Protein AF-A0A8T4YVB3-F1 (afdb_monomer_lite)

Radius of gyration: 44.6 Å; chains: 1; bounding box: 102×61×142 Å

Sequence (519 aa):
FAGQRHRTGDVFIILFGLSSLYFAASLVRLSLILAPSLALLAAITVTELATPAVDIVREAIIFPKRKVRFTTKVGREFGVAILLVLLLIIAPTFGSAVRAAYAPATIVTSSLPTVRQAPQDWLEALTWMRDNLGEDAVVFSWWDYGYWITAIGDKHSLADNGTMNTTQISVIGRTFLSDTDKALVTLKRYNVSHVAVLVTWYMKDNTVHFYGYGEDSKWYWMARISNGSTLDGETVNFYSRRVGEGEQAYTVYDRILTVGDKVVSNKTIVDKVGVSNSTLLGLVMSGAYSKEQGNEFFTPAFVSSNKFVLVYQVNYLTRTNLTINLGRLNMSFPEKVEVSGRLVDEESRPLSNLTVRLQYSEDGGNTWLTIKDLLTVEDGTYSHTWDPGVGEYLVRARWSGLAGKYASATSQTQALSVLKGKPTVKLNVEPTVTSLGKNISVDVRIYPQLSEGQVTFEVSTDNRTWTPAIIGQPVQGVFTPKWRPEAAGVYYVRASWTGTAEYEAMTSRIVVVTVGELQ

Foldseek 3Di:
DLVVVPDPVSVVLVCQLVVLVVVCVVPVVSVVSNVVSVVVVVVVVLCVQLVVLVCLLVVPPPPDPDDDPDDDNDHNVVSVVSVVVSCVVCVVVVVVVVVVVPQDDCCQQVNDRDDPDRANQNVVVLQCLQVPPDLAAEEQEQQDCQCVCVVRSNYHYQHHPVCPDLLSNLLSLCLQLAFPVVVLVSCVVVVHFKYKWFFAWDDDPNAIDGPQRICQPCNVVSQVSNAQPDDPQKGKHKDWDWDDDDPPIDIWIWIWIDRVPDTPDIDTQADPNGGDCSGNNNQQNVLLPDPDHHFLQWQWPDAGPNRRMTMTGGFPAFEKAKAWDWPDQEEEPQDKIKIKIFIATPVRQGDFQFWKWKWKDQPPPPDIDTQDIFTQHNRRMTMDIGGDAAGKMKIKIWGCFDRRYHHTDIYDIGIHGYHAAEKAKAWDKPPLEEAAPDKIKIKIFIPPQDQDWKKFKWKDQVVPDIDGQDIDTHDRRIDIDIGGDPDFHKIWIKMWTCADSRHHTDIYDIRIHGYHYDD

Secondary structure (DSSP, 8-state):
-HHHH--HHHHHHHHHHHHHHHHHHH-GGGHHHHHHHHHHHHHHHHHHHHHHHHHHHTT-----SS--S------HHHHHHHHHHHHHHHHHHHHHHHHHHTPPPTTTTTT-SS-SS---HHHHHHHHHHHHS-TTPEEE--GGGHHHHHHTT--EES--TT---HHHHHHHHHHHTSBHHHHHHHHHHTTEEEEEEE--EEEETTEEEE-SSSHHHHHHHHHHHHTT-EETTEEEEEEEEEESSGGG-EEEEEEEEEETTEEEEEEEEE-SS-B-TTBHHHHHHHTTTSSS-SBTTEEEEEE-TTS-EEEEEE--PBPEEEEEEES-SEEETT--EEEEEEEEETT--B--S-EEEEEEESSTTSS-EEEEEEE--TTSEEEEEE---SEEEEEEEEE--BTTTB--EEPPPEEEEEEPB--EEEEEEE-SEEETT--EEEEEEEES---SS-EEEEEESSSSS-EEEEEE--BTTEE--EE--SSSEEEEEEEEE---SSB--EEPPPEEEEEEPP-

pLDDT: mean 90.23, std 9.81, range [41.28, 98.38]

Structure (mmCIF, N/CA/C/O backbone):
data_AF-A0A8T4YVB3-F1
#
_entry.id   AF-A0A8T4YVB3-F1
#
loop_
_atom_site.group_PDB
_atom_site.id
_atom_site.type_symbol
_atom_site.label_atom_id
_atom_site.label_alt_id
_atom_site.label_comp_id
_atom_site.label_asym_id
_atom_site.label_entity_id
_atom_site.label_seq_id
_atom_site.pdbx_PDB_ins_code
_atom_site.Cartn_x
_atom_site.Cartn_y
_atom_site.Cartn_z
_atom_site.occupancy
_atom_site.B_iso_or_equiv
_atom_site.auth_seq_id
_atom_site.auth_comp_id
_atom_site.auth_asym_id
_atom_site.auth_atom_id
_atom_site.pdbx_PDB_model_num
ATOM 1 N N . PHE A 1 1 ? 40.413 25.173 -46.976 1.00 75.25 1 PHE A N 1
ATOM 2 C CA . PHE A 1 1 ? 41.082 24.184 -47.848 1.00 75.25 1 PHE A CA 1
ATOM 3 C C . PHE A 1 1 ? 40.160 23.562 -48.894 1.00 75.25 1 PHE A C 1
ATOM 5 O O . PHE A 1 1 ? 40.369 23.851 -50.063 1.00 75.25 1 PHE A O 1
ATOM 12 N N . ALA A 1 2 ? 39.146 22.759 -48.532 1.00 74.38 2 ALA A N 1
ATOM 13 C CA . ALA A 1 2 ? 38.247 22.130 -49.520 1.00 74.38 2 ALA A CA 1
ATOM 14 C C . ALA A 1 2 ? 37.549 23.165 -50.431 1.00 74.38 2 ALA A C 1
ATOM 16 O O . ALA A 1 2 ? 37.619 23.075 -51.652 1.00 74.38 2 ALA A O 1
ATOM 17 N N . GLY A 1 3 ? 37.006 24.241 -49.847 1.00 79.12 3 GLY A N 1
ATOM 18 C CA . GLY A 1 3 ? 36.372 25.323 -50.614 1.00 79.12 3 GLY A CA 1
ATOM 19 C C . GLY A 1 3 ? 37.314 26.141 -51.505 1.00 79.12 3 GLY A C 1
ATOM 20 O O . GLY A 1 3 ? 36.827 26.873 -52.348 1.00 79.12 3 GLY A O 1
ATOM 21 N N . GLN A 1 4 ? 38.639 26.024 -51.344 1.00 78.44 4 GLN A N 1
ATOM 22 C CA . GLN A 1 4 ? 39.628 26.746 -52.161 1.00 78.44 4 GLN A CA 1
ATOM 23 C C . GLN A 1 4 ? 40.077 25.946 -53.397 1.00 78.44 4 GLN A C 1
ATOM 25 O O . GLN A 1 4 ? 40.606 26.530 -54.337 1.00 78.44 4 GLN A O 1
ATOM 30 N N . ARG A 1 5 ? 39.910 24.613 -53.399 1.00 76.81 5 ARG A N 1
ATOM 31 C CA . ARG A 1 5 ? 40.374 23.726 -54.485 1.00 76.81 5 ARG A CA 1
ATOM 32 C C . ARG A 1 5 ? 39.333 23.486 -55.577 1.00 76.81 5 ARG A C 1
ATOM 34 O O . ARG A 1 5 ? 39.718 23.118 -56.683 1.00 76.81 5 ARG A O 1
ATOM 41 N N . HIS A 1 6 ? 38.050 23.692 -55.269 1.00 71.69 6 HIS A N 1
ATOM 42 C CA . HIS A 1 6 ? 36.914 23.613 -56.198 1.00 71.69 6 HIS A CA 1
ATOM 43 C C . HIS A 1 6 ? 36.833 22.326 -57.050 1.00 71.69 6 HIS A C 1
ATOM 45 O O . HIS A 1 6 ? 36.288 22.352 -58.153 1.00 71.69 6 HIS A O 1
ATOM 51 N N . ARG A 1 7 ? 37.342 21.180 -56.572 1.00 84.56 7 ARG A N 1
ATOM 52 C CA . ARG A 1 7 ? 37.154 19.895 -57.271 1.00 84.56 7 ARG A CA 1
ATOM 53 C C . ARG A 1 7 ? 35.745 19.363 -57.012 1.00 84.56 7 ARG A C 1
ATOM 55 O O . ARG A 1 7 ? 35.179 19.603 -55.949 1.00 84.56 7 ARG A O 1
ATOM 62 N N . THR A 1 8 ? 35.201 18.561 -57.926 1.00 80.75 8 THR A N 1
ATOM 63 C CA . THR A 1 8 ? 33.859 17.962 -57.777 1.00 80.75 8 THR A CA 1
ATOM 64 C C . THR A 1 8 ? 33.705 17.167 -56.472 1.00 80.75 8 THR A C 1
ATOM 66 O O . THR A 1 8 ? 32.673 17.254 -55.813 1.00 80.75 8 THR A O 1
ATOM 69 N N . GLY A 1 9 ? 34.756 16.456 -56.043 1.00 83.75 9 GLY A N 1
ATOM 70 C CA . GLY A 1 9 ? 34.773 15.757 -54.752 1.00 83.75 9 GLY A CA 1
ATOM 71 C C . GLY A 1 9 ? 34.761 16.691 -53.534 1.00 83.75 9 GLY A C 1
ATOM 72 O O . GLY A 1 9 ? 34.136 16.371 -52.527 1.00 83.75 9 GLY A O 1
ATOM 73 N N . ASP A 1 10 ? 35.376 17.874 -53.632 1.00 84.38 10 ASP A N 1
ATOM 74 C CA . ASP A 1 10 ? 35.385 18.862 -52.545 1.00 84.38 10 ASP A CA 1
ATOM 75 C C . ASP A 1 10 ? 33.996 19.487 -52.357 1.00 84.38 10 ASP A C 1
ATOM 77 O O . ASP A 1 10 ? 33.567 19.713 -51.226 1.00 84.38 10 ASP A O 1
ATOM 81 N N . VAL A 1 11 ? 33.263 19.712 -53.455 1.00 87.00 11 VAL A N 1
ATOM 82 C CA . VAL A 1 11 ? 31.873 20.201 -53.419 1.00 87.00 11 VAL A CA 1
ATOM 83 C C . VAL A 1 11 ? 30.971 19.210 -52.683 1.00 87.00 11 VAL A C 1
ATOM 85 O O . VAL A 1 11 ? 30.196 19.619 -51.819 1.00 87.00 11 VAL A O 1
ATOM 88 N N . PHE A 1 12 ? 31.111 17.910 -52.962 1.00 90.44 12 PHE A N 1
ATOM 89 C CA . PHE A 1 12 ? 30.367 16.871 -52.249 1.00 90.44 12 PHE A CA 1
ATOM 90 C C . PHE A 1 12 ? 30.665 16.880 -50.744 1.00 90.44 12 PHE A C 1
ATOM 92 O O . PHE A 1 12 ? 29.736 16.879 -49.944 1.00 90.44 12 PHE A O 1
ATOM 99 N N . ILE A 1 13 ? 31.940 16.941 -50.345 1.00 90.62 13 ILE A N 1
ATOM 100 C CA . ILE A 1 13 ? 32.333 16.920 -48.925 1.00 90.62 13 ILE A CA 1
ATOM 101 C C . ILE A 1 13 ? 31.821 18.163 -48.183 1.00 90.62 13 ILE A C 1
ATOM 103 O O . ILE A 1 13 ? 31.386 18.053 -47.037 1.00 90.62 13 ILE A O 1
ATOM 107 N N . ILE A 1 14 ? 31.827 19.336 -48.825 1.00 89.50 14 ILE A N 1
ATOM 108 C CA . ILE A 1 14 ? 31.280 20.570 -48.242 1.00 89.50 14 ILE A CA 1
ATOM 109 C C . ILE A 1 14 ? 29.767 20.450 -48.047 1.00 89.50 14 ILE A C 1
ATOM 111 O O . ILE A 1 14 ? 29.271 20.749 -46.963 1.00 89.50 14 ILE A O 1
ATOM 115 N N . LEU A 1 15 ? 29.035 19.981 -49.061 1.00 92.00 15 LEU A N 1
ATOM 116 C CA . LEU A 1 15 ? 27.588 19.774 -48.956 1.00 92.00 15 LEU A CA 1
ATOM 117 C C . LEU A 1 15 ? 27.246 18.722 -47.901 1.00 92.00 15 LEU A C 1
ATOM 119 O O . LEU A 1 15 ? 26.343 18.940 -47.094 1.00 92.00 15 LEU A O 1
ATOM 123 N N . PHE A 1 16 ? 27.989 17.615 -47.868 1.00 93.38 16 PHE A N 1
ATOM 124 C CA . PHE A 1 16 ? 27.816 16.563 -46.876 1.00 93.38 16 PHE A CA 1
ATOM 125 C C . PHE A 1 16 ? 28.054 17.091 -45.459 1.00 93.38 16 PHE A C 1
ATOM 127 O O . PHE A 1 16 ? 27.204 16.884 -44.601 1.00 93.38 16 PHE A O 1
ATOM 134 N N . GLY A 1 17 ? 29.147 17.828 -45.231 1.00 92.94 17 GLY A N 1
ATOM 135 C CA . GLY A 1 17 ? 29.476 18.413 -43.929 1.00 92.94 17 GLY A CA 1
ATOM 136 C C . GLY A 1 17 ? 28.494 19.491 -43.464 1.00 92.94 17 GLY A C 1
ATOM 137 O O . GLY A 1 17 ? 28.122 19.514 -42.296 1.00 92.94 17 GLY A O 1
ATOM 138 N N . LEU A 1 18 ? 28.036 20.375 -44.356 1.00 93.12 18 LEU A N 1
ATOM 139 C CA . LEU A 1 18 ? 27.057 21.410 -43.998 1.00 93.12 18 LEU A CA 1
ATOM 140 C C . LEU A 1 18 ? 25.678 20.809 -43.705 1.00 93.12 18 LEU A C 1
ATOM 142 O O . LEU A 1 18 ? 25.034 21.195 -42.730 1.00 93.12 18 LEU A O 1
ATOM 146 N N . SER A 1 19 ? 25.241 19.842 -44.514 1.00 93.56 19 SER A N 1
ATOM 147 C CA . SER A 1 19 ? 23.947 19.177 -44.322 1.00 93.56 19 SER A CA 1
ATOM 148 C C . SER A 1 19 ? 23.947 18.335 -43.049 1.00 93.56 19 SER A C 1
ATOM 150 O O . SER A 1 19 ? 23.022 18.427 -42.245 1.00 93.56 19 SER A O 1
ATOM 152 N N . SER A 1 20 ? 25.003 17.547 -42.820 1.00 94.31 20 SER A N 1
ATOM 153 C CA . SER A 1 20 ? 25.138 16.739 -41.607 1.00 94.31 20 SER A CA 1
ATOM 154 C C . SER A 1 20 ? 25.217 17.610 -40.352 1.00 94.31 20 SER A C 1
ATOM 156 O O . SER A 1 20 ? 24.613 17.259 -39.341 1.00 94.31 20 SER A O 1
ATOM 158 N N . LEU A 1 21 ? 25.894 18.765 -40.416 1.00 94.19 21 LEU A N 1
ATOM 159 C CA . LEU A 1 21 ? 25.979 19.716 -39.308 1.00 94.19 21 LEU A CA 1
ATOM 160 C C . LEU A 1 21 ? 24.616 20.323 -38.989 1.00 94.19 21 LEU A C 1
ATOM 162 O O . LEU A 1 21 ? 24.240 20.371 -37.821 1.00 94.19 21 LEU A O 1
ATOM 166 N N . TYR A 1 22 ? 23.863 20.739 -40.008 1.00 94.31 22 TYR A N 1
ATOM 167 C CA . TYR A 1 22 ? 22.506 21.252 -39.833 1.00 94.31 22 TYR A CA 1
ATOM 168 C C . TYR A 1 22 ? 21.606 20.224 -39.132 1.00 94.31 22 TYR A C 1
ATOM 170 O O . TYR A 1 22 ? 20.977 20.524 -38.116 1.00 94.31 22 TYR A O 1
ATOM 178 N N . PHE A 1 23 ? 21.603 18.981 -39.619 1.00 93.81 23 PHE A N 1
ATOM 179 C CA . PHE A 1 23 ? 20.790 17.919 -39.031 1.00 93.81 23 PHE A CA 1
ATOM 180 C C . PHE A 1 23 ? 21.246 17.538 -37.617 1.00 93.81 23 PHE A C 1
ATOM 182 O O . PHE A 1 23 ? 20.409 17.395 -36.726 1.00 93.81 23 PHE A O 1
ATOM 189 N N . ALA A 1 24 ? 22.550 17.438 -37.367 1.00 92.38 24 ALA A N 1
ATOM 190 C CA . ALA A 1 24 ? 23.079 17.148 -36.037 1.00 92.38 24 ALA A CA 1
ATOM 191 C C . ALA A 1 24 ? 22.836 18.284 -35.031 1.00 92.38 24 ALA A C 1
ATOM 193 O O . ALA A 1 24 ? 22.637 18.008 -33.851 1.00 92.38 24 ALA A O 1
ATOM 194 N N . ALA A 1 25 ? 22.801 19.541 -35.486 1.00 90.94 25 ALA A N 1
ATOM 195 C CA . ALA A 1 25 ? 22.420 20.677 -34.651 1.00 90.94 25 ALA A CA 1
ATOM 196 C C . ALA A 1 25 ? 20.935 20.627 -34.251 1.00 90.94 25 ALA A C 1
ATOM 198 O O . ALA A 1 25 ? 20.580 21.078 -33.166 1.00 90.94 25 ALA A O 1
ATOM 199 N N . SER A 1 26 ? 20.074 20.053 -35.101 1.00 90.75 26 SER A N 1
ATOM 200 C CA . SER A 1 26 ? 18.643 19.892 -34.811 1.00 90.75 26 SER A CA 1
ATOM 201 C C . SER A 1 26 ? 18.313 18.674 -33.937 1.00 90.75 26 SER A C 1
ATOM 203 O O . SER A 1 26 ? 17.364 18.722 -33.156 1.00 90.75 26 SER A O 1
ATOM 205 N N . LEU A 1 27 ? 19.076 17.576 -34.049 1.00 88.94 27 LEU A N 1
ATOM 206 C CA . LEU A 1 27 ? 18.790 16.320 -33.356 1.00 88.94 27 LEU A CA 1
ATOM 207 C C . LEU A 1 27 ? 20.078 15.593 -32.950 1.00 88.94 27 LEU A C 1
ATOM 209 O O . LEU A 1 27 ? 20.850 15.142 -33.795 1.00 88.94 27 LEU A O 1
ATOM 213 N N . VAL A 1 28 ? 20.258 15.388 -31.640 1.00 84.44 28 VAL A N 1
ATOM 214 C CA . VAL A 1 28 ? 21.482 14.805 -31.053 1.00 84.44 28 VAL A CA 1
ATOM 215 C C . VAL A 1 28 ? 21.840 13.447 -31.664 1.00 84.44 28 VAL A C 1
ATOM 217 O O . VAL A 1 28 ? 23.012 13.180 -31.917 1.00 84.44 28 VAL A O 1
ATOM 220 N N . ARG A 1 29 ? 20.854 12.591 -31.970 1.00 84.50 29 ARG A N 1
ATOM 221 C CA . ARG A 1 29 ? 21.100 11.256 -32.555 1.00 84.50 29 ARG A CA 1
ATOM 222 C C . ARG A 1 29 ? 21.711 11.316 -33.964 1.00 84.50 29 ARG A C 1
ATOM 224 O O . ARG A 1 29 ? 22.401 10.381 -34.359 1.00 84.50 29 ARG A O 1
ATOM 231 N N . LEU A 1 30 ? 21.520 12.411 -34.706 1.00 89.81 30 LEU A N 1
ATOM 232 C CA . LEU A 1 30 ? 22.103 12.601 -36.042 1.00 89.81 30 LEU A CA 1
ATOM 233 C C . LEU A 1 30 ? 23.577 13.030 -35.992 1.00 89.81 30 LEU A C 1
ATOM 235 O O . LEU A 1 30 ? 24.233 13.066 -37.033 1.00 89.81 30 LEU A O 1
ATOM 239 N N . SER A 1 31 ? 24.145 13.247 -34.799 1.00 88.56 31 SER A N 1
ATOM 240 C CA . SER A 1 31 ? 25.599 13.378 -34.613 1.00 88.56 31 SER A CA 1
ATOM 241 C C . SER A 1 31 ? 26.379 12.171 -35.154 1.00 88.56 31 SER A C 1
ATOM 243 O O . SER A 1 31 ? 27.511 12.330 -35.611 1.00 88.56 31 SER A O 1
ATOM 245 N N . LEU A 1 32 ? 25.750 10.990 -35.209 1.00 87.56 32 LEU A N 1
ATOM 246 C CA . LEU A 1 32 ? 26.308 9.792 -35.839 1.00 87.56 32 LEU A CA 1
ATOM 247 C C . LEU A 1 32 ? 26.608 9.996 -37.334 1.00 87.56 32 LEU A C 1
ATOM 249 O O . LEU A 1 32 ? 27.606 9.488 -37.834 1.00 87.56 32 LEU A O 1
ATOM 253 N N . ILE A 1 33 ? 25.768 10.760 -38.040 1.00 90.62 33 ILE A N 1
ATOM 254 C CA . ILE A 1 33 ? 25.944 11.080 -39.466 1.00 90.62 33 ILE A CA 1
ATOM 255 C C . ILE A 1 33 ? 26.954 12.224 -39.641 1.00 90.62 33 ILE A C 1
ATOM 257 O O . ILE A 1 33 ? 27.710 12.254 -40.612 1.00 90.62 33 ILE A O 1
ATOM 261 N N . LEU A 1 34 ? 27.018 13.149 -38.678 1.00 92.19 34 LEU A N 1
ATOM 262 C CA . LEU A 1 34 ? 28.018 14.217 -38.650 1.00 92.19 34 LEU A CA 1
ATOM 263 C C . LEU A 1 34 ? 29.441 13.671 -38.467 1.00 92.19 34 LEU A C 1
ATOM 265 O O . LEU A 1 34 ? 30.360 14.153 -39.131 1.00 92.19 34 LEU A O 1
ATOM 269 N N . ALA A 1 35 ? 29.625 12.652 -37.625 1.00 89.94 35 ALA A N 1
ATOM 270 C CA . ALA A 1 35 ? 30.929 12.074 -37.303 1.00 89.94 35 ALA A CA 1
ATOM 271 C C . ALA A 1 35 ? 31.810 11.748 -38.534 1.00 89.94 35 ALA A C 1
ATOM 273 O O . ALA A 1 35 ? 32.915 12.292 -38.608 1.00 89.94 35 ALA A O 1
ATOM 274 N N . PRO A 1 36 ? 31.369 10.953 -39.535 1.00 92.06 36 PRO A N 1
ATOM 275 C CA . PRO A 1 36 ? 32.186 10.666 -40.719 1.00 92.06 36 PRO A CA 1
ATOM 276 C C . PRO A 1 36 ? 32.478 11.915 -41.561 1.00 92.06 36 PRO A C 1
ATOM 278 O O . PRO A 1 36 ? 33.589 12.069 -42.067 1.00 92.06 36 PRO A O 1
ATOM 281 N N . SER A 1 37 ? 31.523 12.842 -41.685 1.00 92.25 37 SER A N 1
ATOM 282 C CA . SER A 1 37 ? 31.723 14.078 -42.454 1.00 92.25 37 SER A CA 1
ATOM 283 C C . SER A 1 37 ? 32.776 15.002 -41.822 1.00 92.25 37 SER A C 1
ATOM 285 O O . SER A 1 37 ? 33.660 15.505 -42.520 1.00 92.25 37 SER A O 1
ATOM 287 N N . LEU A 1 38 ? 32.746 15.166 -40.493 1.00 90.94 38 LEU A N 1
ATOM 288 C CA . LEU A 1 38 ? 33.742 15.939 -39.755 1.00 90.94 38 LEU A CA 1
ATOM 289 C C . LEU A 1 38 ? 35.098 15.243 -39.740 1.00 90.94 38 LEU A C 1
ATOM 291 O O . LEU A 1 38 ? 36.106 15.928 -39.866 1.00 90.94 38 LEU A O 1
ATOM 295 N N . ALA A 1 39 ? 35.142 13.913 -39.636 1.00 90.31 39 ALA A N 1
ATOM 296 C CA . ALA A 1 39 ? 36.390 13.160 -39.705 1.00 90.31 39 ALA A CA 1
ATOM 297 C C . ALA A 1 39 ? 37.107 13.380 -41.048 1.00 90.31 39 ALA A C 1
ATOM 299 O O . ALA A 1 39 ? 38.311 13.631 -41.062 1.00 90.31 39 ALA A O 1
ATOM 300 N N . LEU A 1 40 ? 36.374 13.373 -42.169 1.00 91.38 40 LEU A N 1
ATOM 301 C CA . LEU A 1 40 ? 36.930 13.662 -43.497 1.00 91.38 40 LEU A CA 1
ATOM 302 C C . LEU A 1 40 ? 37.429 15.109 -43.615 1.00 91.38 40 LEU A C 1
ATOM 304 O O . LEU A 1 40 ? 38.550 15.341 -44.066 1.00 91.38 40 LEU A O 1
ATOM 308 N N . LEU A 1 41 ? 36.634 16.088 -43.174 1.00 90.56 41 LEU A N 1
ATOM 309 C CA . LEU A 1 41 ? 37.031 17.502 -43.184 1.00 90.56 41 LEU A CA 1
ATOM 310 C C . LEU A 1 41 ? 38.239 17.776 -42.275 1.00 90.56 41 LEU A C 1
ATOM 312 O O . LEU A 1 41 ? 39.144 18.527 -42.655 1.00 90.56 41 LEU A O 1
ATOM 316 N N . ALA A 1 42 ? 38.282 17.147 -41.100 1.00 89.62 42 ALA A N 1
ATOM 317 C CA . ALA A 1 42 ? 39.401 17.220 -40.170 1.00 89.62 42 ALA A CA 1
ATOM 318 C C . ALA A 1 42 ? 40.655 16.579 -40.773 1.00 89.62 42 ALA A C 1
ATOM 320 O O . ALA A 1 42 ? 41.710 17.204 -40.754 1.00 89.62 42 ALA A O 1
ATOM 321 N N . ALA A 1 43 ? 40.543 15.400 -41.391 1.00 89.19 43 ALA A N 1
ATOM 322 C CA . ALA A 1 43 ? 41.658 14.733 -42.062 1.00 89.19 43 ALA A CA 1
ATOM 323 C C . ALA A 1 43 ? 42.239 15.581 -43.204 1.00 89.19 43 ALA A C 1
ATOM 325 O O . ALA A 1 43 ? 43.457 15.745 -43.290 1.00 89.19 43 ALA A O 1
ATOM 326 N N . ILE A 1 44 ? 41.383 16.186 -44.038 1.00 89.38 44 ILE A N 1
ATOM 327 C CA . ILE A 1 44 ? 41.812 17.125 -45.087 1.00 89.38 44 ILE A CA 1
ATOM 328 C C . ILE A 1 44 ? 42.545 18.313 -44.459 1.00 89.38 44 ILE A C 1
ATOM 330 O O . ILE A 1 44 ? 43.622 18.684 -44.914 1.00 89.38 44 ILE A O 1
ATOM 334 N N . THR A 1 45 ? 41.993 18.896 -43.397 1.00 88.50 45 THR A N 1
ATOM 335 C CA . THR A 1 45 ? 42.585 20.061 -42.723 1.00 88.50 45 THR A CA 1
ATOM 336 C C . THR A 1 45 ? 43.950 19.733 -42.119 1.00 88.50 45 THR A C 1
ATOM 338 O O . THR A 1 45 ? 44.906 20.469 -42.339 1.00 88.50 45 THR A O 1
ATOM 341 N N . VAL A 1 46 ? 44.070 18.603 -41.420 1.00 88.94 46 VAL A N 1
ATOM 342 C CA . VAL A 1 46 ? 45.329 18.120 -40.834 1.00 88.94 46 VAL A CA 1
ATOM 343 C C . VAL A 1 46 ? 46.364 17.841 -41.921 1.00 88.94 46 VAL A C 1
ATOM 345 O O . VAL A 1 46 ? 47.510 18.253 -41.775 1.00 88.94 46 VAL A O 1
ATOM 348 N N . THR A 1 47 ? 45.970 17.211 -43.031 1.00 89.06 47 THR A N 1
ATOM 349 C CA . THR A 1 47 ? 46.880 16.914 -44.151 1.00 89.06 47 THR A CA 1
ATOM 350 C C . THR A 1 47 ? 47.436 18.194 -44.772 1.00 89.06 47 THR A C 1
ATOM 352 O O . THR A 1 47 ? 48.643 18.304 -44.982 1.00 89.06 47 THR A O 1
ATOM 355 N N . GLU A 1 48 ? 46.592 19.197 -45.016 1.00 87.06 48 GLU A N 1
ATOM 356 C CA . GLU A 1 48 ? 47.042 20.472 -45.591 1.00 87.06 48 GLU A CA 1
ATOM 357 C C . GLU A 1 48 ? 47.905 21.293 -44.638 1.00 87.06 48 GLU A C 1
ATOM 359 O O . GLU A 1 48 ? 48.831 21.960 -45.084 1.00 87.06 48 GLU A O 1
ATOM 364 N N . LEU A 1 49 ? 47.634 21.238 -43.331 1.00 87.00 49 LEU A N 1
ATOM 365 C CA . LEU A 1 49 ? 48.472 21.895 -42.326 1.00 87.00 49 LEU A CA 1
ATOM 366 C C . LEU A 1 49 ? 49.813 21.172 -42.131 1.00 87.00 49 LEU A C 1
ATOM 368 O O . LEU A 1 49 ? 50.827 21.821 -41.883 1.00 87.00 49 LEU A O 1
ATOM 372 N N . ALA A 1 50 ? 49.836 19.844 -42.267 1.00 87.06 50 ALA A N 1
ATOM 373 C CA . ALA A 1 50 ? 51.041 19.034 -42.117 1.00 87.06 50 ALA A CA 1
ATOM 374 C C . ALA A 1 50 ? 51.946 19.059 -43.359 1.00 87.06 50 ALA A C 1
ATOM 376 O O . ALA A 1 50 ? 53.161 18.969 -43.210 1.00 87.06 50 ALA A O 1
ATOM 377 N N . THR A 1 51 ? 51.389 19.198 -44.569 1.00 85.31 51 THR A N 1
ATOM 378 C CA . THR A 1 51 ? 52.152 19.124 -45.833 1.00 85.31 51 THR A CA 1
ATOM 379 C C . THR A 1 51 ? 53.328 20.117 -45.877 1.00 85.31 51 THR A C 1
ATOM 381 O O . THR A 1 51 ? 54.456 19.660 -46.060 1.00 85.31 51 THR A O 1
ATOM 384 N N . PRO A 1 52 ? 53.154 21.426 -45.584 1.00 83.50 52 PRO A N 1
ATOM 385 C CA . PRO A 1 52 ? 54.274 22.371 -45.555 1.00 83.50 52 PRO A CA 1
ATOM 386 C C . PRO A 1 52 ? 55.334 22.024 -44.503 1.00 83.50 52 PRO A C 1
ATOM 388 O O . PRO A 1 52 ? 56.525 22.205 -44.737 1.00 83.50 52 PRO A O 1
ATOM 391 N N . ALA A 1 53 ? 54.918 21.509 -43.342 1.00 83.88 53 ALA A N 1
ATOM 392 C CA . ALA A 1 53 ? 55.841 21.099 -42.288 1.00 83.88 53 ALA A CA 1
ATOM 393 C C . ALA A 1 53 ? 56.661 19.866 -42.705 1.00 83.88 53 ALA A C 1
ATOM 395 O O . ALA A 1 53 ? 57.865 19.817 -42.464 1.00 83.88 53 ALA A O 1
ATOM 396 N N . VAL A 1 54 ? 56.038 18.897 -43.383 1.00 84.12 54 VAL A N 1
ATOM 397 C CA . VAL A 1 54 ? 56.709 17.711 -43.937 1.00 84.12 54 VAL A CA 1
ATOM 398 C C . VAL A 1 54 ? 57.689 18.092 -45.047 1.00 84.12 54 VAL A C 1
ATOM 400 O O . VAL A 1 54 ? 58.799 17.559 -45.069 1.00 84.12 54 VAL A O 1
ATOM 403 N N . ASP A 1 55 ? 57.325 19.027 -45.924 1.00 81.44 55 ASP A N 1
ATOM 404 C CA . ASP A 1 55 ? 58.198 19.509 -47.001 1.00 81.44 55 ASP A CA 1
ATOM 405 C C . ASP A 1 55 ? 59.468 20.186 -46.451 1.00 81.44 55 ASP A C 1
ATOM 407 O O . ASP A 1 55 ? 60.565 19.934 -46.954 1.00 81.44 55 ASP A O 1
ATOM 411 N N . ILE A 1 56 ? 59.344 20.964 -45.364 1.00 80.69 56 ILE A N 1
ATOM 412 C CA . ILE A 1 56 ? 60.481 21.561 -44.635 1.00 80.69 56 ILE A CA 1
ATOM 413 C C . ILE A 1 56 ? 61.366 20.474 -44.008 1.00 80.69 56 ILE A C 1
ATOM 415 O O . ILE A 1 56 ? 62.590 20.550 -44.087 1.00 80.69 56 ILE A O 1
ATOM 419 N N . VAL A 1 57 ? 60.770 19.439 -43.403 1.00 79.50 57 VAL A N 1
ATOM 420 C CA . VAL A 1 57 ? 61.522 18.343 -42.761 1.00 79.50 57 VAL A CA 1
ATOM 421 C C . VAL A 1 57 ? 62.286 17.490 -43.771 1.00 79.50 57 VAL A C 1
ATOM 423 O O . VAL A 1 57 ? 63.374 17.006 -43.460 1.00 79.50 57 VAL A O 1
ATOM 426 N N . ARG A 1 58 ? 61.719 17.282 -44.963 1.00 78.31 58 ARG A N 1
ATOM 427 C CA . ARG A 1 58 ? 62.320 16.473 -46.033 1.00 78.31 58 ARG A CA 1
ATOM 428 C C . ARG A 1 58 ? 63.382 17.216 -46.842 1.00 78.31 58 ARG A C 1
ATOM 430 O O . ARG A 1 58 ? 63.898 16.629 -47.787 1.00 78.31 58 ARG A O 1
ATOM 437 N N . GLU A 1 59 ? 63.677 18.475 -46.504 1.00 68.25 59 GLU A N 1
ATOM 438 C CA . GLU A 1 59 ? 64.532 19.360 -47.309 1.00 68.25 59 GLU A CA 1
ATOM 439 C C . GLU A 1 59 ? 64.121 19.354 -48.791 1.00 68.25 59 GLU A C 1
ATOM 441 O O . GLU A 1 59 ? 64.954 19.406 -49.699 1.00 68.25 59 GLU A O 1
ATOM 446 N N . ALA A 1 60 ? 62.814 19.253 -49.056 1.00 57.19 60 ALA A N 1
ATOM 447 C CA . ALA A 1 60 ? 62.317 19.238 -50.418 1.00 57.19 60 ALA A CA 1
ATOM 448 C C . ALA A 1 60 ? 62.684 20.574 -51.079 1.00 57.19 60 ALA A C 1
ATOM 450 O O . ALA A 1 60 ? 62.416 21.646 -50.533 1.00 57.19 60 ALA A O 1
ATOM 451 N N . ILE A 1 61 ? 63.325 20.526 -52.249 1.00 52.38 61 ILE A N 1
ATOM 452 C CA . ILE A 1 61 ? 63.709 21.727 -52.996 1.00 52.38 61 ILE A CA 1
ATOM 453 C C . ILE A 1 61 ? 62.420 22.398 -53.488 1.00 52.38 61 ILE A C 1
ATOM 455 O O . ILE A 1 61 ? 61.871 22.050 -54.533 1.00 52.38 61 ILE A O 1
ATOM 459 N N . ILE A 1 62 ? 61.908 23.354 -52.715 1.00 56.00 62 ILE A N 1
ATOM 460 C CA . ILE A 1 62 ? 60.771 24.183 -53.108 1.00 56.00 62 ILE A CA 1
ATOM 461 C C . ILE A 1 62 ? 61.260 25.063 -54.261 1.00 56.00 62 ILE A C 1
ATOM 463 O O . ILE A 1 62 ? 62.034 25.987 -54.034 1.00 56.00 62 ILE A O 1
ATOM 467 N N . PHE A 1 63 ? 60.837 24.799 -55.500 1.00 46.94 63 PHE A N 1
ATOM 468 C CA . PHE A 1 63 ? 61.028 25.742 -56.606 1.00 46.94 63 PHE A CA 1
ATOM 469 C C . PHE A 1 63 ? 59.986 26.865 -56.471 1.00 46.94 63 PHE A C 1
ATOM 471 O O . PHE A 1 63 ? 58.802 26.631 -56.740 1.00 46.94 63 PHE A O 1
ATOM 478 N N . PRO A 1 64 ? 60.353 28.091 -56.053 1.00 54.03 64 PRO A N 1
ATOM 479 C CA . PRO A 1 64 ? 59.375 29.157 -55.912 1.00 54.03 64 PRO A CA 1
ATOM 480 C C . PRO A 1 64 ? 58.930 29.630 -57.303 1.00 54.03 64 PRO A C 1
ATOM 482 O O . PRO A 1 64 ? 59.731 30.131 -58.090 1.00 54.03 64 PRO A O 1
ATOM 485 N N . LYS A 1 65 ? 57.630 29.537 -57.609 1.00 52.12 65 LYS A N 1
ATOM 486 C CA . LYS A 1 65 ? 57.048 30.058 -58.866 1.00 52.12 65 LYS A CA 1
ATOM 487 C C . LYS A 1 65 ? 57.068 31.594 -58.981 1.00 52.12 65 LYS A C 1
ATOM 489 O O . LYS A 1 65 ? 56.710 32.127 -60.027 1.00 52.12 65 LYS A O 1
ATOM 494 N N . ARG A 1 66 ? 57.487 32.332 -57.944 1.00 52.56 66 ARG A N 1
ATOM 495 C CA . ARG A 1 66 ? 57.606 33.801 -57.965 1.00 52.56 66 ARG A CA 1
ATOM 496 C C . ARG A 1 66 ? 58.807 34.250 -57.130 1.00 52.56 66 ARG A C 1
ATOM 498 O O . ARG A 1 66 ? 58.991 33.757 -56.022 1.00 52.56 66 ARG A O 1
ATOM 505 N N . LYS A 1 67 ? 59.619 35.181 -57.652 1.00 41.28 67 LYS A N 1
ATOM 506 C CA . LYS A 1 67 ? 60.789 35.742 -56.949 1.00 41.28 67 LYS A CA 1
ATOM 507 C C . LYS A 1 67 ? 60.336 36.492 -55.690 1.00 41.28 67 LYS A C 1
ATOM 509 O O . LYS A 1 67 ? 59.832 37.606 -55.797 1.00 41.28 67 LYS A O 1
ATOM 514 N N . VAL A 1 68 ? 60.547 35.900 -54.517 1.00 51.72 68 VAL A N 1
ATOM 515 C CA . VAL A 1 68 ? 60.424 36.583 -53.222 1.00 51.72 68 VAL A CA 1
ATOM 516 C C . VAL A 1 68 ? 61.838 36.925 -52.750 1.00 51.72 68 VAL A C 1
ATOM 518 O O . VAL A 1 68 ? 62.700 36.051 -52.681 1.00 51.72 68 VAL A O 1
ATOM 521 N N . ARG A 1 69 ? 62.110 38.210 -52.495 1.00 42.56 69 ARG A N 1
ATOM 522 C CA . ARG A 1 69 ? 63.359 38.656 -51.857 1.00 42.56 69 ARG A CA 1
ATOM 523 C C . ARG A 1 69 ? 63.240 38.372 -50.358 1.00 42.56 69 ARG A C 1
ATOM 525 O O . ARG A 1 69 ? 62.252 38.781 -49.764 1.00 42.56 69 ARG A O 1
ATOM 532 N N . PHE A 1 70 ? 64.263 37.720 -49.803 1.00 45.38 70 PHE A N 1
ATOM 533 C CA . PHE A 1 70 ? 64.371 37.190 -48.434 1.00 45.38 70 PHE A CA 1
ATOM 534 C C . PHE A 1 70 ? 63.558 35.920 -48.147 1.00 45.38 70 PHE A C 1
ATOM 536 O O . PHE A 1 70 ? 62.398 35.966 -47.758 1.00 45.38 70 PHE A O 1
ATOM 543 N N . THR A 1 71 ? 64.226 34.769 -48.256 1.00 50.53 71 THR A N 1
ATOM 544 C CA . THR A 1 71 ? 63.806 33.526 -47.600 1.00 50.53 71 THR A CA 1
ATOM 545 C C . THR A 1 71 ? 64.798 33.244 -46.475 1.00 50.53 71 THR A C 1
ATOM 547 O O . THR A 1 71 ? 65.928 32.825 -46.733 1.00 50.53 71 THR A O 1
ATOM 550 N N . THR A 1 72 ? 64.419 33.501 -45.226 1.00 53.50 72 THR A N 1
ATOM 551 C CA . THR A 1 72 ? 65.104 32.892 -44.082 1.00 53.50 72 THR A CA 1
ATOM 552 C C . THR A 1 72 ? 64.984 31.377 -44.244 1.00 53.50 72 THR A C 1
ATOM 554 O O . THR A 1 72 ? 63.881 30.855 -44.398 1.00 53.50 72 THR A O 1
ATOM 557 N N . LYS A 1 73 ? 66.115 30.662 -44.303 1.00 57.19 73 LYS A N 1
ATOM 558 C CA . LYS A 1 73 ? 66.100 29.195 -44.333 1.00 57.19 73 LYS A CA 1
ATOM 559 C C . LYS A 1 73 ? 65.534 28.719 -43.000 1.00 57.19 73 LYS A C 1
ATOM 561 O O . LYS A 1 73 ? 66.188 28.854 -41.972 1.00 57.19 73 LYS A O 1
ATOM 566 N N . VAL A 1 74 ? 64.303 28.231 -43.022 1.00 63.22 74 VAL A N 1
ATOM 567 C CA . VAL A 1 74 ? 63.673 27.590 -41.871 1.00 63.22 74 VAL A CA 1
ATOM 568 C C . VAL A 1 74 ? 64.334 26.220 -41.716 1.00 63.22 74 VAL A C 1
ATOM 570 O O . VAL A 1 74 ? 64.300 25.425 -42.654 1.00 63.22 74 VAL A O 1
ATOM 573 N N . GLY A 1 75 ? 65.000 25.971 -40.587 1.00 71.06 75 GLY A N 1
ATOM 574 C CA . GLY A 1 75 ? 65.658 24.690 -40.340 1.00 71.06 75 GLY A CA 1
ATOM 575 C C . GLY A 1 75 ? 64.661 23.557 -40.082 1.00 71.06 75 GLY A C 1
ATOM 576 O O . GLY A 1 75 ? 63.488 23.781 -39.761 1.00 71.06 75 GLY A O 1
ATOM 577 N N . ARG A 1 76 ? 65.128 22.314 -40.239 1.00 76.44 76 ARG A N 1
ATOM 578 C CA . ARG A 1 76 ? 64.334 21.081 -40.086 1.00 76.44 76 ARG A CA 1
ATOM 579 C C . ARG A 1 76 ? 63.625 21.002 -38.729 1.00 76.44 76 ARG A C 1
ATOM 581 O O . ARG A 1 76 ? 62.522 20.463 -38.636 1.00 76.44 76 ARG A O 1
ATOM 588 N N . GLU A 1 77 ? 64.236 21.562 -37.692 1.00 80.94 77 GLU A N 1
ATOM 58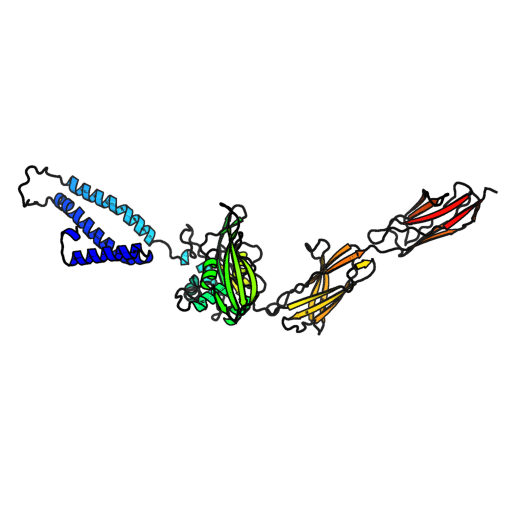9 C CA . GLU A 1 77 ? 63.718 21.641 -36.330 1.00 80.94 77 GLU A CA 1
ATOM 590 C C . GLU A 1 77 ? 62.357 22.342 -36.242 1.00 80.94 77 GLU A C 1
ATOM 592 O O . GLU A 1 77 ? 61.493 21.901 -35.485 1.00 80.94 77 GLU A O 1
ATOM 597 N N . PHE A 1 78 ? 62.106 23.360 -37.069 1.00 79.69 78 PHE A N 1
ATOM 598 C CA . PHE A 1 78 ? 60.826 24.070 -37.084 1.00 79.69 78 PHE A CA 1
ATOM 599 C C . PHE A 1 78 ? 59.704 23.224 -37.693 1.00 79.69 78 PHE A C 1
ATOM 601 O O . PHE A 1 78 ? 58.585 23.232 -37.185 1.00 79.69 78 PHE A O 1
ATOM 608 N N . GLY A 1 79 ? 59.992 22.452 -38.746 1.00 81.12 79 GLY A N 1
ATOM 609 C CA . GLY A 1 79 ? 59.016 21.532 -39.335 1.00 81.12 79 GLY A CA 1
ATOM 610 C C . GLY A 1 79 ? 58.633 20.403 -38.370 1.00 81.12 79 GLY A C 1
ATOM 611 O O . GLY A 1 79 ? 57.453 20.083 -38.225 1.00 81.12 79 GLY A O 1
ATOM 612 N N . VAL A 1 80 ? 59.608 19.866 -37.625 1.00 84.12 80 VAL A N 1
ATOM 613 C CA . VAL A 1 80 ? 59.349 18.891 -36.549 1.00 84.12 80 VAL A CA 1
ATOM 614 C C . VAL A 1 80 ? 58.540 19.523 -35.414 1.00 84.12 80 VAL A C 1
ATOM 616 O O . VAL A 1 80 ? 57.584 18.910 -34.945 1.00 84.12 80 VAL A O 1
ATOM 619 N N . ALA A 1 81 ? 58.867 20.751 -35.000 1.00 85.94 81 ALA A N 1
ATOM 620 C CA . ALA A 1 81 ? 58.133 21.461 -33.954 1.00 85.94 81 ALA A CA 1
ATOM 621 C C . ALA A 1 81 ? 56.659 21.689 -34.330 1.00 85.94 81 ALA A C 1
ATOM 623 O O . ALA A 1 81 ? 55.779 21.457 -33.505 1.00 85.94 81 ALA A O 1
ATOM 624 N N . ILE A 1 82 ? 56.368 22.065 -35.581 1.00 86.56 82 ILE A N 1
ATOM 625 C CA . ILE A 1 82 ? 54.990 22.241 -36.071 1.00 86.56 82 ILE A CA 1
ATOM 626 C C . ILE A 1 82 ? 54.220 20.914 -36.045 1.00 86.56 82 ILE A C 1
ATOM 628 O O . ILE A 1 82 ? 53.079 20.881 -35.585 1.00 86.56 82 ILE A O 1
ATOM 632 N N . LEU A 1 83 ? 54.835 19.810 -36.486 1.00 87.44 83 LEU A N 1
ATOM 633 C CA . LEU A 1 83 ? 54.208 18.483 -36.428 1.00 87.44 83 LEU A CA 1
ATOM 634 C C . LEU A 1 83 ? 53.962 18.021 -34.985 1.00 87.44 83 LEU A C 1
ATOM 636 O O . LEU A 1 83 ? 52.924 17.426 -34.701 1.00 87.44 83 LEU A O 1
ATOM 640 N N . LEU A 1 84 ? 54.880 18.328 -34.066 1.00 88.94 84 LEU A N 1
ATOM 641 C CA . LEU A 1 84 ? 54.742 18.019 -32.644 1.00 88.94 84 LEU A CA 1
ATOM 642 C C . LEU A 1 84 ? 53.600 18.826 -32.013 1.00 88.94 84 LEU A C 1
ATOM 644 O O . LEU A 1 84 ? 52.774 18.259 -31.303 1.00 88.94 84 LEU A O 1
ATOM 648 N N . VAL A 1 85 ? 53.491 20.120 -32.320 1.00 89.88 85 VAL A N 1
ATOM 649 C CA . VAL A 1 85 ? 52.368 20.961 -31.874 1.00 89.88 85 VAL A CA 1
ATOM 650 C C . VAL A 1 85 ? 51.040 20.437 -32.425 1.00 89.88 85 VAL A C 1
ATOM 652 O O . VAL A 1 85 ? 50.075 20.314 -31.673 1.00 89.88 85 VAL A O 1
ATOM 655 N N . LEU A 1 86 ? 50.990 20.063 -33.707 1.00 88.44 86 LEU A N 1
ATOM 656 C CA . LEU A 1 86 ? 49.799 19.472 -34.319 1.00 88.44 86 LEU A CA 1
ATOM 657 C C . LEU A 1 86 ? 49.399 18.164 -33.615 1.00 88.44 86 LEU A C 1
ATOM 659 O O . LEU A 1 86 ? 48.227 17.970 -33.301 1.00 88.44 86 LEU A O 1
ATOM 663 N N . LEU A 1 87 ? 50.370 17.303 -33.295 1.00 88.38 87 LEU A N 1
ATOM 664 C CA . LEU A 1 87 ? 50.143 16.078 -32.527 1.00 88.38 87 LEU A CA 1
ATOM 665 C C . LEU A 1 87 ? 49.610 16.373 -31.117 1.00 88.38 87 LEU A C 1
ATOM 667 O O . LEU A 1 87 ? 48.648 15.737 -30.690 1.00 88.38 87 LEU A O 1
ATOM 671 N N . LEU A 1 88 ? 50.190 17.348 -30.408 1.00 89.19 88 LEU A N 1
ATOM 672 C CA . LEU A 1 88 ? 49.764 17.735 -29.057 1.00 89.19 88 LEU A CA 1
ATOM 673 C C . LEU A 1 88 ? 48.346 18.314 -29.020 1.00 89.19 88 LEU A C 1
ATOM 675 O O . LEU A 1 88 ? 47.638 18.104 -28.040 1.00 89.19 88 LEU A O 1
ATOM 679 N N . ILE A 1 89 ? 47.910 19.005 -30.076 1.00 87.62 89 ILE A N 1
ATOM 680 C CA . ILE A 1 89 ? 46.540 19.526 -30.180 1.00 87.62 89 ILE A CA 1
ATOM 681 C C . ILE A 1 89 ? 45.535 18.385 -30.393 1.00 87.62 89 ILE A C 1
ATOM 683 O O . ILE A 1 89 ? 44.438 18.411 -29.836 1.00 87.62 89 ILE A O 1
ATOM 687 N N . ILE A 1 90 ? 45.899 17.368 -31.178 1.00 86.81 90 ILE A N 1
ATOM 688 C CA . ILE A 1 90 ? 44.984 16.275 -31.527 1.00 86.81 90 ILE A CA 1
ATOM 689 C C . ILE A 1 90 ? 44.946 15.200 -30.424 1.00 86.81 90 ILE A C 1
ATOM 691 O O . ILE A 1 90 ? 43.878 14.660 -30.137 1.00 86.81 90 ILE A O 1
ATOM 695 N N . ALA A 1 91 ? 46.063 14.899 -29.757 1.00 86.44 91 ALA A N 1
ATOM 696 C CA . ALA A 1 91 ? 46.164 13.799 -28.789 1.00 86.44 91 ALA A CA 1
ATOM 697 C C . ALA A 1 91 ? 45.086 13.796 -27.670 1.00 86.44 91 ALA A C 1
ATOM 699 O O . ALA A 1 91 ? 44.507 12.734 -27.420 1.00 86.44 91 ALA A O 1
ATOM 700 N N . PRO A 1 92 ? 44.715 14.933 -27.041 1.00 86.44 92 PRO A N 1
ATOM 701 C CA . PRO A 1 92 ? 43.655 14.964 -26.027 1.00 86.44 92 PRO A CA 1
ATOM 702 C C . PRO A 1 92 ? 42.273 14.564 -26.563 1.00 86.44 92 PRO A C 1
ATOM 704 O O . PRO A 1 92 ? 41.467 13.987 -25.829 1.00 86.44 92 PRO A O 1
ATOM 707 N N . THR A 1 93 ? 41.991 14.835 -27.843 1.00 84.38 93 THR A N 1
ATOM 708 C CA . THR A 1 93 ? 40.696 14.510 -28.465 1.00 84.38 93 THR A CA 1
ATOM 709 C C . THR A 1 93 ? 40.488 12.999 -28.577 1.00 84.38 93 THR A C 1
ATOM 711 O O . THR A 1 93 ? 39.397 12.509 -28.283 1.00 84.38 93 THR A O 1
ATOM 714 N N . PHE A 1 94 ? 41.553 12.244 -28.868 1.00 82.62 94 PHE A N 1
ATOM 715 C CA . PHE A 1 94 ? 41.518 10.782 -28.880 1.00 82.62 94 PHE A CA 1
ATOM 716 C C . PHE A 1 94 ? 41.259 10.200 -27.489 1.00 82.62 94 PHE A C 1
ATOM 718 O O . PHE A 1 94 ? 40.448 9.289 -27.356 1.00 82.62 94 PHE A O 1
ATOM 725 N N . GLY A 1 95 ? 41.866 10.751 -26.432 1.00 82.44 95 GLY A N 1
ATOM 726 C CA . GLY A 1 95 ? 41.626 10.287 -25.059 1.00 82.44 95 GLY A CA 1
ATOM 727 C C . GLY A 1 95 ? 40.173 10.471 -24.598 1.00 82.44 95 GLY A C 1
ATOM 728 O O . GLY A 1 95 ? 39.638 9.653 -23.848 1.00 82.44 95 GLY A O 1
ATOM 729 N N . SER A 1 96 ? 39.503 11.530 -25.050 1.00 81.75 96 SER A N 1
ATOM 730 C CA . SER A 1 96 ? 38.069 11.734 -24.799 1.00 81.75 96 SER A CA 1
ATOM 731 C C . SER A 1 96 ? 37.194 10.811 -25.650 1.00 81.75 96 SER A C 1
ATOM 733 O O . SER A 1 96 ? 36.243 10.235 -25.125 1.00 81.75 96 SER A O 1
ATOM 735 N N . ALA A 1 97 ? 37.542 10.603 -26.923 1.00 80.25 97 ALA A N 1
ATOM 736 C CA . ALA A 1 97 ? 36.827 9.684 -27.809 1.00 80.25 97 ALA A CA 1
ATOM 737 C C . ALA A 1 97 ? 36.890 8.231 -27.312 1.00 80.25 97 ALA A C 1
ATOM 739 O O . ALA A 1 97 ? 35.871 7.548 -27.269 1.00 80.25 97 ALA A O 1
ATOM 740 N N . VAL A 1 98 ? 38.066 7.781 -26.865 1.00 82.06 98 VAL A N 1
ATOM 741 C CA . VAL A 1 98 ? 38.271 6.443 -26.293 1.00 82.06 98 VAL A CA 1
ATOM 742 C C . VAL A 1 98 ? 37.415 6.251 -25.040 1.00 82.06 98 VAL A C 1
ATOM 744 O O . VAL A 1 98 ? 36.715 5.250 -24.928 1.00 82.06 98 VAL A O 1
ATOM 747 N N . ARG A 1 99 ? 37.396 7.225 -24.121 1.00 79.31 99 ARG A N 1
ATOM 748 C CA . ARG A 1 99 ? 36.551 7.155 -22.916 1.00 79.31 99 ARG A CA 1
ATOM 749 C C . ARG A 1 99 ? 35.059 7.084 -23.241 1.00 79.31 99 ARG A C 1
ATOM 751 O O . ARG A 1 99 ? 34.348 6.327 -22.594 1.00 79.31 99 ARG A O 1
ATOM 758 N N . ALA A 1 100 ? 34.600 7.842 -24.235 1.00 78.19 100 ALA A N 1
ATOM 759 C CA . ALA A 1 100 ? 33.210 7.792 -24.680 1.00 78.19 100 ALA A CA 1
ATOM 760 C C . ALA A 1 100 ? 32.857 6.442 -25.331 1.00 78.19 100 ALA A C 1
ATOM 762 O O . ALA A 1 100 ? 31.775 5.917 -25.093 1.00 78.19 100 ALA A O 1
ATOM 763 N N . ALA A 1 101 ? 33.775 5.860 -26.109 1.00 74.56 101 ALA A N 1
ATOM 764 C CA . ALA A 1 101 ? 33.576 4.564 -26.759 1.00 74.56 101 ALA A CA 1
ATOM 765 C C . ALA A 1 101 ? 33.507 3.391 -25.765 1.00 74.56 101 ALA A C 1
ATOM 767 O O . ALA A 1 101 ? 32.787 2.429 -26.011 1.00 74.56 101 ALA A O 1
ATOM 768 N N . TYR A 1 102 ? 34.221 3.482 -24.638 1.00 74.38 102 TYR A N 1
ATOM 769 C CA . TYR A 1 102 ? 34.197 2.480 -23.565 1.00 74.38 102 TYR A CA 1
ATOM 770 C C . TYR A 1 102 ? 33.107 2.724 -22.506 1.00 74.38 102 TYR A C 1
ATOM 772 O O . TYR A 1 102 ? 33.129 2.089 -21.450 1.00 74.38 102 TYR A O 1
ATOM 780 N N . ALA A 1 103 ? 32.151 3.626 -22.754 1.00 72.38 103 ALA A N 1
ATOM 781 C CA . ALA A 1 103 ? 30.999 3.774 -21.871 1.00 72.38 103 ALA A CA 1
ATOM 782 C C . ALA A 1 103 ? 30.182 2.461 -21.849 1.00 72.38 103 ALA A C 1
ATOM 784 O O . ALA A 1 103 ? 29.869 1.921 -22.915 1.00 72.38 103 ALA A O 1
ATOM 785 N N . PRO A 1 104 ? 29.846 1.919 -20.663 1.00 66.88 104 PRO A N 1
ATOM 786 C CA . PRO A 1 104 ? 29.134 0.650 -20.556 1.00 66.88 104 PRO A CA 1
ATOM 787 C C . PRO A 1 104 ? 27.721 0.746 -21.142 1.00 66.88 104 PRO A C 1
ATOM 789 O O . PRO A 1 104 ? 27.083 1.800 -21.114 1.00 66.88 104 PRO A O 1
ATOM 792 N N . ALA A 1 105 ? 27.213 -0.379 -21.652 1.00 69.00 105 ALA A N 1
ATOM 793 C CA . ALA A 1 105 ? 25.839 -0.464 -22.132 1.00 69.00 105 ALA A CA 1
ATOM 794 C C . ALA A 1 105 ? 24.844 -0.190 -20.992 1.00 69.00 105 ALA A C 1
ATOM 796 O O . ALA A 1 105 ? 25.038 -0.648 -19.866 1.00 69.00 105 ALA A O 1
ATOM 797 N N . THR A 1 106 ? 23.741 0.494 -21.302 1.00 75.44 106 THR A N 1
ATOM 798 C CA . THR A 1 106 ? 22.745 0.925 -20.306 1.00 75.44 106 THR A CA 1
ATOM 799 C C . THR A 1 106 ? 22.105 -0.226 -19.539 1.00 75.44 106 THR A C 1
ATOM 801 O O . THR A 1 106 ? 21.700 -0.037 -18.402 1.00 75.44 106 THR A O 1
ATOM 804 N N . ILE A 1 107 ? 22.035 -1.429 -20.112 1.00 72.75 107 ILE A N 1
ATOM 805 C CA . ILE A 1 107 ? 21.533 -2.606 -19.394 1.00 72.75 107 ILE A CA 1
ATOM 806 C C . ILE A 1 107 ? 22.474 -3.056 -18.267 1.00 72.75 107 ILE A C 1
ATOM 808 O O . ILE A 1 107 ? 22.019 -3.448 -17.199 1.00 72.75 107 ILE A O 1
ATOM 812 N N . VAL A 1 108 ? 23.789 -2.933 -18.474 1.00 69.44 108 VAL A N 1
ATOM 813 C CA . VAL A 1 108 ? 24.818 -3.296 -17.484 1.00 69.44 108 VAL A CA 1
ATOM 814 C C . VAL A 1 108 ? 24.857 -2.282 -16.343 1.00 69.44 108 VAL A C 1
ATOM 816 O O . VAL A 1 108 ? 25.299 -2.605 -15.247 1.00 69.44 108 VAL A O 1
ATOM 819 N N . THR A 1 109 ? 24.374 -1.062 -16.587 1.00 73.94 109 THR A N 1
ATOM 820 C CA . THR A 1 109 ? 24.251 -0.011 -15.575 1.00 73.94 109 THR A CA 1
ATOM 821 C C . THR A 1 109 ? 22.825 0.166 -15.056 1.00 73.94 109 THR A C 1
ATOM 823 O O . THR A 1 109 ? 22.541 1.175 -14.413 1.00 73.94 109 THR A O 1
ATOM 826 N N . SER A 1 110 ? 21.909 -0.765 -15.345 1.00 75.81 110 SER A N 1
ATOM 827 C CA . SER A 1 110 ? 20.495 -0.688 -14.944 1.00 75.81 110 SER A CA 1
ATOM 828 C C . SER A 1 110 ? 19.830 0.654 -15.287 1.00 75.81 110 SER A C 1
ATOM 830 O O . SER A 1 110 ? 19.164 1.276 -14.465 1.00 75.81 110 SER A O 1
ATOM 832 N N . SER A 1 111 ? 20.045 1.117 -16.520 1.00 74.25 111 SER A N 1
ATOM 833 C CA . SER A 1 111 ? 19.585 2.398 -17.078 1.00 74.25 111 SER A CA 1
ATOM 834 C C . SER A 1 111 ? 20.205 3.657 -16.464 1.00 74.25 111 SER A C 1
ATOM 836 O O . SER A 1 111 ? 19.787 4.761 -16.817 1.00 74.25 111 SER A O 1
ATOM 838 N N . LEU A 1 112 ? 21.218 3.537 -15.602 1.00 74.62 112 LEU A N 1
ATOM 839 C CA . LEU A 1 112 ? 21.855 4.685 -14.962 1.00 74.62 112 LEU A CA 1
ATOM 840 C C . LEU A 1 112 ? 23.090 5.154 -15.762 1.00 74.62 112 LEU A C 1
ATOM 842 O O . LEU A 1 112 ? 24.021 4.372 -15.965 1.00 74.62 112 LEU A O 1
ATOM 846 N N . PRO A 1 113 ? 23.148 6.420 -16.219 1.00 63.06 113 PRO A N 1
ATOM 847 C CA . PRO A 1 113 ? 24.223 6.895 -17.095 1.00 63.06 113 PRO A CA 1
ATOM 848 C C . PRO A 1 113 ? 25.515 7.305 -16.363 1.00 63.06 113 PRO A C 1
ATOM 850 O O . PRO A 1 113 ? 26.533 7.523 -17.016 1.00 63.06 113 PRO A O 1
ATOM 853 N N . THR A 1 114 ? 25.495 7.463 -15.034 1.00 57.34 114 THR A N 1
ATOM 854 C CA . THR A 1 114 ? 26.537 8.205 -14.286 1.00 57.34 114 THR A CA 1
ATOM 855 C C . THR A 1 114 ? 27.138 7.473 -13.083 1.00 57.34 114 THR A C 1
ATOM 857 O O . THR A 1 114 ? 27.946 8.056 -12.355 1.00 57.34 114 THR A O 1
ATOM 860 N N . VAL A 1 115 ? 26.782 6.212 -12.837 1.00 54.72 115 VAL A N 1
ATOM 861 C CA . VAL A 1 115 ? 27.193 5.528 -11.601 1.00 54.72 115 VAL A CA 1
ATOM 862 C C . VAL A 1 115 ? 28.585 4.915 -11.774 1.00 54.72 115 VAL A C 1
ATOM 864 O O . VAL A 1 115 ? 28.857 4.206 -12.738 1.00 54.72 115 VAL A O 1
ATOM 867 N N . ARG A 1 116 ? 29.495 5.217 -10.834 1.00 52.75 116 ARG A N 1
ATOM 868 C CA . ARG A 1 116 ? 30.874 4.678 -10.807 1.00 52.75 116 ARG A CA 1
ATOM 869 C C . ARG A 1 116 ? 30.921 3.164 -10.586 1.00 52.75 116 ARG A C 1
ATOM 871 O O . ARG A 1 116 ? 31.892 2.521 -10.962 1.00 52.75 116 ARG A O 1
ATOM 878 N N . GLN A 1 117 ? 29.893 2.628 -9.943 1.00 56.97 117 GLN A N 1
ATOM 879 C CA . GLN A 1 117 ? 29.601 1.204 -9.864 1.00 56.97 117 GLN A CA 1
ATOM 880 C C . GLN A 1 117 ? 28.508 0.948 -10.896 1.00 56.97 117 GLN A C 1
ATOM 882 O O . GLN A 1 117 ? 27.581 1.739 -10.970 1.00 56.97 117 GLN A O 1
ATOM 887 N N . ALA A 1 118 ? 28.626 -0.079 -11.731 1.00 63.09 118 ALA A N 1
ATOM 888 C CA . ALA A 1 118 ? 27.580 -0.434 -12.683 1.00 63.09 118 ALA A CA 1
ATOM 889 C C . ALA A 1 118 ? 26.586 -1.370 -11.971 1.00 63.09 118 ALA A C 1
ATOM 891 O O . ALA A 1 118 ? 26.895 -2.556 -11.843 1.00 63.09 118 ALA A O 1
ATOM 892 N N . PRO A 1 119 ? 25.459 -0.863 -11.426 1.00 76.44 119 PRO A N 1
ATOM 893 C CA . PRO A 1 119 ? 24.475 -1.714 -10.773 1.00 76.44 119 PRO A CA 1
ATOM 894 C C . PRO A 1 119 ? 23.895 -2.688 -11.796 1.00 76.44 119 PRO A C 1
ATOM 896 O O . PRO A 1 119 ? 23.402 -2.271 -12.846 1.00 76.44 119 PRO A O 1
ATOM 899 N N . GLN A 1 120 ? 23.950 -3.980 -11.486 1.00 85.31 120 GLN A N 1
ATOM 900 C CA . GLN A 1 120 ? 23.465 -5.056 -12.352 1.00 85.31 120 GLN A CA 1
ATOM 901 C C . GLN A 1 120 ? 22.026 -5.474 -12.017 1.00 85.31 120 GLN A C 1
ATOM 903 O O . GLN A 1 120 ? 21.583 -6.524 -12.461 1.00 85.31 120 GLN A O 1
ATOM 908 N N . ASP A 1 121 ? 21.277 -4.655 -11.275 1.00 91.38 121 ASP A N 1
ATOM 909 C CA . ASP A 1 121 ? 19.921 -4.938 -10.793 1.00 91.38 121 ASP A CA 1
ATOM 910 C C . ASP A 1 121 ? 18.955 -5.439 -11.879 1.00 91.38 121 ASP A C 1
ATOM 912 O O . ASP A 1 121 ? 18.206 -6.384 -11.641 1.00 91.38 121 ASP A O 1
ATOM 916 N N . TRP A 1 122 ? 18.993 -4.866 -13.090 1.00 92.56 122 TRP A N 1
ATOM 917 C CA . TRP A 1 122 ? 18.197 -5.386 -14.209 1.00 92.56 122 TRP A CA 1
ATOM 918 C C . TRP A 1 122 ? 18.669 -6.764 -14.676 1.00 92.56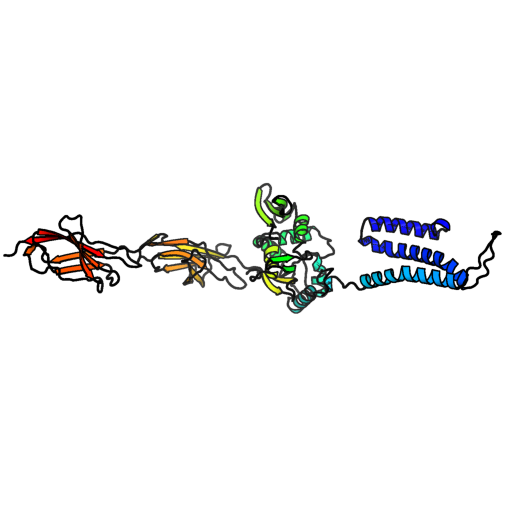 122 TRP A C 1
ATOM 920 O O . TRP A 1 122 ? 17.837 -7.622 -14.944 1.00 92.56 122 TRP A O 1
ATOM 930 N N . LEU A 1 123 ? 19.979 -7.012 -14.756 1.00 92.75 123 LEU A N 1
ATOM 931 C CA . LEU A 1 123 ? 20.506 -8.331 -15.125 1.00 92.75 123 LEU A CA 1
ATOM 932 C C . LEU A 1 123 ? 20.161 -9.389 -14.069 1.00 92.75 123 LEU A C 1
ATOM 934 O O . LEU A 1 123 ? 19.797 -10.506 -14.438 1.00 92.75 123 LEU A O 1
ATOM 938 N N . GLU A 1 124 ? 20.223 -9.039 -12.781 1.00 94.75 124 GLU A N 1
ATOM 939 C CA . GLU A 1 124 ? 19.788 -9.901 -11.677 1.00 94.75 124 GLU A CA 1
ATOM 940 C C . GLU A 1 124 ? 18.301 -10.248 -11.810 1.00 94.75 124 GLU A C 1
ATOM 942 O O . GLU A 1 124 ? 17.941 -11.425 -11.816 1.00 94.75 124 GLU A O 1
ATOM 947 N N . ALA A 1 125 ? 17.446 -9.236 -11.991 1.00 96.12 125 ALA A N 1
ATOM 948 C CA . ALA A 1 125 ? 16.006 -9.424 -12.123 1.00 96.12 125 ALA A CA 1
ATOM 949 C C . ALA A 1 125 ? 15.638 -10.262 -13.354 1.00 96.12 125 ALA A C 1
ATOM 951 O O . ALA A 1 125 ? 14.821 -11.170 -13.250 1.00 96.12 125 ALA A O 1
ATOM 952 N N . LEU A 1 126 ? 16.252 -10.000 -14.511 1.00 96.44 126 LEU A N 1
ATOM 953 C CA . LEU A 1 126 ? 15.987 -10.742 -15.749 1.00 96.44 126 LEU A CA 1
ATOM 954 C C . LEU A 1 126 ? 16.447 -12.198 -15.647 1.00 96.44 126 LEU A C 1
ATOM 956 O O . LEU A 1 126 ? 15.727 -13.095 -16.076 1.00 96.44 126 LEU A O 1
ATOM 960 N N . THR A 1 127 ? 17.612 -12.441 -15.042 1.00 96.25 127 THR A N 1
ATOM 961 C CA . THR A 1 127 ? 18.111 -13.802 -14.786 1.00 96.25 127 THR A CA 1
ATOM 962 C C . THR A 1 127 ? 17.166 -14.547 -13.848 1.00 96.25 127 THR A C 1
ATOM 964 O O . THR A 1 127 ? 16.760 -15.668 -14.143 1.00 96.25 127 THR A O 1
ATOM 967 N N . TRP A 1 128 ? 16.734 -13.899 -12.762 1.00 97.69 128 TRP A N 1
ATOM 968 C CA . TRP A 1 128 ? 15.754 -14.474 -11.847 1.00 97.69 128 TRP A CA 1
ATOM 969 C C . TRP A 1 128 ? 14.422 -14.773 -12.548 1.00 97.69 128 TRP A C 1
ATOM 971 O O . TRP A 1 128 ? 13.898 -15.873 -12.388 1.00 97.69 128 TRP A O 1
ATOM 981 N N . MET A 1 129 ? 13.903 -13.844 -13.362 1.00 97.75 129 MET A N 1
ATOM 982 C CA . MET A 1 129 ? 12.662 -14.039 -14.121 1.00 97.75 129 MET A CA 1
ATOM 983 C C . MET A 1 129 ? 12.757 -15.253 -15.044 1.00 97.75 129 MET A C 1
ATOM 985 O O . MET A 1 129 ? 11.827 -16.056 -15.092 1.00 97.75 129 MET A O 1
ATOM 989 N N . ARG A 1 130 ? 13.879 -15.396 -15.757 1.00 96.94 130 ARG A N 1
ATOM 990 C CA . ARG A 1 130 ? 14.122 -16.519 -16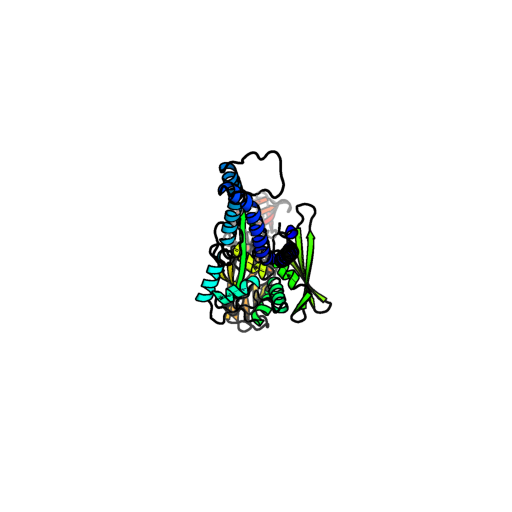.663 1.00 96.94 130 ARG A CA 1
ATOM 991 C C . ARG A 1 130 ? 14.098 -17.854 -15.932 1.00 96.94 130 ARG A C 1
ATOM 993 O O . ARG A 1 130 ? 13.445 -18.777 -16.403 1.00 96.94 130 ARG A O 1
ATOM 1000 N N . ASP A 1 131 ? 14.783 -17.921 -14.795 1.00 97.56 131 ASP A N 1
ATOM 1001 C CA . ASP A 1 131 ? 15.053 -19.177 -14.097 1.00 97.56 131 ASP A CA 1
ATOM 1002 C C . ASP A 1 131 ? 13.922 -19.586 -13.123 1.00 97.56 131 ASP A C 1
ATOM 1004 O O . ASP A 1 131 ? 13.855 -20.749 -12.732 1.00 97.56 131 ASP A O 1
ATOM 1008 N N . ASN A 1 132 ? 13.035 -18.659 -12.721 1.00 97.62 132 ASN A N 1
ATOM 1009 C CA . ASN A 1 132 ? 12.014 -18.903 -11.683 1.00 97.62 132 ASN A CA 1
ATOM 1010 C C . ASN A 1 132 ? 10.560 -18.747 -12.152 1.00 97.62 132 ASN A C 1
ATOM 1012 O O . ASN A 1 132 ? 9.665 -19.298 -11.511 1.00 97.62 132 ASN A O 1
ATOM 1016 N N . LEU A 1 133 ? 10.288 -17.989 -13.221 1.00 97.31 133 LEU A N 1
ATOM 1017 C CA . LEU A 1 133 ? 8.920 -17.820 -13.722 1.00 97.31 133 LEU A CA 1
ATOM 1018 C C . LEU A 1 133 ? 8.605 -18.855 -14.808 1.00 97.31 133 LEU A C 1
ATOM 1020 O O . LEU A 1 133 ? 9.480 -19.228 -15.587 1.00 97.31 133 LEU A O 1
ATOM 1024 N N . GLY A 1 134 ? 7.338 -19.275 -14.893 1.00 95.44 134 GLY A N 1
ATOM 1025 C CA . GLY A 1 134 ? 6.860 -20.164 -15.960 1.00 95.44 134 GLY A CA 1
ATOM 1026 C C . GLY A 1 134 ? 7.052 -19.567 -17.359 1.00 95.44 134 GLY A C 1
ATOM 1027 O O . GLY A 1 134 ? 7.100 -18.348 -17.517 1.00 95.44 134 GLY A O 1
ATOM 1028 N N . GLU A 1 135 ? 7.164 -20.415 -18.382 1.00 93.19 135 GLU A N 1
ATOM 1029 C CA . GLU A 1 135 ? 7.400 -19.989 -19.775 1.00 93.19 135 GLU A CA 1
ATOM 1030 C C . GLU A 1 135 ? 6.298 -19.057 -20.314 1.00 93.19 135 GLU A C 1
ATOM 1032 O O . GLU A 1 135 ? 6.561 -18.125 -21.073 1.00 93.19 135 GLU A O 1
ATOM 1037 N N . ASP A 1 136 ? 5.059 -19.255 -19.872 1.00 95.00 136 ASP A N 1
ATOM 1038 C CA . ASP A 1 136 ? 3.885 -18.467 -20.246 1.00 95.00 136 ASP A CA 1
ATOM 1039 C C . ASP A 1 136 ? 3.694 -17.202 -19.392 1.00 95.00 136 ASP A C 1
ATOM 1041 O O . ASP A 1 136 ? 2.740 -16.450 -19.600 1.00 95.00 136 ASP A O 1
ATOM 1045 N N . ALA A 1 137 ? 4.594 -16.920 -18.443 1.00 97.38 137 ALA A N 1
ATOM 1046 C CA . ALA A 1 137 ? 4.454 -15.762 -17.574 1.00 97.38 137 ALA A CA 1
ATOM 1047 C C . ALA A 1 137 ? 4.569 -14.440 -18.357 1.00 97.38 137 ALA A C 1
ATOM 1049 O O . ALA A 1 137 ? 5.522 -14.191 -19.101 1.00 97.38 137 ALA A O 1
ATOM 1050 N N . VAL A 1 138 ? 3.581 -13.571 -18.130 1.00 98.19 138 VAL A N 1
ATOM 1051 C CA . VAL A 1 138 ? 3.487 -12.232 -18.714 1.00 98.19 138 VAL A CA 1
ATOM 1052 C C . VAL A 1 138 ? 3.908 -11.193 -17.677 1.00 98.19 138 VAL A C 1
ATOM 1054 O O . VAL A 1 138 ? 3.273 -11.051 -16.628 1.00 98.19 138 VAL A O 1
ATOM 1057 N N . VAL A 1 139 ? 4.968 -10.448 -17.985 1.00 98.19 139 VAL A N 1
ATOM 1058 C CA . VAL A 1 139 ? 5.536 -9.403 -17.130 1.00 98.19 139 VAL A CA 1
ATOM 1059 C C . VAL A 1 139 ? 5.080 -8.026 -17.618 1.00 98.19 139 VAL A C 1
ATOM 1061 O O . VAL A 1 139 ? 5.388 -7.585 -18.727 1.00 98.19 139 VAL A O 1
ATOM 1064 N N . PHE A 1 140 ? 4.344 -7.325 -16.763 1.00 98.19 140 PHE A N 1
ATOM 1065 C CA . PHE A 1 140 ? 3.921 -5.946 -16.960 1.00 98.19 140 PHE A CA 1
ATOM 1066 C C . PHE A 1 140 ? 5.019 -4.985 -16.500 1.00 98.19 140 PHE A C 1
ATOM 1068 O O . PHE A 1 140 ? 5.421 -5.006 -15.339 1.00 98.19 140 PHE A O 1
ATOM 1075 N N . SER A 1 141 ? 5.484 -4.121 -17.396 1.00 97.12 141 SER A N 1
ATOM 1076 C CA . SER A 1 141 ? 6.496 -3.101 -17.113 1.00 97.12 141 SER A CA 1
ATOM 1077 C C . SER A 1 141 ? 6.255 -1.863 -17.970 1.00 97.12 141 SER A C 1
ATOM 1079 O O . SER A 1 141 ? 5.433 -1.874 -18.892 1.00 97.12 141 SER A O 1
ATOM 1081 N N . TRP A 1 142 ? 7.014 -0.795 -17.723 1.00 96.19 142 TRP A N 1
ATOM 1082 C CA . TRP A 1 142 ? 7.113 0.278 -18.707 1.00 96.19 142 TRP A CA 1
ATOM 1083 C C . TRP A 1 142 ? 7.763 -0.223 -20.011 1.00 96.19 142 TRP A C 1
ATOM 1085 O O . TRP A 1 142 ? 8.554 -1.171 -20.001 1.00 96.19 142 TRP A O 1
ATOM 1095 N N . TRP A 1 143 ? 7.402 0.395 -21.140 1.00 93.25 143 TRP A N 1
ATOM 1096 C CA . TRP A 1 143 ? 7.750 -0.088 -22.487 1.00 93.25 143 TRP A CA 1
ATOM 1097 C C . TRP A 1 143 ? 9.257 -0.059 -22.780 1.00 93.25 143 TRP A C 1
ATOM 1099 O O . TRP A 1 143 ? 9.742 -0.882 -23.558 1.00 93.25 143 TRP A O 1
ATOM 1109 N N . ASP A 1 144 ? 10.013 0.822 -22.113 1.00 89.06 144 ASP A N 1
ATOM 1110 C CA . ASP A 1 144 ? 11.477 0.914 -22.212 1.00 89.06 144 ASP A CA 1
ATOM 1111 C C . ASP A 1 144 ? 12.171 -0.447 -22.003 1.00 89.06 144 ASP A C 1
ATOM 1113 O O . ASP A 1 144 ? 13.196 -0.725 -22.630 1.00 89.06 144 ASP A O 1
ATOM 1117 N N . TYR A 1 145 ? 11.608 -1.292 -21.131 1.00 92.50 145 TYR A N 1
ATOM 1118 C CA . TYR A 1 145 ? 12.228 -2.528 -20.642 1.00 92.50 145 TYR A CA 1
ATOM 1119 C C . TYR A 1 145 ? 11.724 -3.797 -21.343 1.00 92.50 145 TYR A C 1
ATOM 1121 O O . TYR A 1 145 ? 12.303 -4.868 -21.154 1.00 92.50 145 TYR A O 1
ATOM 1129 N N . GLY A 1 146 ? 10.681 -3.705 -22.175 1.00 92.44 146 GLY A N 1
ATOM 1130 C CA . GLY A 1 146 ? 10.019 -4.884 -22.748 1.00 92.44 146 GLY A CA 1
ATOM 1131 C C . GLY A 1 146 ? 10.937 -5.771 -23.591 1.00 92.44 146 GLY A C 1
ATOM 1132 O O . GLY A 1 146 ? 10.868 -6.999 -23.512 1.00 92.44 146 GLY A O 1
ATOM 1133 N N . TYR A 1 147 ? 11.874 -5.164 -24.329 1.00 91.06 147 TYR A N 1
ATOM 1134 C CA . TYR A 1 147 ? 12.871 -5.919 -25.096 1.00 91.06 147 TYR A CA 1
ATOM 1135 C C . TYR A 1 147 ? 13.840 -6.691 -24.188 1.00 91.06 147 TYR A C 1
ATOM 1137 O O . TYR A 1 147 ? 14.246 -7.794 -24.533 1.00 91.06 147 TYR A O 1
ATOM 1145 N N . TRP A 1 148 ? 14.201 -6.155 -23.017 1.00 93.56 148 TRP A N 1
ATOM 1146 C CA . TRP A 1 148 ? 15.084 -6.849 -22.072 1.00 93.56 148 TRP A CA 1
ATOM 1147 C C . TRP A 1 148 ? 14.391 -8.056 -21.443 1.00 93.56 148 TRP A C 1
ATOM 1149 O O . TRP A 1 148 ? 14.975 -9.138 -21.388 1.00 93.56 148 TRP A O 1
ATOM 1159 N N . ILE A 1 149 ? 13.130 -7.879 -21.041 1.00 95.38 149 ILE A N 1
ATOM 1160 C CA . ILE A 1 149 ? 12.272 -8.948 -20.516 1.00 95.38 149 ILE A CA 1
ATOM 1161 C C . ILE A 1 149 ? 12.134 -10.075 -21.541 1.00 95.38 149 ILE A C 1
ATOM 1163 O O . ILE A 1 149 ? 12.314 -11.239 -21.197 1.00 95.38 149 ILE A O 1
ATOM 1167 N N . THR A 1 150 ? 11.896 -9.727 -22.805 1.00 94.19 150 THR A N 1
ATOM 1168 C CA . THR A 1 150 ? 11.721 -10.719 -23.872 1.00 94.19 150 THR A CA 1
ATOM 1169 C C . THR A 1 150 ? 13.039 -11.405 -24.236 1.00 94.19 150 THR A C 1
ATOM 1171 O O . THR A 1 150 ? 13.106 -12.625 -24.268 1.00 94.19 150 THR A O 1
ATOM 1174 N N . ALA A 1 151 ? 14.110 -10.646 -24.486 1.00 92.94 151 ALA A N 1
ATOM 1175 C CA . ALA A 1 151 ? 15.349 -11.196 -25.042 1.00 92.94 151 ALA A CA 1
ATOM 1176 C C . ALA A 1 151 ? 16.263 -11.881 -24.011 1.00 92.94 151 ALA A C 1
ATOM 1178 O O . ALA A 1 151 ? 17.024 -12.772 -24.378 1.00 92.94 151 ALA A O 1
ATOM 1179 N N . ILE A 1 152 ? 16.249 -11.439 -22.749 1.00 93.44 152 ILE A N 1
ATOM 1180 C CA . ILE A 1 152 ? 17.138 -11.961 -21.692 1.00 93.44 152 ILE A CA 1
ATOM 1181 C C . ILE A 1 152 ? 16.341 -12.707 -20.630 1.00 93.44 152 ILE A C 1
ATOM 1183 O O . ILE A 1 152 ? 16.774 -13.767 -20.180 1.00 93.44 152 ILE A O 1
ATOM 1187 N N . GLY A 1 153 ? 15.193 -12.150 -20.233 1.00 94.56 153 GLY A N 1
ATOM 1188 C CA . GLY A 1 153 ? 14.287 -12.799 -19.288 1.00 94.56 153 GLY A CA 1
ATOM 1189 C C . GLY A 1 153 ? 13.548 -14.000 -19.882 1.00 94.56 153 GLY A C 1
ATOM 1190 O O . GLY A 1 153 ? 13.070 -14.836 -19.122 1.00 94.56 153 GLY A O 1
ATOM 1191 N N . ASP A 1 154 ? 13.474 -14.107 -21.214 1.00 96.62 154 ASP A N 1
ATOM 1192 C CA . ASP A 1 154 ? 12.700 -15.132 -21.927 1.00 96.62 154 ASP A CA 1
ATOM 1193 C C . ASP A 1 154 ? 11.249 -15.199 -21.418 1.00 96.62 154 ASP A C 1
ATOM 1195 O O . ASP A 1 154 ? 10.744 -16.245 -21.003 1.00 96.62 154 ASP A O 1
ATOM 1199 N N . LYS A 1 155 ? 10.615 -14.021 -21.315 1.00 97.31 155 LYS A N 1
ATOM 1200 C CA . LYS A 1 155 ? 9.232 -13.844 -20.846 1.00 97.31 155 LYS A CA 1
ATOM 1201 C C . LYS A 1 155 ? 8.454 -12.895 -21.740 1.00 97.31 155 LYS A C 1
ATOM 1203 O O . LYS A 1 155 ? 9.015 -12.028 -22.407 1.00 97.31 155 LYS A O 1
ATOM 1208 N N . HIS A 1 156 ? 7.133 -13.024 -21.703 1.00 96.75 156 HIS A N 1
ATOM 1209 C CA . HIS A 1 156 ? 6.238 -12.173 -22.475 1.00 96.75 156 HIS A CA 1
ATOM 1210 C C . HIS A 1 156 ? 6.134 -10.783 -21.831 1.00 96.75 156 HIS A C 1
ATOM 1212 O O . HIS A 1 156 ? 5.931 -10.668 -20.623 1.00 96.75 156 HIS A O 1
ATOM 1218 N N . SER A 1 157 ? 6.225 -9.720 -22.633 1.00 95.62 157 SER A N 1
ATOM 1219 C CA . SER A 1 157 ? 5.973 -8.337 -22.203 1.00 95.62 157 SER A CA 1
ATOM 1220 C C . SER A 1 157 ? 4.822 -7.724 -23.001 1.00 95.62 157 SER A C 1
ATOM 1222 O O . SER A 1 157 ? 4.611 -8.070 -24.162 1.00 95.62 157 SER A O 1
ATOM 1224 N N . LEU A 1 158 ? 4.062 -6.808 -22.390 1.00 94.44 158 LEU A N 1
ATOM 1225 C CA . LEU A 1 158 ? 2.898 -6.189 -23.041 1.00 94.44 158 LEU A CA 1
ATOM 1226 C C . LEU A 1 158 ? 3.253 -5.130 -24.092 1.00 94.44 158 LEU A C 1
ATOM 1228 O O . LEU A 1 158 ? 2.426 -4.830 -24.952 1.00 94.44 158 LEU A O 1
ATOM 1232 N N . ALA A 1 159 ? 4.426 -4.508 -23.989 1.00 93.19 159 ALA A N 1
ATOM 1233 C CA . ALA A 1 159 ? 4.913 -3.517 -24.942 1.00 93.19 159 ALA A CA 1
ATOM 1234 C C . ALA A 1 159 ? 6.438 -3.458 -24.906 1.00 93.19 159 ALA A C 1
ATOM 1236 O O . ALA A 1 159 ? 7.048 -3.755 -23.882 1.00 93.19 159 ALA A O 1
ATOM 1237 N N . ASP A 1 160 ? 7.041 -3.017 -26.005 1.00 90.19 160 ASP A N 1
ATOM 1238 C CA . ASP A 1 160 ? 8.486 -2.914 -26.151 1.00 90.19 160 ASP A CA 1
ATOM 1239 C C . ASP A 1 160 ? 8.933 -1.536 -26.669 1.00 90.19 160 ASP A C 1
ATOM 1241 O O . ASP A 1 160 ? 8.140 -0.634 -26.959 1.00 90.19 160 ASP A O 1
ATOM 1245 N N . ASN A 1 161 ? 10.251 -1.398 -26.814 1.00 87.12 161 ASN A N 1
ATOM 1246 C CA . ASN A 1 161 ? 10.920 -0.196 -27.307 1.00 87.12 161 ASN A CA 1
ATOM 1247 C C . ASN A 1 161 ? 10.691 0.053 -28.815 1.00 87.12 161 ASN A C 1
ATOM 1249 O O . ASN A 1 161 ? 11.124 1.069 -29.353 1.00 87.12 161 ASN A O 1
ATOM 1253 N N . GLY A 1 162 ? 9.994 -0.849 -29.515 1.00 85.94 162 GLY A N 1
ATOM 1254 C CA . GLY A 1 162 ? 9.561 -0.636 -30.892 1.00 85.94 162 GLY A CA 1
ATOM 1255 C C . GLY A 1 162 ? 8.450 0.408 -30.991 1.00 85.94 162 GLY A C 1
ATOM 1256 O O . GLY A 1 162 ? 8.377 1.132 -31.979 1.00 85.94 162 GLY A O 1
ATOM 1257 N N . THR A 1 163 ? 7.613 0.556 -29.959 1.00 89.38 163 THR A N 1
ATOM 1258 C CA . THR A 1 163 ? 6.535 1.566 -29.867 1.00 89.38 163 THR A CA 1
ATOM 1259 C C . THR A 1 163 ? 5.541 1.583 -31.040 1.00 89.38 163 THR A C 1
ATOM 1261 O O . THR A 1 163 ? 4.910 2.598 -31.328 1.00 89.38 163 THR A O 1
ATOM 1264 N N . MET A 1 164 ? 5.354 0.439 -31.706 1.00 87.81 164 MET A N 1
ATOM 1265 C CA . MET A 1 164 ? 4.497 0.319 -32.895 1.00 87.81 164 MET A CA 1
ATOM 1266 C C . MET A 1 164 ? 3.003 0.531 -32.599 1.00 87.81 164 MET A C 1
ATOM 1268 O O . MET A 1 164 ? 2.269 0.998 -33.466 1.00 87.81 164 MET A O 1
ATOM 1272 N N . ASN A 1 165 ? 2.548 0.215 -31.381 1.00 92.00 165 ASN A N 1
ATOM 1273 C CA . ASN A 1 165 ? 1.165 0.410 -30.940 1.00 92.00 165 ASN A CA 1
ATOM 1274 C C . ASN A 1 165 ? 1.108 1.357 -29.730 1.00 92.00 165 ASN A C 1
ATOM 1276 O O . ASN A 1 165 ? 1.269 0.947 -28.579 1.00 92.00 165 ASN A O 1
ATOM 1280 N N . THR A 1 166 ? 0.851 2.638 -29.988 1.00 90.94 166 THR A N 1
ATOM 1281 C CA . THR A 1 166 ? 0.779 3.678 -28.949 1.00 90.94 166 THR A CA 1
ATOM 1282 C C . THR A 1 166 ? -0.440 3.532 -28.039 1.00 90.94 166 THR A C 1
ATOM 1284 O O . THR A 1 166 ? -0.370 3.906 -26.868 1.00 90.94 166 THR A O 1
ATOM 1287 N N . THR A 1 167 ? -1.534 2.932 -28.519 1.00 93.62 167 THR A N 1
ATOM 1288 C CA . THR A 1 167 ? -2.715 2.637 -27.696 1.00 93.62 167 THR A CA 1
ATOM 1289 C C . THR A 1 167 ? -2.369 1.658 -26.578 1.00 93.62 167 THR A C 1
ATOM 1291 O O . THR A 1 167 ? -2.756 1.885 -25.433 1.00 93.62 167 THR A O 1
ATOM 1294 N N . GLN A 1 168 ? -1.572 0.624 -26.865 1.00 94.50 168 GLN A N 1
ATOM 1295 C CA . GLN A 1 168 ? -1.114 -0.324 -25.845 1.00 94.50 168 GLN A CA 1
ATOM 1296 C C . GLN A 1 168 ? -0.262 0.369 -24.769 1.00 94.50 168 GLN A C 1
ATOM 1298 O O . GLN A 1 168 ? -0.456 0.143 -23.575 1.00 94.50 168 GLN A O 1
ATOM 1303 N N . ILE A 1 169 ? 0.626 1.284 -25.170 1.00 95.75 169 ILE A N 1
ATOM 1304 C CA . ILE A 1 169 ? 1.449 2.068 -24.233 1.00 95.75 169 ILE A CA 1
ATOM 1305 C C . ILE A 1 169 ? 0.574 2.990 -23.374 1.00 95.75 169 ILE A C 1
ATOM 1307 O O . ILE A 1 169 ? 0.796 3.114 -22.170 1.00 95.75 169 ILE A O 1
ATOM 1311 N N . SER A 1 170 ? -0.456 3.600 -23.966 1.00 96.25 170 SER A N 1
ATOM 1312 C CA . SER A 1 170 ? -1.452 4.387 -23.234 1.00 96.25 170 SER A CA 1
ATOM 1313 C C . SER A 1 170 ? -2.185 3.546 -22.186 1.00 96.25 170 SER A C 1
ATOM 1315 O O . SER A 1 170 ? -2.387 4.013 -21.066 1.00 96.25 170 SER A O 1
ATOM 1317 N N . VAL A 1 171 ? -2.549 2.299 -22.505 1.00 96.62 171 VAL A N 1
ATOM 1318 C CA . VAL A 1 171 ? -3.169 1.374 -21.540 1.00 96.62 171 VAL A CA 1
ATOM 1319 C C . VAL A 1 171 ? -2.212 1.062 -20.389 1.00 96.62 171 VAL A C 1
ATOM 1321 O O . VAL A 1 171 ? -2.625 1.133 -19.231 1.00 96.62 171 VAL A O 1
ATOM 1324 N N . ILE A 1 172 ? -0.934 0.793 -20.669 1.00 97.31 172 ILE A N 1
ATOM 1325 C CA . ILE A 1 172 ? 0.092 0.562 -19.636 1.00 97.31 172 ILE A CA 1
ATOM 1326 C C . ILE A 1 172 ? 0.237 1.795 -18.734 1.00 97.31 172 ILE A C 1
ATOM 1328 O O . ILE A 1 172 ? 0.151 1.680 -17.511 1.00 97.31 172 ILE A O 1
ATOM 1332 N N . GLY A 1 173 ? 0.389 2.985 -19.323 1.00 96.69 173 GLY A N 1
ATOM 1333 C CA . GLY A 1 173 ? 0.555 4.233 -18.574 1.00 96.69 173 GLY A CA 1
ATOM 1334 C C . GLY A 1 173 ? -0.652 4.560 -17.695 1.00 96.69 173 GLY A C 1
ATOM 1335 O O . GLY A 1 173 ? -0.493 4.898 -16.521 1.00 96.69 173 GLY A O 1
ATOM 1336 N N . ARG A 1 174 ? -1.869 4.372 -18.221 1.00 96.19 174 ARG A N 1
ATOM 1337 C CA . ARG A 1 174 ? -3.104 4.511 -17.439 1.00 96.19 174 ARG A CA 1
ATOM 1338 C C . ARG A 1 174 ? -3.164 3.500 -16.299 1.00 96.19 174 ARG A C 1
ATOM 1340 O O . ARG A 1 174 ? -3.575 3.869 -15.205 1.00 96.19 174 ARG A O 1
ATOM 1347 N N . THR A 1 175 ? -2.782 2.248 -16.547 1.00 97.38 175 THR A N 1
ATOM 1348 C CA . THR A 1 175 ? -2.847 1.162 -15.555 1.00 97.38 175 THR A CA 1
ATOM 1349 C C . THR A 1 175 ? -1.937 1.456 -14.365 1.00 97.38 175 THR A C 1
ATOM 1351 O O . THR A 1 175 ? -2.401 1.394 -13.228 1.00 97.38 175 THR A O 1
ATOM 1354 N N . PHE A 1 176 ? -0.694 1.887 -14.607 1.00 97.69 176 PHE A N 1
ATOM 1355 C CA . PHE A 1 176 ? 0.226 2.321 -13.548 1.00 97.69 176 PHE A CA 1
ATOM 1356 C C . PHE A 1 176 ? -0.352 3.448 -12.677 1.00 97.69 176 PHE A C 1
ATOM 1358 O O . PHE A 1 176 ? -0.201 3.423 -11.458 1.00 97.69 176 PHE A O 1
ATOM 1365 N N . LEU A 1 177 ? -1.055 4.412 -13.276 1.00 96.75 177 LEU A N 1
ATOM 1366 C CA . LEU A 1 177 ? -1.627 5.571 -12.573 1.00 96.75 177 LEU A CA 1
ATOM 1367 C C . LEU A 1 177 ? -3.083 5.369 -12.113 1.00 96.75 177 LEU A C 1
ATOM 1369 O O . LEU A 1 177 ? -3.723 6.294 -11.595 1.00 96.75 177 LEU A O 1
ATOM 1373 N N . SER A 1 178 ? -3.637 4.176 -12.317 1.00 95.75 178 SER A N 1
ATOM 1374 C CA . SER A 1 178 ? -4.986 3.822 -11.885 1.00 95.75 178 SER A CA 1
ATOM 1375 C C . SER A 1 178 ? -4.992 3.331 -10.440 1.00 95.75 178 SER A C 1
ATOM 1377 O O . SER A 1 178 ? -3.959 2.923 -9.908 1.00 95.75 178 SER A O 1
ATOM 1379 N N . ASP A 1 179 ? -6.162 3.389 -9.800 1.00 94.12 179 ASP A N 1
ATOM 1380 C CA . ASP A 1 179 ? -6.338 2.767 -8.489 1.00 94.12 179 ASP A CA 1
ATOM 1381 C C . ASP A 1 179 ? -6.079 1.265 -8.616 1.00 94.12 179 ASP A C 1
ATOM 1383 O O . ASP A 1 179 ? -6.443 0.668 -9.632 1.00 94.12 179 ASP A O 1
ATOM 1387 N N . THR A 1 180 ? -5.497 0.653 -7.586 1.00 91.12 180 THR A N 1
ATOM 1388 C CA . THR A 1 180 ? -5.122 -0.770 -7.569 1.00 91.12 180 THR A CA 1
ATOM 1389 C C . THR A 1 180 ? -6.248 -1.686 -8.070 1.00 91.12 180 THR A C 1
ATOM 1391 O O . THR A 1 180 ? -6.008 -2.601 -8.851 1.00 91.12 180 THR A O 1
ATOM 1394 N N . ASP A 1 181 ? -7.491 -1.383 -7.699 1.00 89.50 181 ASP A N 1
ATOM 1395 C CA . ASP A 1 181 ? -8.709 -2.097 -8.092 1.00 89.50 181 ASP A CA 1
ATOM 1396 C C . ASP A 1 181 ? -8.914 -2.111 -9.612 1.00 89.50 181 ASP A C 1
ATOM 1398 O O . ASP A 1 181 ? -9.155 -3.155 -10.215 1.00 89.50 181 ASP A O 1
ATOM 1402 N N . LYS A 1 182 ? -8.781 -0.943 -10.248 1.00 92.56 182 LYS A N 1
ATOM 1403 C CA . LYS A 1 182 ? -8.927 -0.785 -11.702 1.00 92.56 182 LYS A CA 1
ATOM 1404 C C . LYS A 1 182 ? -7.722 -1.340 -12.445 1.00 92.56 182 LYS A C 1
ATOM 1406 O O . LYS A 1 182 ? -7.870 -1.900 -13.535 1.00 92.56 182 LYS A O 1
ATOM 1411 N N . ALA A 1 183 ? -6.542 -1.215 -11.842 1.00 95.56 183 ALA A N 1
ATOM 1412 C CA . ALA A 1 183 ? -5.328 -1.792 -12.379 1.00 95.56 183 ALA A CA 1
ATOM 1413 C C . ALA A 1 183 ? -5.468 -3.316 -12.484 1.00 95.56 183 ALA A C 1
ATOM 1415 O O . ALA A 1 183 ? -5.257 -3.864 -13.560 1.00 95.56 183 ALA A O 1
ATOM 1416 N N . LEU A 1 184 ? -5.933 -3.986 -11.422 1.00 95.06 184 LEU A N 1
ATOM 1417 C CA . LEU A 1 184 ? -6.147 -5.438 -11.393 1.00 95.06 184 LEU A CA 1
ATOM 1418 C C . LEU A 1 184 ? -7.083 -5.932 -12.498 1.00 95.06 184 LEU A C 1
ATOM 1420 O O . LEU A 1 184 ? -6.784 -6.946 -13.122 1.00 95.06 184 LEU A O 1
ATOM 1424 N N . VAL A 1 185 ? -8.175 -5.216 -12.788 1.00 94.19 185 VAL A N 1
ATOM 1425 C CA . VAL A 1 185 ? -9.082 -5.563 -13.901 1.00 94.19 185 VAL A CA 1
ATOM 1426 C C . VAL A 1 185 ? -8.335 -5.559 -15.237 1.00 94.19 185 VAL A C 1
ATOM 1428 O O . VAL A 1 185 ? -8.484 -6.478 -16.044 1.00 94.19 185 VAL A O 1
ATOM 1431 N N . THR A 1 186 ? -7.490 -4.550 -15.456 1.00 96.06 186 THR A N 1
ATOM 1432 C CA . THR A 1 186 ? -6.710 -4.425 -16.693 1.00 96.06 186 THR A CA 1
ATOM 1433 C C . THR A 1 186 ? -5.604 -5.478 -16.765 1.00 96.06 186 THR A C 1
ATOM 1435 O O . THR A 1 186 ? -5.445 -6.125 -17.795 1.00 96.06 186 THR A O 1
ATOM 1438 N N . LEU A 1 187 ? -4.879 -5.713 -15.669 1.00 97.75 187 LEU A N 1
ATOM 1439 C CA . LEU A 1 187 ? -3.847 -6.750 -15.583 1.00 97.75 187 LEU A CA 1
ATOM 1440 C C . LEU A 1 187 ? -4.434 -8.145 -15.852 1.00 97.75 187 LEU A C 1
ATOM 1442 O O . LEU A 1 187 ? -3.868 -8.901 -16.642 1.00 97.75 187 LEU A O 1
ATOM 1446 N N . LYS A 1 188 ? -5.618 -8.439 -15.293 1.00 96.06 188 LYS A N 1
ATOM 1447 C CA . LYS A 1 188 ? -6.344 -9.698 -15.513 1.00 96.06 188 LYS A CA 1
ATOM 1448 C C . LYS A 1 188 ? -6.727 -9.888 -16.979 1.00 96.06 188 LYS A C 1
ATOM 1450 O O . LYS A 1 188 ? -6.586 -10.985 -17.499 1.00 96.06 188 LYS A O 1
ATOM 1455 N N . ARG A 1 189 ? -7.166 -8.823 -17.664 1.00 95.69 189 ARG A N 1
ATOM 1456 C CA . ARG A 1 189 ? -7.513 -8.852 -19.099 1.00 95.69 189 ARG A CA 1
ATOM 1457 C C . ARG A 1 189 ? -6.342 -9.286 -19.985 1.00 95.69 189 ARG A C 1
ATOM 1459 O O . ARG A 1 189 ? -6.572 -9.929 -21.003 1.00 95.69 189 ARG A O 1
ATOM 1466 N N . TYR A 1 190 ? -5.116 -8.933 -19.605 1.00 96.31 190 TYR A N 1
ATOM 1467 C CA . TYR A 1 190 ? -3.897 -9.291 -20.337 1.00 96.31 190 TYR A CA 1
ATOM 1468 C C . TYR A 1 190 ? -3.160 -10.500 -19.745 1.00 96.31 190 TYR A C 1
ATOM 1470 O O . TYR A 1 190 ? -2.022 -10.750 -20.130 1.00 96.31 190 TYR A O 1
ATOM 1478 N N . ASN A 1 191 ? -3.782 -11.243 -18.820 1.00 96.81 191 ASN A N 1
ATOM 1479 C CA . ASN A 1 191 ? -3.181 -12.395 -18.141 1.00 96.81 191 ASN A CA 1
ATOM 1480 C C . ASN A 1 191 ? -1.798 -12.095 -17.535 1.00 96.81 191 ASN A C 1
ATOM 1482 O O . ASN A 1 191 ? -0.896 -12.930 -17.571 1.00 96.81 191 ASN A O 1
ATOM 1486 N N . VAL A 1 192 ? -1.617 -10.895 -16.975 1.00 98.12 192 VAL A N 1
ATOM 1487 C CA . VAL A 1 192 ? -0.353 -10.517 -16.335 1.00 98.12 192 VAL A CA 1
ATOM 1488 C C . VAL A 1 192 ? -0.121 -11.400 -15.113 1.00 98.12 192 VAL A C 1
ATOM 1490 O O . VAL A 1 192 ? -0.989 -11.491 -14.246 1.00 98.12 192 VAL A O 1
ATOM 1493 N N . SER A 1 193 ? 1.054 -12.015 -15.008 1.00 97.62 193 SER A N 1
ATOM 1494 C CA . SER A 1 193 ? 1.445 -12.774 -13.818 1.00 97.62 193 SER A CA 1
ATOM 1495 C C . SER A 1 193 ? 2.319 -11.952 -12.876 1.00 97.62 193 SER A C 1
ATOM 1497 O O . SER A 1 193 ? 2.222 -12.118 -11.661 1.00 97.62 193 SER A O 1
ATOM 1499 N N . HIS A 1 194 ? 3.147 -11.049 -13.415 1.00 98.25 194 HIS A N 1
ATOM 1500 C CA . HIS A 1 194 ? 4.090 -10.251 -12.631 1.00 98.25 194 HIS A CA 1
ATOM 1501 C C . HIS A 1 194 ? 4.129 -8.788 -13.078 1.00 98.25 194 HIS A C 1
ATOM 1503 O O . HIS A 1 194 ? 3.968 -8.486 -14.256 1.00 98.25 194 HIS A O 1
ATOM 1509 N N . VAL A 1 195 ? 4.397 -7.876 -12.144 1.00 98.06 195 VAL A N 1
ATOM 1510 C CA . VAL A 1 195 ? 4.683 -6.457 -12.400 1.00 98.06 195 VAL A CA 1
ATOM 1511 C C . VAL A 1 195 ? 6.143 -6.183 -12.060 1.00 98.06 195 VAL A C 1
ATOM 1513 O O . VAL A 1 195 ? 6.563 -6.456 -10.939 1.00 98.06 195 VAL A O 1
ATOM 1516 N N . ALA A 1 196 ? 6.900 -5.623 -13.000 1.00 97.44 196 ALA A N 1
ATOM 1517 C CA . ALA A 1 196 ? 8.285 -5.211 -12.807 1.00 97.44 196 ALA A CA 1
ATOM 1518 C C . ALA A 1 196 ? 8.411 -3.684 -12.887 1.00 97.44 196 ALA A C 1
ATOM 1520 O O . ALA A 1 196 ? 7.867 -3.067 -13.806 1.00 97.44 196 ALA A O 1
ATOM 1521 N N . VAL A 1 197 ? 9.144 -3.090 -11.943 1.00 95.81 197 VAL A N 1
ATOM 1522 C CA . VAL A 1 197 ? 9.412 -1.643 -11.892 1.00 95.81 197 VAL A CA 1
ATOM 1523 C C . VAL A 1 197 ? 10.874 -1.347 -11.574 1.00 95.81 197 VAL A C 1
ATOM 1525 O O . VAL A 1 197 ? 11.497 -2.071 -10.793 1.00 95.81 197 VAL A O 1
ATOM 1528 N N . LEU A 1 198 ? 11.405 -0.262 -12.145 1.00 94.31 198 LEU A N 1
ATOM 1529 C CA . LEU A 1 198 ? 12.693 0.327 -11.792 1.00 94.31 198 LEU A CA 1
ATOM 1530 C C . LEU A 1 198 ? 12.478 1.595 -10.944 1.00 94.31 198 LEU A C 1
ATOM 1532 O O . LEU A 1 198 ? 11.911 2.592 -11.379 1.00 94.31 198 LEU A O 1
ATOM 1536 N N . VAL A 1 199 ? 13.002 1.602 -9.726 1.00 92.31 199 VAL A N 1
ATOM 1537 C CA . VAL A 1 199 ? 12.973 2.760 -8.830 1.00 92.31 199 VAL A CA 1
ATOM 1538 C C . VAL A 1 199 ? 14.385 3.088 -8.404 1.00 92.31 199 VAL A C 1
ATOM 1540 O O . VAL A 1 199 ? 15.031 2.332 -7.688 1.00 92.31 199 VAL A O 1
ATOM 1543 N N . THR A 1 200 ? 14.877 4.245 -8.825 1.00 89.50 200 THR A N 1
ATOM 1544 C CA . THR A 1 200 ? 16.257 4.646 -8.543 1.00 89.50 200 THR A CA 1
ATOM 1545 C C . THR A 1 200 ? 16.285 5.604 -7.362 1.00 89.50 200 THR A C 1
ATOM 1547 O O . THR A 1 200 ? 15.972 6.781 -7.514 1.00 89.50 200 THR A O 1
ATOM 1550 N N . TRP A 1 201 ? 16.646 5.116 -6.173 1.00 89.25 201 TRP A N 1
ATOM 1551 C CA . TRP A 1 201 ? 16.520 5.881 -4.927 1.00 89.25 201 TRP A CA 1
ATOM 1552 C C . TRP A 1 201 ? 17.779 5.846 -4.054 1.00 89.25 201 TRP A C 1
ATOM 1554 O O . TRP A 1 201 ? 18.652 4.996 -4.208 1.00 89.25 201 TRP A O 1
ATOM 1564 N N . TYR A 1 202 ? 17.881 6.798 -3.131 1.00 88.06 202 TYR A N 1
ATOM 1565 C CA . TYR A 1 202 ? 18.913 6.843 -2.102 1.00 88.06 202 TYR A CA 1
ATOM 1566 C C . TYR A 1 202 ? 18.384 7.523 -0.838 1.00 88.06 202 TYR A C 1
ATOM 1568 O O . TYR A 1 202 ? 17.478 8.355 -0.889 1.00 88.06 202 TYR A O 1
ATOM 1576 N N . MET A 1 203 ? 18.971 7.183 0.310 1.00 87.38 203 MET A N 1
ATOM 1577 C CA . MET A 1 203 ? 18.671 7.846 1.579 1.00 87.38 203 MET A CA 1
ATOM 1578 C C . MET A 1 203 ? 19.646 8.985 1.827 1.00 87.38 203 MET A C 1
ATOM 1580 O O . MET A 1 203 ? 20.862 8.802 1.750 1.00 87.38 203 MET A O 1
ATOM 1584 N N . LYS A 1 204 ? 19.112 10.144 2.200 1.00 87.81 204 LYS A N 1
ATOM 1585 C CA . LYS A 1 204 ? 19.885 11.258 2.748 1.00 87.81 204 LYS A CA 1
ATOM 1586 C C . LYS A 1 204 ? 19.083 11.884 3.883 1.00 87.81 204 LYS A C 1
ATOM 1588 O O . LYS A 1 204 ? 17.893 12.121 3.726 1.00 87.81 204 LYS A O 1
ATOM 1593 N N . ASP A 1 205 ? 19.710 12.084 5.040 1.00 88.56 205 ASP A N 1
ATOM 1594 C CA . ASP A 1 205 ? 19.073 12.696 6.219 1.00 88.56 205 ASP A CA 1
ATOM 1595 C C . ASP A 1 205 ? 17.736 12.026 6.611 1.00 88.56 205 ASP A C 1
ATOM 1597 O O . ASP A 1 205 ? 16.737 12.680 6.899 1.00 88.56 205 ASP A O 1
ATOM 1601 N N . ASN A 1 206 ? 17.708 10.687 6.569 1.00 84.12 206 ASN A N 1
ATOM 1602 C CA . ASN A 1 206 ? 16.528 9.848 6.821 1.00 84.12 206 ASN A CA 1
ATOM 1603 C C . ASN A 1 206 ? 15.316 10.126 5.900 1.00 84.12 206 ASN A C 1
ATOM 1605 O O . ASN A 1 206 ? 14.194 9.727 6.207 1.00 84.12 206 ASN A O 1
ATOM 1609 N N . THR A 1 207 ? 15.551 10.786 4.766 1.00 84.69 207 THR A N 1
ATOM 1610 C CA . THR A 1 207 ? 14.558 11.095 3.737 1.00 84.69 207 THR A CA 1
ATOM 1611 C C . THR A 1 207 ? 14.898 10.342 2.453 1.00 84.69 207 THR A C 1
ATOM 1613 O O . THR A 1 207 ? 16.068 10.207 2.080 1.00 84.69 207 THR A O 1
ATOM 1616 N N . VAL A 1 208 ? 13.864 9.830 1.784 1.00 86.69 208 VAL A N 1
ATOM 1617 C CA . VAL A 1 208 ? 13.994 9.154 0.490 1.00 86.69 208 VAL A CA 1
ATOM 1618 C C . VAL A 1 208 ? 14.162 10.205 -0.601 1.00 86.69 208 VAL A C 1
ATOM 1620 O O . VAL A 1 208 ? 13.358 11.129 -0.719 1.00 86.69 208 VAL A O 1
ATOM 1623 N N . HIS A 1 209 ? 15.196 10.042 -1.416 1.00 87.38 209 HIS A N 1
ATOM 1624 C CA . HIS A 1 209 ? 15.430 10.830 -2.616 1.00 87.38 209 HIS A CA 1
ATOM 1625 C C . HIS A 1 209 ? 15.532 9.914 -3.831 1.00 87.38 209 HIS A C 1
ATOM 1627 O O . HIS A 1 209 ? 15.891 8.745 -3.706 1.00 87.38 209 HIS A O 1
ATOM 1633 N N . PHE A 1 210 ? 15.257 10.464 -5.012 1.00 88.19 210 PHE A N 1
ATOM 1634 C CA . PHE A 1 210 ? 15.280 9.726 -6.269 1.00 88.19 210 PHE A CA 1
ATOM 1635 C C . PHE A 1 210 ? 16.368 10.259 -7.201 1.00 88.19 210 PHE A C 1
ATOM 1637 O O . PHE A 1 210 ? 16.589 11.469 -7.283 1.00 88.19 210 PHE A O 1
ATOM 1644 N N . TYR A 1 211 ? 17.046 9.360 -7.915 1.00 85.81 211 TYR A N 1
ATOM 1645 C CA . TYR A 1 211 ? 18.010 9.729 -8.951 1.00 85.81 211 TYR A CA 1
ATOM 1646 C C . TYR A 1 211 ? 17.325 10.192 -10.242 1.00 85.81 211 TYR A C 1
ATOM 1648 O O . TYR A 1 211 ? 17.939 10.939 -11.004 1.00 85.81 211 TYR A O 1
ATOM 1656 N N . GLY A 1 212 ? 16.072 9.789 -10.486 1.00 85.31 212 GLY A N 1
ATOM 1657 C CA . GLY A 1 212 ? 15.277 10.279 -11.606 1.00 85.31 212 GLY A CA 1
ATOM 1658 C C . GLY A 1 212 ? 15.424 9.484 -12.903 1.00 85.31 212 GLY A C 1
ATOM 1659 O O . GLY A 1 212 ? 15.166 10.047 -13.969 1.00 85.31 212 GLY A O 1
ATOM 1660 N N . TYR A 1 213 ? 15.842 8.215 -12.861 1.00 83.94 213 TYR A N 1
ATOM 1661 C CA . TYR A 1 213 ? 16.099 7.411 -14.071 1.00 83.94 213 TYR A CA 1
ATOM 1662 C C . TYR A 1 213 ? 15.122 6.244 -14.288 1.00 83.94 213 TYR A C 1
ATOM 1664 O O . TYR A 1 213 ? 15.102 5.664 -15.380 1.00 83.94 213 TYR A O 1
ATOM 1672 N N . GLY A 1 214 ? 14.305 5.910 -13.287 1.00 88.50 214 GLY A N 1
ATOM 1673 C CA . GLY A 1 214 ? 13.282 4.870 -13.364 1.00 88.50 214 GLY A CA 1
ATOM 1674 C C . GLY A 1 214 ? 11.868 5.419 -13.522 1.00 88.50 214 GLY A C 1
ATOM 1675 O O . GLY A 1 214 ? 11.640 6.548 -13.966 1.00 88.50 214 GLY A O 1
ATOM 1676 N N . GLU A 1 215 ? 10.890 4.613 -13.137 1.00 92.25 215 GLU A N 1
ATOM 1677 C CA . GLU A 1 215 ? 9.480 4.982 -13.079 1.00 92.25 215 GLU A CA 1
ATOM 1678 C C . GLU A 1 215 ? 9.232 6.156 -12.115 1.00 92.25 215 GLU A C 1
ATOM 1680 O O . GLU A 1 215 ? 8.278 6.914 -12.311 1.00 92.25 215 GLU A O 1
ATOM 1685 N N . ASP A 1 216 ? 10.151 6.387 -11.168 1.00 89.12 216 ASP A N 1
ATOM 1686 C CA . ASP A 1 216 ? 10.164 7.525 -10.244 1.00 89.12 216 ASP A CA 1
ATOM 1687 C C . ASP A 1 216 ? 10.154 8.906 -10.922 1.00 89.12 216 ASP A C 1
ATOM 1689 O O . ASP A 1 216 ? 9.593 9.856 -10.372 1.00 89.12 216 ASP A O 1
ATOM 1693 N N . SER A 1 217 ? 10.670 9.015 -12.149 1.00 89.50 217 SER A N 1
ATOM 1694 C CA . SER A 1 217 ? 10.576 10.233 -12.968 1.00 89.50 217 SER A CA 1
ATOM 1695 C C . SER A 1 217 ? 9.703 10.066 -14.212 1.00 89.50 217 SER A C 1
ATOM 1697 O O . SER A 1 217 ? 9.169 11.048 -14.739 1.00 89.50 217 SER A O 1
ATOM 1699 N N . LYS A 1 218 ? 9.531 8.831 -14.697 1.00 92.12 218 LYS A N 1
ATOM 1700 C CA . LYS A 1 218 ? 8.811 8.548 -15.947 1.00 92.12 218 LYS A CA 1
ATOM 1701 C C . LYS A 1 218 ? 7.294 8.516 -15.797 1.00 92.12 218 LYS A C 1
ATOM 1703 O O . LYS A 1 218 ? 6.605 8.602 -16.815 1.00 92.12 218 LYS A O 1
ATOM 1708 N N . TRP A 1 219 ? 6.754 8.475 -14.578 1.00 93.62 219 TRP A N 1
ATOM 1709 C CA . TRP A 1 219 ? 5.305 8.542 -14.332 1.00 93.62 219 TRP A CA 1
ATOM 1710 C C . TRP A 1 219 ? 4.634 9.738 -15.031 1.00 93.62 219 TRP A C 1
ATOM 1712 O O . TRP A 1 219 ? 3.502 9.631 -15.499 1.00 93.62 219 TRP A O 1
ATOM 1722 N N . TYR A 1 220 ? 5.335 10.869 -15.181 1.00 93.06 220 TYR A N 1
ATOM 1723 C CA . TYR A 1 220 ? 4.806 12.042 -15.882 1.00 93.06 220 TYR A CA 1
ATOM 1724 C C . TYR A 1 220 ? 4.534 11.747 -17.364 1.00 93.06 220 TYR A C 1
ATOM 1726 O O . TYR A 1 220 ? 3.520 12.172 -17.920 1.00 93.06 220 TYR A O 1
ATOM 1734 N N . TRP A 1 221 ? 5.406 10.970 -18.010 1.00 95.12 221 TRP A N 1
ATOM 1735 C CA . TRP A 1 221 ? 5.195 10.517 -19.383 1.00 95.12 221 TRP A CA 1
ATOM 1736 C C . TRP A 1 221 ? 4.051 9.515 -19.476 1.00 95.12 221 TRP A C 1
ATOM 1738 O O . TRP A 1 221 ? 3.266 9.597 -20.418 1.00 95.12 221 TRP A O 1
ATOM 1748 N N . MET A 1 222 ? 3.898 8.638 -18.478 1.00 96.56 222 MET A N 1
ATOM 1749 C CA . MET A 1 222 ? 2.737 7.747 -18.381 1.00 96.56 222 MET A CA 1
ATOM 1750 C C . MET A 1 222 ? 1.434 8.553 -18.369 1.00 96.56 222 MET A C 1
ATOM 1752 O O . MET A 1 222 ? 0.520 8.251 -19.139 1.00 96.56 222 MET A O 1
ATOM 1756 N N . ALA A 1 223 ? 1.379 9.625 -17.570 1.00 95.69 223 ALA A N 1
ATOM 1757 C CA . ALA A 1 223 ? 0.232 10.526 -17.504 1.00 95.69 223 ALA A CA 1
ATOM 1758 C C . ALA A 1 223 ? -0.012 11.221 -18.847 1.00 95.69 223 ALA A C 1
ATOM 1760 O O . ALA A 1 223 ? -1.132 11.215 -19.343 1.00 95.69 223 ALA A O 1
ATOM 1761 N N . ARG A 1 224 ? 1.029 11.775 -19.482 1.00 95.44 224 ARG A N 1
ATOM 1762 C CA . ARG A 1 224 ? 0.892 12.465 -20.777 1.00 95.44 224 ARG A CA 1
ATOM 1763 C C . ARG A 1 224 ? 0.426 11.556 -21.905 1.00 95.44 224 ARG A C 1
ATOM 1765 O O . ARG A 1 224 ? -0.427 11.976 -22.677 1.00 95.44 224 ARG A O 1
ATOM 1772 N N . ILE A 1 225 ? 0.998 10.358 -22.020 1.00 95.88 225 ILE A N 1
ATOM 1773 C CA . ILE A 1 225 ? 0.669 9.411 -23.094 1.00 95.88 225 ILE A CA 1
ATOM 1774 C C . ILE A 1 225 ? -0.763 8.903 -22.935 1.00 95.88 225 ILE A C 1
ATOM 1776 O O . ILE A 1 225 ? -1.463 8.731 -23.926 1.00 95.88 225 ILE A O 1
ATOM 1780 N N . SER A 1 226 ? -1.202 8.688 -21.694 1.00 96.12 226 SER A N 1
ATOM 1781 C CA . SER A 1 226 ? -2.547 8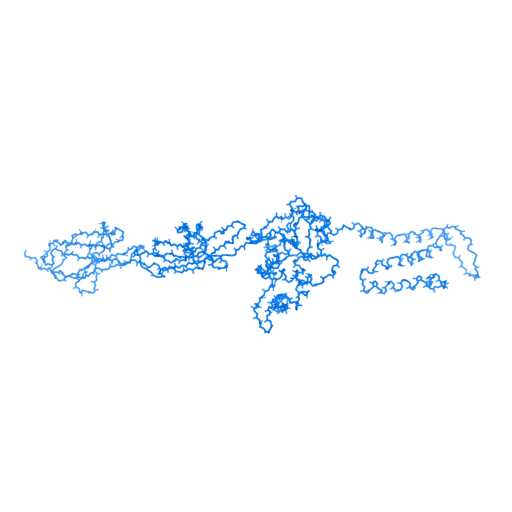.188 -21.412 1.00 96.12 226 SER A CA 1
ATOM 1782 C C . SER A 1 226 ? -3.618 9.273 -21.267 1.00 96.12 226 SER A C 1
ATOM 1784 O O . SER A 1 226 ? -4.800 8.944 -21.140 1.00 96.12 226 SER A O 1
ATOM 1786 N N . ASN A 1 227 ? -3.244 10.553 -21.307 1.00 96.62 227 ASN A N 1
ATOM 1787 C CA . ASN A 1 227 ? -4.168 11.668 -21.129 1.00 96.62 227 ASN A CA 1
ATOM 1788 C C . ASN A 1 227 ? -5.207 11.728 -22.259 1.00 96.62 227 ASN A C 1
ATOM 1790 O O . ASN A 1 227 ? -4.850 11.776 -23.433 1.00 96.62 227 ASN A O 1
ATOM 1794 N N . GLY A 1 228 ? -6.490 11.747 -21.906 1.00 94.94 228 GLY A N 1
ATOM 1795 C CA . GLY A 1 228 ? -7.606 11.722 -22.849 1.00 94.94 228 GLY A CA 1
ATOM 1796 C C . GLY A 1 228 ? -7.933 10.332 -23.405 1.00 94.94 228 GLY A C 1
ATOM 1797 O O . GLY A 1 228 ? -8.797 10.221 -24.270 1.00 94.94 228 GLY A O 1
ATOM 1798 N N . SER A 1 229 ? -7.276 9.265 -22.934 1.00 95.00 229 SER A N 1
ATOM 1799 C CA . SER A 1 229 ? -7.572 7.901 -23.389 1.00 95.00 229 SER A CA 1
ATOM 1800 C C . SER A 1 229 ? -8.855 7.346 -22.763 1.00 95.00 229 SER A C 1
ATOM 1802 O O . SER A 1 229 ? -9.128 7.554 -21.576 1.00 95.00 229 SER A O 1
ATOM 1804 N N . THR A 1 230 ? -9.622 6.585 -23.546 1.00 93.94 230 THR A N 1
ATOM 1805 C CA . THR A 1 230 ? -10.852 5.911 -23.103 1.00 93.94 230 THR A CA 1
ATOM 1806 C C . THR A 1 230 ? -10.647 4.400 -23.066 1.00 93.94 230 THR A C 1
ATOM 1808 O O . THR A 1 230 ? -10.186 3.807 -24.039 1.00 93.94 230 THR A O 1
ATOM 1811 N N . LEU A 1 231 ? -11.015 3.773 -21.948 1.00 92.38 231 LEU A N 1
ATOM 1812 C CA . LEU A 1 231 ? -11.014 2.322 -21.765 1.00 92.38 231 LEU A CA 1
ATOM 1813 C C . LEU A 1 231 ? -12.312 1.929 -21.053 1.00 92.38 231 LEU A C 1
ATOM 1815 O O . LEU A 1 231 ? -12.654 2.538 -20.044 1.00 92.38 231 LEU A O 1
ATOM 1819 N N . ASP A 1 232 ? -13.045 0.956 -21.599 1.00 89.00 232 ASP A N 1
ATOM 1820 C CA . ASP A 1 232 ? -14.323 0.467 -21.049 1.00 89.00 232 ASP A CA 1
ATOM 1821 C C . ASP A 1 232 ? -15.367 1.577 -20.791 1.00 89.00 232 ASP A C 1
ATOM 1823 O O . ASP A 1 232 ? -16.094 1.561 -19.802 1.00 89.00 232 ASP A O 1
ATOM 1827 N N . GLY A 1 233 ? -15.427 2.579 -21.677 1.00 90.19 233 GLY A N 1
ATOM 1828 C CA . GLY A 1 233 ? -16.345 3.721 -21.553 1.00 90.19 233 GLY A CA 1
ATOM 1829 C C . GLY A 1 233 ? -15.917 4.788 -20.537 1.00 90.19 233 GLY A C 1
ATOM 1830 O O . GLY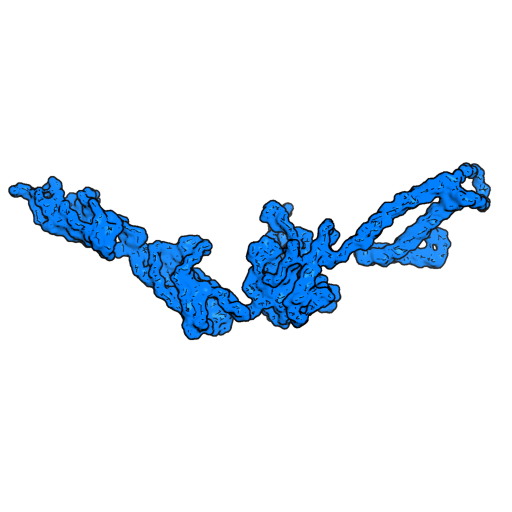 A 1 233 ? -16.612 5.791 -20.383 1.00 90.19 233 GLY A O 1
ATOM 1831 N N . GLU A 1 234 ? -14.770 4.610 -19.878 1.00 93.94 234 GLU A N 1
ATOM 1832 C CA . GLU A 1 234 ? -14.204 5.573 -18.938 1.00 93.94 234 GLU A CA 1
ATOM 1833 C C . GLU A 1 234 ? -13.010 6.313 -19.551 1.00 93.94 234 GLU A C 1
ATOM 1835 O O . GLU A 1 234 ? -11.980 5.715 -19.881 1.00 93.94 234 GLU A O 1
ATOM 1840 N N . THR A 1 235 ? -13.090 7.635 -19.631 1.00 96.19 235 THR A N 1
ATOM 1841 C CA . THR A 1 235 ? -11.999 8.499 -20.096 1.00 96.19 235 THR A CA 1
ATOM 1842 C C . THR A 1 235 ? -11.174 8.993 -18.913 1.00 96.19 235 THR A C 1
ATOM 1844 O O . THR A 1 235 ? -11.727 9.400 -17.892 1.00 96.19 235 THR A O 1
ATOM 1847 N N . VAL A 1 236 ? -9.844 8.954 -19.035 1.00 96.19 236 VAL A N 1
ATOM 1848 C CA . VAL A 1 236 ? -8.924 9.496 -18.025 1.00 96.19 236 VAL A CA 1
ATOM 1849 C C . VAL A 1 236 ? -8.328 10.808 -18.501 1.00 96.19 236 VAL A C 1
ATOM 1851 O O . VAL A 1 236 ? -7.845 10.901 -19.624 1.00 96.19 236 VAL A O 1
ATOM 1854 N N . ASN A 1 237 ? -8.324 11.808 -17.627 1.00 96.62 237 ASN A N 1
ATOM 1855 C CA . ASN A 1 237 ? -7.628 13.065 -17.843 1.00 96.62 237 ASN A CA 1
ATOM 1856 C C . ASN A 1 237 ? -6.728 13.383 -16.647 1.00 96.62 237 ASN A C 1
ATOM 1858 O O . ASN A 1 237 ? -7.113 13.174 -15.495 1.00 96.62 237 ASN A O 1
ATOM 1862 N N . PHE A 1 238 ? -5.537 13.901 -16.924 1.00 96.19 238 PHE A N 1
ATOM 1863 C CA . PHE A 1 238 ? -4.558 14.303 -15.923 1.00 96.19 238 PHE A CA 1
ATOM 1864 C C . PHE A 1 238 ? -4.331 15.807 -15.998 1.00 96.19 238 PHE A C 1
ATOM 1866 O O . PHE A 1 238 ? -4.007 16.347 -17.058 1.00 96.19 238 PHE A O 1
ATOM 1873 N N . TYR A 1 239 ? -4.459 16.474 -14.856 1.00 95.25 239 TYR A N 1
ATOM 1874 C CA . TYR A 1 239 ? -4.278 17.914 -14.734 1.00 95.25 239 TYR A CA 1
ATOM 1875 C C . TYR A 1 239 ? -3.167 18.212 -13.740 1.00 95.25 239 TYR A C 1
ATOM 1877 O O . TYR A 1 239 ? -3.152 17.679 -12.634 1.00 95.25 239 TYR A O 1
ATOM 1885 N N . SER A 1 240 ? -2.239 19.077 -14.136 1.00 93.56 240 SER A N 1
ATOM 1886 C CA . SER A 1 240 ? -1.188 19.576 -13.255 1.00 93.56 240 SER A CA 1
ATOM 1887 C C . SER A 1 240 ? -1.569 20.940 -12.695 1.00 93.56 240 SER A C 1
ATOM 1889 O O . SER A 1 240 ? -1.985 21.817 -13.455 1.00 93.56 240 SER A O 1
ATOM 1891 N N . ARG A 1 241 ? -1.331 21.168 -11.405 1.00 93.00 241 ARG A N 1
ATOM 1892 C CA . ARG A 1 241 ? -1.452 22.490 -10.779 1.00 93.00 241 ARG A CA 1
ATOM 1893 C C . ARG A 1 241 ? -0.253 22.781 -9.891 1.00 93.00 241 ARG A C 1
ATOM 1895 O O . ARG A 1 241 ? 0.251 21.899 -9.199 1.00 93.00 241 ARG A O 1
ATOM 1902 N N . ARG A 1 242 ? 0.204 24.032 -9.901 1.00 91.44 242 ARG A N 1
ATOM 1903 C CA . ARG A 1 242 ? 1.270 24.500 -9.010 1.00 91.44 242 ARG A CA 1
ATOM 1904 C C . ARG A 1 242 ? 0.667 24.866 -7.656 1.00 91.44 242 ARG A C 1
ATOM 1906 O O . ARG A 1 242 ? -0.360 25.537 -7.608 1.00 91.44 242 ARG A O 1
ATOM 1913 N N . VAL A 1 243 ? 1.297 24.422 -6.576 1.00 90.75 243 VAL A N 1
ATOM 1914 C CA . VAL A 1 243 ? 0.880 24.700 -5.198 1.00 90.75 243 VAL A CA 1
ATOM 1915 C C . VAL A 1 243 ? 2.012 25.413 -4.468 1.00 90.75 243 VAL A C 1
ATOM 1917 O O . VAL A 1 243 ? 3.152 24.949 -4.483 1.00 90.75 243 VAL A O 1
ATOM 1920 N N . GLY A 1 244 ? 1.681 26.532 -3.821 1.00 88.44 244 GLY A N 1
ATOM 1921 C CA . GLY A 1 244 ? 2.635 27.396 -3.125 1.00 88.44 244 GLY A CA 1
ATOM 1922 C C . GLY A 1 244 ? 3.337 28.410 -4.034 1.00 88.44 244 GLY A C 1
ATOM 1923 O O . GLY A 1 244 ? 3.176 28.408 -5.256 1.00 88.44 244 GLY A O 1
ATOM 1924 N N . GLU A 1 245 ? 4.139 29.272 -3.413 1.00 84.69 245 GLU A N 1
ATOM 1925 C CA . GLU A 1 245 ? 4.882 30.355 -4.065 1.00 84.69 245 GLU A CA 1
ATOM 1926 C C . GLU A 1 245 ? 6.392 30.230 -3.801 1.00 84.69 245 GLU A C 1
ATOM 1928 O O . GLU A 1 245 ? 6.828 29.594 -2.840 1.00 84.69 245 GLU A O 1
ATOM 1933 N N . GLY A 1 246 ? 7.204 30.826 -4.679 1.00 84.88 246 GLY A N 1
ATOM 1934 C CA . GLY A 1 246 ? 8.664 30.832 -4.548 1.00 84.88 246 GLY A CA 1
ATOM 1935 C C . GLY A 1 246 ? 9.327 29.461 -4.739 1.00 84.88 246 GLY A C 1
ATOM 1936 O O . GLY A 1 246 ? 8.832 28.604 -5.478 1.00 84.88 246 GLY A O 1
ATOM 1937 N N . GLU A 1 247 ? 10.474 29.271 -4.083 1.00 80.62 247 GLU A N 1
ATOM 1938 C CA . GLU A 1 247 ? 11.329 28.075 -4.191 1.00 80.62 247 GLU A CA 1
ATOM 1939 C C . GLU A 1 247 ? 10.720 26.811 -3.563 1.00 80.62 247 GLU A C 1
ATOM 1941 O O . GLU A 1 247 ? 11.150 25.703 -3.865 1.00 80.62 247 GLU A O 1
ATOM 1946 N N . GLN A 1 248 ? 9.703 26.959 -2.709 1.00 81.69 248 GLN A N 1
ATOM 1947 C CA . GLN A 1 248 ? 9.005 25.839 -2.062 1.00 81.69 248 GLN A CA 1
ATOM 1948 C C . GLN A 1 248 ? 7.787 25.349 -2.856 1.00 81.69 248 GLN A C 1
ATOM 1950 O O . GLN A 1 248 ? 7.109 24.410 -2.428 1.00 81.69 248 GLN A O 1
ATOM 1955 N N . ALA A 1 249 ? 7.484 25.985 -3.990 1.00 85.25 249 ALA A N 1
ATOM 1956 C CA . ALA A 1 249 ? 6.361 25.592 -4.821 1.00 85.25 249 ALA A CA 1
ATOM 1957 C C . ALA A 1 249 ? 6.600 24.213 -5.450 1.00 85.25 249 ALA A C 1
ATOM 1959 O O . ALA A 1 249 ? 7.669 23.935 -5.992 1.00 85.25 249 ALA A O 1
ATOM 1960 N N . TYR A 1 250 ? 5.573 23.370 -5.432 1.00 86.44 250 TYR A N 1
ATOM 1961 C CA . TYR A 1 250 ? 5.602 22.034 -6.026 1.00 86.44 250 TYR A CA 1
ATOM 1962 C C . TYR A 1 250 ? 4.428 21.849 -6.988 1.00 86.44 250 TYR A C 1
ATOM 1964 O O . TYR A 1 250 ? 3.468 22.623 -6.984 1.00 86.44 250 TYR A O 1
ATOM 1972 N N . THR A 1 251 ? 4.523 20.846 -7.859 1.00 89.62 251 THR A N 1
ATOM 1973 C CA . THR A 1 251 ? 3.458 20.532 -8.819 1.00 89.62 251 THR A CA 1
ATOM 1974 C C . THR A 1 251 ? 2.691 19.315 -8.338 1.00 89.62 251 THR A C 1
ATOM 1976 O O . THR A 1 251 ? 3.288 18.287 -8.038 1.00 89.62 251 THR A O 1
ATOM 1979 N N . VAL A 1 252 ? 1.373 19.445 -8.287 1.00 93.44 252 VAL A N 1
ATOM 1980 C CA . VAL A 1 252 ? 0.433 18.372 -7.969 1.00 93.44 252 VAL A CA 1
ATOM 1981 C C . VAL A 1 252 ? -0.205 17.882 -9.259 1.00 93.44 252 VAL A C 1
ATOM 1983 O O . VAL A 1 252 ? -0.478 18.696 -10.146 1.00 93.44 252 VAL A O 1
ATOM 1986 N N . TYR A 1 253 ? -0.450 16.576 -9.358 1.00 95.25 253 TYR A N 1
ATOM 1987 C CA . TYR A 1 253 ? -1.192 15.978 -10.467 1.00 95.25 253 TYR A CA 1
ATOM 1988 C C . TYR A 1 253 ? -2.472 15.329 -9.967 1.00 95.25 253 TYR A C 1
ATOM 1990 O O . TYR A 1 253 ? -2.444 14.438 -9.117 1.00 95.25 253 TYR A O 1
ATOM 1998 N N . ASP A 1 254 ? -3.583 15.756 -10.551 1.00 95.38 254 ASP A N 1
ATOM 1999 C CA . ASP A 1 254 ? -4.914 15.236 -10.288 1.00 95.38 254 ASP A CA 1
ATOM 2000 C C . ASP A 1 254 ? -5.363 14.368 -11.470 1.00 95.38 254 ASP A C 1
ATOM 2002 O O . ASP A 1 254 ? -5.240 14.754 -12.637 1.00 95.38 254 ASP A O 1
ATOM 2006 N N . ARG A 1 255 ? -5.878 13.177 -11.165 1.00 96.00 255 ARG A N 1
ATOM 2007 C CA . ARG A 1 255 ? -6.500 12.256 -12.113 1.00 96.00 255 ARG A CA 1
ATOM 2008 C C . ARG A 1 255 ? -8.012 12.402 -12.026 1.00 96.00 255 ARG A C 1
ATOM 2010 O O . ARG A 1 255 ? -8.612 12.133 -10.983 1.00 96.00 255 ARG A O 1
ATOM 2017 N N . ILE A 1 256 ? -8.623 12.740 -13.152 1.00 96.12 256 ILE A N 1
ATOM 2018 C CA . ILE A 1 256 ? -10.070 12.827 -13.321 1.00 96.12 256 ILE A CA 1
ATOM 2019 C C . ILE A 1 256 ? -10.522 11.692 -14.234 1.00 96.12 256 ILE A C 1
ATOM 2021 O O . ILE A 1 256 ? -9.976 11.497 -15.318 1.00 96.12 256 ILE A O 1
ATOM 2025 N N . LEU A 1 257 ? -11.519 10.937 -13.782 1.00 95.50 257 LEU A N 1
ATOM 2026 C CA . LEU A 1 257 ? -12.161 9.879 -14.554 1.00 95.50 257 LEU A CA 1
ATOM 2027 C C . LEU A 1 257 ? -13.583 10.308 -14.893 1.00 95.50 257 LEU A C 1
ATOM 2029 O O . LEU A 1 257 ? -14.333 10.723 -14.002 1.00 95.50 257 LEU A O 1
ATOM 2033 N N . THR A 1 258 ? -13.951 10.194 -16.165 1.00 95.94 258 THR A N 1
ATOM 2034 C CA . THR A 1 258 ? -15.285 10.533 -16.663 1.00 95.94 258 THR A CA 1
ATOM 2035 C C . THR A 1 258 ? -15.924 9.355 -17.385 1.00 95.94 258 THR A C 1
ATOM 2037 O O . THR A 1 258 ? -15.253 8.617 -18.103 1.00 95.94 258 THR A O 1
ATOM 2040 N N . VAL A 1 259 ? -17.232 9.186 -17.207 1.00 95.25 259 VAL A N 1
ATOM 2041 C CA . VAL A 1 259 ? -18.062 8.240 -17.965 1.00 95.25 259 VAL A CA 1
ATOM 2042 C C . VAL A 1 259 ? -19.150 9.057 -18.651 1.00 95.25 259 VAL A C 1
ATOM 2044 O O . VAL A 1 259 ? -20.008 9.645 -17.986 1.00 95.25 259 VAL A O 1
ATOM 2047 N N . GLY A 1 260 ? -19.069 9.160 -19.980 1.00 90.50 260 GLY A N 1
ATOM 2048 C CA . GLY A 1 260 ? -19.788 10.201 -20.720 1.00 90.50 260 GLY A CA 1
ATOM 2049 C C . GLY A 1 260 ? -19.416 11.591 -20.189 1.00 90.50 260 GLY A C 1
ATOM 2050 O O . GLY A 1 260 ? -18.237 11.882 -19.988 1.00 90.50 260 GLY A O 1
ATOM 2051 N N . ASP A 1 261 ? -20.423 12.408 -19.879 1.00 89.81 261 ASP A N 1
ATOM 2052 C CA . ASP A 1 261 ? -20.238 13.776 -19.369 1.00 89.81 261 ASP A CA 1
ATOM 2053 C C . ASP A 1 261 ? -20.123 13.865 -17.834 1.00 89.81 261 ASP A C 1
ATOM 2055 O O . ASP A 1 261 ? -20.036 14.956 -17.269 1.00 89.81 261 ASP A O 1
ATOM 2059 N N . LYS A 1 262 ? -20.146 12.730 -17.119 1.00 94.75 262 LYS A N 1
ATOM 2060 C CA . LYS A 1 262 ? -20.126 12.703 -15.649 1.00 94.75 262 LYS A CA 1
ATOM 2061 C C . LYS A 1 262 ? -18.745 12.361 -15.110 1.00 94.75 262 LYS A C 1
ATOM 2063 O O . LYS A 1 262 ? -18.154 11.351 -15.485 1.00 94.75 262 LYS A O 1
ATOM 2068 N N . VAL A 1 263 ? -18.270 13.160 -14.156 1.00 95.12 263 VAL A N 1
ATOM 2069 C CA . VAL A 1 263 ? -17.074 12.858 -13.359 1.00 95.12 263 VAL A CA 1
ATOM 2070 C C . VAL A 1 263 ? -17.411 11.762 -12.348 1.00 95.12 263 VAL A C 1
ATOM 2072 O O . VAL A 1 263 ? -18.263 11.958 -11.485 1.00 95.12 263 VAL A O 1
ATOM 2075 N N . VAL A 1 264 ? -16.733 10.618 -12.444 1.00 94.38 264 VAL A N 1
ATOM 2076 C CA . VAL A 1 264 ? -16.910 9.469 -11.532 1.00 94.38 264 VAL A CA 1
ATOM 2077 C C . VAL A 1 264 ? -15.797 9.366 -10.492 1.00 94.38 264 VAL A C 1
ATOM 2079 O O . VAL A 1 264 ? -15.954 8.706 -9.469 1.00 94.38 264 VAL A O 1
ATOM 2082 N N . SER A 1 265 ? -14.654 10.011 -10.732 1.00 93.50 265 SER A N 1
ATOM 2083 C CA . SER A 1 265 ? -13.544 10.056 -9.782 1.00 93.50 265 SER A CA 1
ATOM 2084 C C . SER A 1 265 ? -12.698 11.300 -10.012 1.00 93.50 265 SER A C 1
ATOM 2086 O O . SER A 1 265 ? -12.410 11.650 -11.155 1.00 93.50 265 SER A O 1
ATOM 2088 N N . ASN A 1 266 ? -12.270 11.933 -8.925 1.00 94.69 266 ASN A N 1
ATOM 2089 C CA . ASN A 1 266 ? -11.280 13.000 -8.927 1.00 94.69 266 ASN A CA 1
ATOM 2090 C C . ASN A 1 266 ? -10.330 12.751 -7.751 1.00 94.69 266 ASN A C 1
ATOM 2092 O O . ASN A 1 266 ? -10.762 12.789 -6.598 1.00 94.69 266 ASN A O 1
ATOM 2096 N N . LYS A 1 267 ? -9.071 12.414 -8.041 1.00 94.75 267 LYS A N 1
ATOM 2097 C CA . LYS A 1 267 ? -8.065 12.071 -7.027 1.00 94.75 267 LYS A CA 1
ATOM 2098 C C . LYS A 1 267 ? -6.723 12.703 -7.355 1.00 94.75 267 LYS A C 1
ATOM 2100 O O . LYS A 1 267 ? -6.248 12.591 -8.481 1.00 94.75 267 LYS A O 1
ATOM 2105 N N . THR A 1 268 ? -6.070 13.264 -6.346 1.00 94.69 268 THR A N 1
ATOM 2106 C CA . THR A 1 268 ? -4.655 13.626 -6.428 1.00 94.69 268 THR A CA 1
ATOM 2107 C C . THR A 1 268 ? -3.801 12.361 -6.438 1.00 94.69 268 THR A C 1
ATOM 2109 O O . THR A 1 268 ? -3.884 11.550 -5.518 1.00 94.69 268 THR A O 1
ATOM 2112 N N . ILE A 1 269 ? -2.995 12.183 -7.485 1.00 94.56 269 ILE A N 1
ATOM 2113 C CA . ILE A 1 269 ? -2.142 11.001 -7.682 1.00 94.56 269 ILE A CA 1
ATOM 2114 C C . ILE A 1 269 ? -0.655 11.291 -7.486 1.00 94.56 269 ILE A C 1
ATOM 2116 O O . ILE A 1 269 ? 0.107 10.355 -7.265 1.00 94.56 269 ILE A O 1
ATOM 2120 N N . VAL A 1 270 ? -0.239 12.557 -7.557 1.00 92.94 270 VAL A N 1
ATOM 2121 C CA . VAL A 1 270 ? 1.135 12.981 -7.257 1.00 92.94 270 VAL A CA 1
ATOM 2122 C C . VAL A 1 270 ? 1.096 14.274 -6.463 1.00 92.94 270 VAL A C 1
ATOM 2124 O O . VAL A 1 270 ? 0.427 15.222 -6.876 1.00 92.94 270 VAL A O 1
ATOM 2127 N N . ASP A 1 271 ? 1.832 14.320 -5.359 1.00 90.06 271 ASP A N 1
ATOM 2128 C CA . ASP A 1 271 ? 1.978 15.493 -4.500 1.00 90.06 271 ASP A CA 1
ATOM 2129 C C . ASP A 1 271 ? 3.462 15.815 -4.218 1.00 90.06 271 ASP A C 1
ATOM 2131 O O . ASP A 1 271 ? 4.351 15.404 -4.964 1.00 90.06 271 ASP A O 1
ATOM 2135 N N . LYS A 1 272 ? 3.744 16.592 -3.161 1.00 85.50 272 LYS A N 1
ATOM 2136 C CA . LYS A 1 272 ? 5.114 16.964 -2.765 1.00 85.50 272 LYS A CA 1
ATOM 2137 C C . LYS A 1 272 ? 5.993 15.749 -2.424 1.00 85.50 272 LYS A C 1
ATOM 2139 O O . LYS A 1 272 ? 7.210 15.844 -2.548 1.00 85.50 272 LYS A O 1
ATOM 2144 N N . VAL A 1 273 ? 5.396 14.654 -1.957 1.00 82.31 273 VAL A N 1
ATOM 2145 C CA . VAL A 1 273 ? 6.093 13.435 -1.524 1.00 82.31 273 VAL A CA 1
ATOM 2146 C C . VAL A 1 273 ? 6.417 12.542 -2.722 1.00 82.31 273 VAL A C 1
ATOM 2148 O O . VAL A 1 273 ? 7.456 11.886 -2.733 1.00 82.31 273 VAL A O 1
ATOM 2151 N N . GLY A 1 274 ? 5.564 12.547 -3.746 1.00 86.00 274 GLY A N 1
ATOM 2152 C CA . GLY A 1 274 ? 5.750 11.779 -4.971 1.00 86.00 274 GLY A CA 1
ATOM 2153 C C . GLY A 1 274 ? 4.453 11.128 -5.429 1.00 86.00 274 GLY A C 1
ATOM 2154 O O . GLY A 1 274 ? 3.366 11.662 -5.212 1.00 86.00 274 GLY A O 1
ATOM 2155 N N . VAL A 1 275 ? 4.570 9.980 -6.097 1.00 91.44 275 VAL A N 1
ATOM 2156 C CA . VAL A 1 275 ? 3.412 9.220 -6.582 1.00 91.44 275 VAL A CA 1
ATOM 2157 C C . VAL A 1 275 ? 2.685 8.577 -5.399 1.00 91.44 275 VAL A C 1
ATOM 2159 O O . VAL A 1 275 ? 3.285 7.873 -4.593 1.00 91.44 275 VAL A O 1
ATOM 2162 N N . SER A 1 276 ? 1.379 8.810 -5.299 1.00 91.88 276 SER A N 1
ATOM 2163 C CA . SER A 1 276 ? 0.532 8.304 -4.220 1.00 91.88 276 SER A CA 1
ATOM 2164 C C . SER A 1 276 ? 0.404 6.780 -4.261 1.00 91.88 276 SER A C 1
ATOM 2166 O O . SER A 1 276 ? 0.097 6.208 -5.312 1.00 91.88 276 SER A O 1
ATOM 2168 N N . ASN A 1 277 ? 0.489 6.136 -3.091 1.00 90.38 277 ASN A N 1
ATOM 2169 C CA . ASN A 1 277 ? 0.234 4.698 -2.903 1.00 90.38 277 ASN A CA 1
ATOM 2170 C C . ASN A 1 277 ? -1.210 4.276 -3.236 1.00 90.38 277 ASN A C 1
ATOM 2172 O O . ASN A 1 277 ? -1.514 3.089 -3.256 1.00 90.38 277 ASN A O 1
ATOM 2176 N N . SER A 1 278 ? -2.108 5.233 -3.496 1.00 88.88 278 SER A N 1
ATOM 2177 C CA . SER A 1 278 ? -3.435 4.943 -4.049 1.00 88.88 278 SER A CA 1
ATOM 2178 C C . SER A 1 278 ? -3.383 4.436 -5.494 1.00 88.88 278 SER A C 1
ATOM 2180 O O . SER A 1 278 ? -4.322 3.778 -5.939 1.00 88.88 278 SER A O 1
ATOM 2182 N N . THR A 1 279 ? -2.299 4.727 -6.219 1.00 95.31 279 THR A N 1
ATOM 2183 C CA . THR A 1 279 ? -2.050 4.219 -7.571 1.00 95.31 279 THR A CA 1
ATOM 2184 C C . THR A 1 279 ? -1.278 2.903 -7.533 1.00 95.31 279 THR A C 1
ATOM 2186 O O . THR A 1 279 ? -0.499 2.673 -6.604 1.00 95.31 279 THR A O 1
ATOM 2189 N N . LEU A 1 280 ? -1.434 2.059 -8.563 1.00 96.38 280 LEU A N 1
ATOM 2190 C CA . LEU A 1 280 ? -0.613 0.850 -8.712 1.00 96.38 280 LEU A CA 1
ATOM 2191 C C . LEU A 1 280 ? 0.879 1.189 -8.635 1.00 96.38 280 LEU A C 1
ATOM 2193 O O . LEU A 1 280 ? 1.609 0.533 -7.900 1.00 96.38 280 LEU A O 1
ATOM 2197 N N . LEU A 1 281 ? 1.314 2.217 -9.368 1.00 96.25 281 LEU A N 1
ATOM 2198 C CA . LEU A 1 281 ? 2.714 2.609 -9.428 1.00 96.25 281 LEU A CA 1
ATOM 2199 C C . LEU A 1 281 ? 3.245 3.020 -8.053 1.00 96.25 281 LEU A C 1
ATOM 2201 O O . LEU A 1 281 ? 4.269 2.497 -7.630 1.00 96.25 281 LEU A O 1
ATOM 2205 N N . GLY A 1 282 ? 2.539 3.894 -7.330 1.00 94.25 282 GLY A N 1
ATOM 2206 C CA . GLY A 1 282 ? 2.959 4.300 -5.987 1.00 94.25 282 GLY A CA 1
ATOM 2207 C C . GLY A 1 282 ? 3.061 3.116 -5.021 1.00 94.25 282 GLY A C 1
ATOM 2208 O O . GLY A 1 282 ? 4.049 3.004 -4.300 1.00 94.25 282 GLY A O 1
ATOM 2209 N N . LEU A 1 283 ? 2.098 2.185 -5.067 1.00 94.31 283 LEU A N 1
ATOM 2210 C CA . LEU A 1 283 ? 2.097 0.972 -4.240 1.00 94.31 283 LEU A CA 1
ATOM 2211 C C . LEU A 1 283 ? 3.317 0.071 -4.501 1.00 94.31 283 LEU A C 1
ATOM 2213 O O . LEU A 1 283 ? 3.954 -0.391 -3.555 1.00 94.31 283 LEU A O 1
ATOM 2217 N N . VAL A 1 284 ? 3.638 -0.214 -5.768 1.00 94.94 284 VAL A N 1
ATOM 2218 C CA . VAL A 1 284 ? 4.771 -1.100 -6.100 1.00 94.94 284 VAL A CA 1
ATOM 2219 C C . VAL A 1 284 ? 6.116 -0.392 -5.948 1.00 94.94 284 VAL A C 1
ATOM 2221 O O . VAL A 1 284 ? 7.104 -1.019 -5.580 1.00 94.94 284 VAL A O 1
ATOM 2224 N N . MET A 1 285 ? 6.168 0.925 -6.163 1.00 93.38 285 MET A N 1
ATOM 2225 C CA . MET A 1 285 ? 7.382 1.704 -5.932 1.00 93.38 285 MET A CA 1
ATOM 2226 C C . MET A 1 285 ? 7.724 1.802 -4.448 1.00 93.38 285 MET A C 1
ATOM 2228 O O . MET A 1 285 ? 8.904 1.763 -4.098 1.00 93.38 285 MET A O 1
ATOM 2232 N N . SER A 1 286 ? 6.718 1.928 -3.573 1.00 91.00 286 SER A N 1
ATOM 2233 C CA . SER A 1 286 ? 6.973 2.141 -2.151 1.00 91.00 286 SER A CA 1
ATOM 2234 C C . SER A 1 286 ? 7.776 1.004 -1.535 1.00 91.00 286 SER A C 1
ATOM 2236 O O . SER A 1 286 ? 8.655 1.273 -0.723 1.00 91.00 286 SER A O 1
ATOM 2238 N N . GLY A 1 287 ? 7.588 -0.241 -1.988 1.00 88.75 287 GLY A N 1
ATOM 2239 C CA . GLY A 1 287 ? 8.341 -1.390 -1.479 1.00 88.75 287 GLY A CA 1
ATOM 2240 C C . GLY A 1 287 ? 9.859 -1.335 -1.699 1.00 88.75 287 GLY A C 1
ATOM 2241 O O . GLY A 1 287 ? 10.585 -2.092 -1.051 1.00 88.75 287 GLY A O 1
ATOM 2242 N N . ALA A 1 288 ? 10.363 -0.421 -2.536 1.00 88.56 288 ALA A N 1
ATOM 2243 C CA . ALA A 1 288 ? 11.794 -0.149 -2.646 1.00 88.56 288 ALA A CA 1
ATOM 2244 C C . ALA A 1 288 ? 12.366 0.462 -1.352 1.00 88.56 288 ALA A C 1
ATOM 2246 O O . ALA A 1 288 ? 13.471 0.107 -0.937 1.00 88.56 288 ALA A O 1
ATOM 2247 N N . TYR A 1 289 ? 11.597 1.337 -0.691 1.00 87.19 289 TYR A N 1
ATOM 2248 C CA . TYR A 1 289 ? 12.047 2.168 0.432 1.00 87.19 289 TYR A CA 1
ATOM 2249 C C . TYR A 1 289 ? 11.194 2.055 1.713 1.00 87.19 289 TYR A C 1
ATOM 2251 O O . TYR A 1 289 ? 11.613 2.548 2.761 1.00 87.19 289 TYR A O 1
ATOM 2259 N N . SER A 1 290 ? 10.028 1.400 1.684 1.00 84.50 290 SER A N 1
ATOM 2260 C CA . SER A 1 290 ? 9.198 1.115 2.864 1.00 84.50 290 SER A CA 1
ATOM 2261 C C . SER A 1 290 ? 9.472 -0.267 3.465 1.00 84.50 290 SER A C 1
ATOM 2263 O O . SER A 1 290 ? 9.994 -1.169 2.812 1.00 84.50 290 SER A O 1
ATOM 2265 N N . LYS A 1 291 ? 9.108 -0.443 4.745 1.00 76.56 291 LYS A N 1
ATOM 2266 C CA . LYS A 1 291 ? 9.177 -1.749 5.428 1.00 76.56 291 LYS A CA 1
ATOM 2267 C C . LYS A 1 291 ? 8.144 -2.743 4.892 1.00 76.56 291 LYS A C 1
ATOM 2269 O O . LYS A 1 291 ? 8.427 -3.932 4.825 1.00 76.56 291 LYS A O 1
ATOM 2274 N N . GLU A 1 292 ? 6.962 -2.253 4.531 1.00 75.00 292 GLU A N 1
ATOM 2275 C CA . GLU A 1 292 ? 5.910 -3.052 3.904 1.00 75.00 292 GLU A C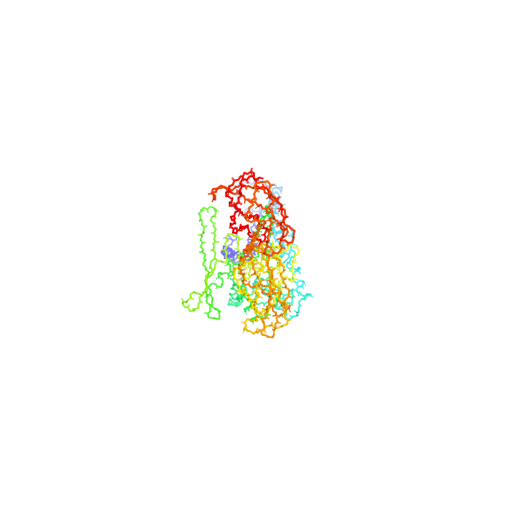A 1
ATOM 2276 C C . GLU A 1 292 ? 6.115 -3.048 2.389 1.00 75.00 292 GLU A C 1
ATOM 2278 O O . GLU A 1 292 ? 6.252 -1.983 1.784 1.00 75.00 292 GLU A O 1
ATOM 2283 N N . GLN A 1 293 ? 6.179 -4.232 1.782 1.00 78.12 293 GLN A N 1
ATOM 2284 C CA . GLN A 1 293 ? 6.380 -4.402 0.346 1.00 78.12 293 GLN A CA 1
ATOM 2285 C C . GLN A 1 293 ? 5.082 -4.907 -0.286 1.00 78.12 293 GLN A C 1
ATOM 2287 O O . GLN A 1 293 ? 4.719 -6.065 -0.103 1.00 78.12 293 GLN A O 1
ATOM 2292 N N . GLY A 1 294 ? 4.400 -4.043 -1.044 1.00 86.00 294 GLY A N 1
ATOM 2293 C CA . GLY A 1 294 ? 3.186 -4.407 -1.778 1.00 86.00 294 GLY A CA 1
ATOM 2294 C C . GLY A 1 294 ? 1.976 -4.685 -0.881 1.00 86.00 294 GLY A C 1
ATOM 2295 O O . GLY A 1 294 ? 1.800 -4.057 0.161 1.00 86.00 294 GLY A O 1
ATOM 2296 N N . ASN A 1 295 ? 1.105 -5.594 -1.316 1.00 89.50 295 ASN A N 1
ATOM 2297 C CA . ASN A 1 295 ? -0.077 -6.036 -0.573 1.00 89.50 295 ASN A CA 1
ATOM 2298 C C . ASN A 1 295 ? -0.476 -7.464 -0.991 1.00 89.50 295 ASN A C 1
ATOM 2300 O O . ASN A 1 295 ? 0.224 -8.120 -1.755 1.00 89.50 295 ASN A O 1
ATOM 2304 N N . GLU A 1 296 ? -1.617 -7.956 -0.517 1.00 90.50 296 GLU A N 1
ATOM 2305 C CA . GLU A 1 296 ? -2.096 -9.303 -0.856 1.00 90.50 296 GLU A CA 1
ATOM 2306 C C . GLU A 1 296 ? -2.358 -9.538 -2.357 1.00 90.50 296 GLU A C 1
ATOM 2308 O O . GLU A 1 296 ? -2.246 -10.671 -2.826 1.00 90.50 296 GLU A O 1
ATOM 2313 N N . PHE A 1 297 ? -2.636 -8.481 -3.127 1.00 93.38 297 PHE A N 1
ATOM 2314 C CA . PHE A 1 297 ? -2.814 -8.539 -4.582 1.00 93.38 297 PHE A CA 1
ATOM 2315 C C . PHE A 1 297 ? -1.495 -8.403 -5.356 1.00 93.38 297 PHE A C 1
ATOM 2317 O O . PHE A 1 297 ? -1.412 -8.843 -6.499 1.00 93.38 297 PHE A O 1
ATOM 2324 N N . PHE A 1 298 ? -0.481 -7.787 -4.749 1.00 94.75 298 PHE A N 1
ATOM 2325 C CA . PHE A 1 298 ? 0.840 -7.544 -5.325 1.00 94.75 298 PHE A CA 1
ATOM 2326 C C . PHE A 1 298 ? 1.893 -7.971 -4.311 1.00 94.75 298 PHE A C 1
ATOM 2328 O O . PHE A 1 298 ? 2.397 -7.152 -3.540 1.00 94.75 298 PHE A O 1
ATOM 2335 N N . THR A 1 299 ? 2.204 -9.264 -4.286 1.00 93.69 299 THR A N 1
ATOM 2336 C CA . THR A 1 299 ? 3.170 -9.829 -3.340 1.00 93.69 299 THR A CA 1
ATOM 2337 C C . THR A 1 299 ? 4.582 -9.736 -3.913 1.00 93.69 299 THR A C 1
ATOM 2339 O O . THR A 1 299 ? 4.776 -10.088 -5.077 1.00 93.69 299 THR A O 1
ATOM 2342 N N . PRO A 1 300 ? 5.585 -9.274 -3.150 1.00 94.38 300 PRO A N 1
ATOM 2343 C CA . PRO A 1 300 ? 6.955 -9.176 -3.643 1.00 94.38 300 PRO A CA 1
ATOM 2344 C C . PRO A 1 300 ? 7.486 -10.575 -3.973 1.00 94.38 300 PRO A C 1
ATOM 2346 O O . PRO A 1 300 ? 7.477 -11.464 -3.125 1.00 94.38 300 PRO A O 1
ATOM 2349 N N . ALA A 1 301 ? 7.934 -10.764 -5.211 1.00 95.81 301 ALA A N 1
ATOM 2350 C CA . ALA A 1 301 ? 8.503 -12.018 -5.697 1.00 95.81 301 ALA A CA 1
ATOM 2351 C C . ALA A 1 301 ? 10.034 -11.937 -5.803 1.00 95.81 301 ALA A C 1
ATOM 2353 O O . ALA A 1 301 ? 10.731 -12.903 -5.505 1.00 95.81 301 ALA A O 1
ATOM 2354 N N . PHE A 1 302 ? 10.561 -10.764 -6.171 1.00 96.25 302 PHE A N 1
ATOM 2355 C CA . PHE A 1 302 ? 11.995 -10.501 -6.251 1.00 96.25 302 PHE A CA 1
ATOM 2356 C C . PHE A 1 302 ? 12.317 -9.035 -5.944 1.00 96.25 302 PHE A C 1
ATOM 2358 O O . PHE A 1 302 ? 11.573 -8.127 -6.321 1.00 96.25 302 PHE A O 1
ATOM 2365 N N . VAL A 1 303 ? 13.462 -8.811 -5.299 1.00 94.62 303 VAL A N 1
ATOM 2366 C CA . VAL A 1 303 ? 14.051 -7.488 -5.070 1.00 94.62 303 VAL A CA 1
ATOM 2367 C C . VAL A 1 303 ? 15.549 -7.587 -5.345 1.00 94.62 303 VAL A C 1
ATOM 2369 O O . VAL A 1 303 ? 16.220 -8.443 -4.771 1.00 94.62 303 VAL A O 1
ATOM 2372 N N . SER A 1 304 ? 16.061 -6.720 -6.215 1.00 94.00 304 SER A N 1
ATOM 2373 C CA . SER A 1 304 ? 17.475 -6.701 -6.602 1.00 94.00 304 SER A CA 1
ATOM 2374 C C . SER A 1 304 ? 18.409 -6.231 -5.478 1.00 94.00 304 SER A C 1
ATOM 2376 O O . SER A 1 304 ? 17.966 -5.634 -4.491 1.00 94.00 304 SER A O 1
ATOM 2378 N N . SER A 1 305 ? 19.718 -6.445 -5.640 1.00 91.56 305 SER A N 1
ATOM 2379 C CA . SER A 1 305 ? 20.740 -6.137 -4.626 1.00 91.56 305 SER A CA 1
ATOM 2380 C C . SER A 1 305 ? 20.716 -4.685 -4.133 1.00 91.56 305 SER A C 1
ATOM 2382 O O . SER A 1 305 ? 20.818 -4.444 -2.929 1.00 91.56 305 SER A O 1
ATOM 2384 N N . ASN A 1 306 ? 20.537 -3.706 -5.030 1.00 88.69 306 ASN A N 1
ATOM 2385 C CA . ASN A 1 306 ? 20.434 -2.287 -4.664 1.00 88.69 306 ASN A CA 1
ATOM 2386 C C . ASN A 1 306 ? 18.983 -1.835 -4.436 1.00 88.69 306 ASN A C 1
ATOM 2388 O O . ASN A 1 306 ? 18.734 -0.648 -4.230 1.00 88.69 306 ASN A O 1
ATOM 2392 N N . LYS A 1 307 ? 18.015 -2.763 -4.457 1.00 91.06 307 LYS A N 1
ATOM 2393 C CA . LYS A 1 307 ? 16.571 -2.489 -4.376 1.00 91.06 307 LYS A CA 1
ATOM 2394 C C . LYS A 1 307 ? 16.095 -1.488 -5.429 1.00 91.06 307 LYS A C 1
ATOM 2396 O O . LYS A 1 307 ? 15.238 -0.650 -5.144 1.00 91.06 307 LYS A O 1
ATOM 2401 N N . PHE A 1 308 ? 16.681 -1.556 -6.624 1.00 91.69 308 PHE A N 1
ATOM 2402 C CA . PHE A 1 308 ? 16.282 -0.722 -7.752 1.00 91.69 308 PHE A CA 1
ATOM 2403 C C . PHE A 1 308 ? 15.260 -1.407 -8.640 1.00 91.69 308 PHE A C 1
ATOM 2405 O O . PHE A 1 308 ? 14.339 -0.744 -9.099 1.00 91.69 308 PHE A O 1
ATOM 2412 N N . VAL A 1 309 ? 15.383 -2.713 -8.867 1.00 94.81 309 VAL A N 1
ATOM 2413 C CA . VAL A 1 309 ? 14.402 -3.471 -9.642 1.00 94.81 309 VAL A CA 1
ATOM 2414 C C . VAL A 1 309 ? 13.594 -4.341 -8.695 1.00 94.81 309 VAL A C 1
ATOM 2416 O O . VAL A 1 309 ? 14.144 -5.139 -7.931 1.00 94.81 309 VAL A O 1
ATOM 2419 N N . LEU A 1 310 ? 12.277 -4.169 -8.744 1.00 95.94 310 LEU A N 1
ATOM 2420 C CA . LEU A 1 310 ? 11.327 -4.936 -7.953 1.00 95.94 310 LEU A CA 1
ATOM 2421 C C . LEU A 1 310 ? 10.391 -5.689 -8.883 1.00 95.94 310 LEU A C 1
ATOM 2423 O O . LEU A 1 310 ? 9.914 -5.133 -9.875 1.00 95.94 310 LEU A O 1
ATOM 2427 N N . VAL A 1 311 ? 10.111 -6.942 -8.535 1.00 97.38 311 VAL A N 1
ATOM 2428 C CA . VAL A 1 311 ? 9.144 -7.784 -9.235 1.00 97.38 311 VAL A CA 1
ATOM 2429 C C . VAL A 1 311 ? 8.091 -8.241 -8.242 1.00 97.38 311 VAL A C 1
ATOM 2431 O O . VAL A 1 311 ? 8.405 -8.855 -7.222 1.00 97.38 311 VAL A O 1
ATOM 2434 N N . TYR A 1 312 ? 6.837 -7.952 -8.556 1.00 97.50 312 TYR A N 1
ATOM 2435 C CA . TYR A 1 312 ? 5.672 -8.335 -7.773 1.00 97.50 312 TYR A CA 1
ATOM 2436 C C . TYR A 1 312 ? 4.889 -9.407 -8.513 1.00 97.50 312 TYR A C 1
ATOM 2438 O O . TYR A 1 312 ? 4.586 -9.241 -9.691 1.00 97.50 312 TYR A O 1
ATOM 2446 N N . GLN A 1 313 ? 4.526 -10.480 -7.822 1.00 96.38 313 GLN A N 1
ATOM 2447 C CA . GLN A 1 313 ? 3.532 -11.432 -8.295 1.00 96.38 313 GLN A CA 1
ATOM 2448 C C . GLN A 1 313 ? 2.134 -10.826 -8.145 1.00 96.38 313 GLN A C 1
ATOM 2450 O O . GLN A 1 313 ? 1.802 -10.257 -7.102 1.00 96.38 313 GLN A O 1
ATOM 2455 N N . VAL A 1 314 ? 1.318 -10.951 -9.191 1.00 96.62 314 VAL A N 1
ATOM 2456 C CA . VAL A 1 314 ? -0.066 -10.472 -9.212 1.00 96.62 314 VAL A CA 1
ATOM 2457 C C . VAL A 1 314 ? -0.999 -11.598 -8.779 1.00 96.62 314 VAL A C 1
ATOM 2459 O O . VAL A 1 314 ? -1.100 -12.626 -9.446 1.00 96.62 314 VAL A O 1
ATOM 2462 N N . ASN A 1 315 ? -1.721 -11.386 -7.681 1.00 94.75 315 ASN A N 1
ATOM 2463 C CA . ASN A 1 315 ? -2.708 -12.325 -7.161 1.00 94.75 315 ASN A CA 1
ATOM 2464 C C . ASN A 1 315 ? -4.122 -11.817 -7.453 1.00 94.75 315 ASN A C 1
ATOM 2466 O O . ASN A 1 315 ? -4.563 -10.794 -6.927 1.00 94.75 315 ASN A O 1
ATOM 2470 N N . TYR A 1 316 ? -4.871 -12.572 -8.253 1.00 94.00 316 TYR A N 1
ATOM 2471 C CA . TYR A 1 316 ? -6.263 -12.266 -8.589 1.00 94.00 316 TYR A CA 1
ATOM 2472 C C . TYR A 1 316 ? -7.230 -12.802 -7.527 1.00 94.00 316 TYR A C 1
ATOM 2474 O O . TYR A 1 316 ? -8.040 -13.689 -7.795 1.00 94.00 316 TYR A O 1
ATOM 2482 N N . LEU A 1 317 ? -7.118 -12.274 -6.307 1.00 92.81 317 LEU A N 1
ATOM 2483 C CA . LEU A 1 317 ? -7.961 -12.665 -5.177 1.00 92.81 317 LEU A CA 1
ATOM 2484 C C . LEU A 1 317 ? -9.378 -12.091 -5.318 1.00 92.81 317 LEU A C 1
ATOM 2486 O O . LEU A 1 317 ? -9.559 -10.931 -5.691 1.00 92.81 317 LEU A O 1
ATOM 2490 N N . THR A 1 318 ? -10.380 -12.892 -4.963 1.00 92.12 318 THR A N 1
ATOM 2491 C CA . THR A 1 318 ? -11.778 -12.448 -4.873 1.00 92.12 318 THR A CA 1
ATOM 2492 C C . THR A 1 318 ? -11.940 -11.594 -3.624 1.00 92.12 318 THR A C 1
ATOM 2494 O O . THR A 1 318 ? -11.526 -12.003 -2.535 1.00 92.12 318 THR A O 1
ATOM 2497 N N . ARG A 1 319 ? -12.534 -10.406 -3.745 1.00 91.38 319 ARG A N 1
ATOM 2498 C CA . ARG A 1 319 ? -12.735 -9.542 -2.577 1.00 91.38 319 ARG A CA 1
ATOM 2499 C C . ARG A 1 319 ? -13.794 -10.103 -1.652 1.00 91.38 319 ARG A C 1
ATOM 2501 O O . ARG A 1 319 ? -14.686 -10.837 -2.073 1.00 91.38 319 ARG A O 1
ATOM 2508 N N . THR A 1 320 ? -13.690 -9.729 -0.386 1.00 94.69 320 THR A N 1
ATOM 2509 C CA . THR A 1 320 ? -14.667 -10.106 0.627 1.00 94.69 320 THR A CA 1
ATOM 2510 C C . THR A 1 320 ? -15.140 -8.893 1.404 1.00 94.69 320 THR A C 1
ATOM 2512 O O . THR A 1 320 ? -14.438 -7.889 1.529 1.00 94.69 320 THR A O 1
ATOM 2515 N N . ASN A 1 321 ? -16.376 -8.974 1.880 1.00 95.75 321 ASN A N 1
ATOM 2516 C CA . ASN A 1 321 ? -17.006 -7.963 2.706 1.00 95.75 321 ASN A CA 1
ATOM 2517 C C . ASN A 1 321 ? -17.308 -8.581 4.071 1.00 95.75 321 ASN A C 1
ATOM 2519 O O . ASN A 1 321 ? -18.014 -9.587 4.169 1.00 95.75 321 ASN A O 1
ATOM 2523 N N . LEU A 1 322 ? -16.741 -7.975 5.110 1.00 97.62 322 LEU A N 1
ATOM 2524 C CA . LEU A 1 322 ? -16.886 -8.397 6.493 1.00 97.62 322 LEU A CA 1
ATOM 2525 C C . LEU A 1 322 ? -17.627 -7.307 7.262 1.00 97.62 322 LEU A C 1
ATOM 2527 O O . LEU A 1 322 ? -17.157 -6.174 7.357 1.00 97.62 322 LEU A O 1
ATOM 2531 N N . THR A 1 323 ? -18.778 -7.642 7.828 1.00 97.81 323 THR A N 1
ATOM 2532 C CA . THR A 1 323 ? -19.597 -6.706 8.605 1.00 97.81 323 THR A CA 1
ATOM 2533 C C . THR A 1 323 ? -19.562 -7.057 10.079 1.00 97.81 323 THR A C 1
ATOM 2535 O O . THR A 1 323 ? -19.463 -8.221 10.427 1.00 97.81 323 THR A O 1
ATOM 2538 N N . ILE A 1 324 ? -19.689 -6.065 10.953 1.00 98.06 324 ILE A N 1
ATOM 2539 C CA . ILE A 1 324 ? -19.896 -6.270 12.389 1.00 98.06 324 ILE A CA 1
ATOM 2540 C C . ILE A 1 324 ? -21.141 -5.501 12.822 1.00 98.06 324 ILE A C 1
ATOM 2542 O O . ILE A 1 324 ? -21.486 -4.495 12.201 1.00 98.06 324 ILE A O 1
ATOM 2546 N N . ASN A 1 325 ? -21.796 -5.972 13.874 1.00 98.00 325 ASN A N 1
ATOM 2547 C CA . ASN A 1 325 ? -22.923 -5.354 14.543 1.00 98.00 325 ASN A CA 1
ATOM 2548 C C . ASN A 1 325 ? -22.841 -5.606 16.052 1.00 98.00 325 ASN A C 1
ATOM 2550 O O . ASN A 1 325 ? -22.747 -6.756 16.487 1.00 98.00 325 ASN A O 1
ATOM 2554 N N . LEU A 1 326 ? -22.902 -4.536 16.843 1.00 97.62 326 LEU A N 1
ATOM 2555 C CA . LEU A 1 326 ? -23.085 -4.627 18.286 1.00 97.62 326 LEU A CA 1
ATOM 2556 C C . LEU A 1 326 ? -24.576 -4.539 18.611 1.00 97.62 326 LEU A C 1
ATOM 2558 O O . LEU A 1 326 ? -25.257 -3.608 18.188 1.00 97.62 326 LEU A O 1
ATOM 2562 N N . GLY A 1 327 ? -25.091 -5.480 19.402 1.00 96.38 327 GLY A N 1
ATOM 2563 C CA . GLY A 1 327 ? -26.492 -5.474 19.833 1.00 96.38 327 GLY A CA 1
ATOM 2564 C C . GLY A 1 327 ? -26.869 -4.244 20.671 1.00 96.38 327 GLY A C 1
ATOM 2565 O O . GLY A 1 327 ? -28.046 -3.902 20.768 1.00 96.38 327 GLY A O 1
ATOM 2566 N N . ARG A 1 328 ? -25.877 -3.572 21.274 1.00 95.31 328 ARG A N 1
ATOM 2567 C CA . ARG A 1 328 ? -25.998 -2.304 22.010 1.00 95.31 328 ARG A CA 1
ATOM 2568 C C . ARG A 1 328 ? -24.712 -1.492 21.849 1.00 95.31 328 ARG A C 1
ATOM 2570 O O . ARG A 1 328 ? -23.640 -2.076 21.745 1.00 95.31 328 ARG A O 1
ATOM 2577 N N . LEU A 1 329 ? -24.825 -0.163 21.882 1.00 96.19 329 LEU A N 1
ATOM 2578 C CA . LEU A 1 329 ? -23.674 0.759 21.855 1.00 96.19 329 LEU A CA 1
ATOM 2579 C C . LEU A 1 329 ? -23.358 1.362 23.231 1.00 96.19 329 LEU A C 1
ATOM 2581 O O . LEU A 1 329 ? -22.242 1.811 23.461 1.00 96.19 329 LEU A O 1
ATOM 2585 N N . ASN A 1 330 ? -24.332 1.354 24.145 1.00 96.38 330 ASN A N 1
ATOM 2586 C CA . ASN A 1 330 ? -24.180 1.806 25.524 1.00 96.38 330 ASN A CA 1
ATOM 2587 C C . ASN A 1 330 ? -24.815 0.773 26.454 1.00 96.38 330 ASN A C 1
ATOM 2589 O O . ASN A 1 330 ? -25.913 0.280 26.173 1.00 96.38 330 ASN A O 1
ATOM 2593 N N . MET A 1 331 ? -24.143 0.465 27.555 1.00 95.19 331 MET A N 1
ATOM 2594 C CA . MET A 1 331 ? -24.587 -0.510 28.551 1.00 95.19 331 MET A CA 1
ATOM 2595 C C . MET A 1 331 ? -23.993 -0.184 29.923 1.00 95.19 331 MET A C 1
ATOM 2597 O O . MET A 1 331 ? -23.116 0.670 30.043 1.00 95.19 331 MET A O 1
ATOM 2601 N N . SER A 1 332 ? -24.467 -0.858 30.966 1.00 94.56 332 SER A N 1
ATOM 2602 C CA . SER A 1 332 ? -23.895 -0.753 32.312 1.00 94.56 332 SER A CA 1
ATOM 2603 C C . SER A 1 332 ? -23.412 -2.116 32.783 1.00 94.56 332 SER A C 1
ATOM 2605 O O . SER A 1 332 ? -24.073 -3.123 32.548 1.00 94.56 332 SER A O 1
ATOM 2607 N N . PHE A 1 333 ? -22.283 -2.166 33.479 1.00 94.12 333 PHE A N 1
ATOM 2608 C CA . PHE A 1 333 ? -21.804 -3.408 34.081 1.00 94.12 333 PHE A CA 1
ATOM 2609 C C . PHE A 1 333 ? -22.842 -3.983 35.075 1.00 94.12 333 PHE A C 1
ATOM 2611 O O . PHE A 1 333 ? -23.476 -3.206 35.799 1.00 94.12 333 PHE A O 1
ATOM 2618 N N . PRO A 1 334 ? -23.043 -5.314 35.162 1.00 92.94 334 PRO A N 1
ATOM 2619 C CA . PRO A 1 334 ? -22.394 -6.407 34.427 1.00 92.94 334 PRO A CA 1
ATOM 2620 C C . PRO A 1 334 ? -23.247 -6.930 33.254 1.00 92.94 334 PRO A C 1
ATOM 2622 O O . PRO A 1 334 ? -23.363 -8.141 33.052 1.00 92.94 334 PRO A O 1
ATOM 2625 N N . GLU A 1 335 ? -23.944 -6.051 32.525 1.00 93.44 335 GLU A N 1
ATOM 2626 C CA . GLU A 1 335 ? -24.645 -6.475 31.311 1.00 93.44 335 GLU A CA 1
ATOM 2627 C C . GLU A 1 335 ? -23.661 -7.106 30.307 1.00 93.44 335 GLU A C 1
ATOM 2629 O O . GLU A 1 335 ? -22.464 -6.837 30.332 1.00 93.44 335 GLU A O 1
ATOM 2634 N N . LYS A 1 336 ? -24.179 -7.930 29.391 1.00 95.56 336 LYS A N 1
ATOM 2635 C CA . LYS A 1 336 ? -23.413 -8.531 28.288 1.00 95.56 336 LYS A CA 1
ATOM 2636 C C . LYS A 1 336 ? -23.921 -8.001 26.956 1.00 95.56 336 LYS A C 1
ATOM 2638 O O . LYS A 1 336 ? -25.096 -7.645 26.843 1.00 95.56 336 LYS A O 1
ATOM 2643 N N . VAL A 1 337 ? -23.066 -7.991 25.939 1.00 96.69 337 VAL A N 1
ATOM 2644 C CA . VAL A 1 337 ? -23.411 -7.505 24.596 1.00 96.69 337 VAL A CA 1
ATOM 2645 C C . VAL A 1 337 ? -23.223 -8.598 23.555 1.00 96.69 337 VAL A C 1
ATOM 2647 O O . VAL A 1 337 ? -22.230 -9.319 23.550 1.00 96.69 337 VAL A O 1
ATOM 2650 N N . GLU A 1 338 ? -24.191 -8.736 22.655 1.00 97.81 338 GLU A N 1
ATOM 2651 C CA . GLU A 1 338 ? -24.047 -9.605 21.492 1.00 97.81 338 GLU A CA 1
ATOM 2652 C C . GLU A 1 338 ? -23.242 -8.892 20.402 1.00 97.81 338 GLU A C 1
ATOM 2654 O O . GLU A 1 338 ? -23.579 -7.782 19.989 1.00 97.81 338 GLU A O 1
ATOM 2659 N N . VAL A 1 339 ? -22.183 -9.541 19.931 1.00 98.00 339 VAL A N 1
ATOM 2660 C CA . VAL A 1 339 ? -21.365 -9.108 18.801 1.00 98.00 339 VAL A CA 1
ATOM 2661 C C . VAL A 1 339 ? -21.616 -10.078 17.661 1.00 98.00 339 VAL A C 1
ATOM 2663 O O . VAL A 1 339 ? -21.280 -11.255 17.760 1.00 98.00 339 VAL A O 1
ATOM 2666 N N . SER A 1 340 ? -22.197 -9.587 16.575 1.00 97.94 340 SER A N 1
ATOM 2667 C CA . SER A 1 340 ? -22.554 -10.396 15.410 1.00 97.94 340 SER A CA 1
ATOM 2668 C C . SER A 1 340 ? -22.020 -9.783 14.124 1.00 97.94 340 SER A C 1
ATOM 2670 O O . SER A 1 340 ? -21.511 -8.663 14.114 1.00 97.94 340 SER A O 1
ATOM 2672 N N . GLY A 1 341 ? -22.081 -10.523 13.028 1.00 97.75 341 GLY A N 1
ATOM 2673 C CA . GLY A 1 341 ? -21.621 -10.039 11.739 1.00 97.75 341 GLY A CA 1
ATOM 2674 C C . GLY A 1 341 ? -21.766 -11.077 10.644 1.00 97.75 341 GLY A C 1
ATOM 2675 O O . GLY A 1 341 ? -22.317 -12.158 10.862 1.00 97.75 341 GLY A O 1
ATOM 2676 N N . ARG A 1 342 ? -21.288 -10.732 9.449 1.00 97.88 342 ARG A N 1
ATOM 2677 C CA . ARG A 1 342 ? -21.378 -11.598 8.275 1.00 97.88 342 ARG A CA 1
ATOM 2678 C C . ARG A 1 342 ? -20.154 -11.452 7.382 1.00 97.88 342 ARG A C 1
ATOM 2680 O O . ARG A 1 342 ? -19.679 -10.341 7.159 1.00 97.88 342 ARG A O 1
ATOM 2687 N N . LEU A 1 343 ? -19.682 -12.575 6.851 1.00 97.88 343 LEU A N 1
ATOM 2688 C CA . LEU A 1 343 ? -18.626 -12.653 5.850 1.00 97.88 343 LEU A CA 1
ATOM 2689 C C . LEU A 1 343 ? -19.212 -13.141 4.521 1.00 97.88 343 LEU A C 1
ATOM 2691 O O . LEU A 1 343 ? -19.781 -14.232 4.434 1.00 97.88 343 LEU A O 1
ATOM 2695 N N . VAL A 1 344 ? -19.051 -12.328 3.482 1.00 97.50 344 VAL A N 1
ATOM 2696 C CA . VAL A 1 344 ? -19.484 -12.640 2.115 1.00 97.50 344 VAL A CA 1
ATOM 2697 C C . VAL A 1 344 ? -18.385 -12.311 1.110 1.00 97.50 344 VAL A C 1
ATOM 2699 O O . VAL A 1 344 ? -17.474 -11.537 1.411 1.00 97.50 344 VAL A O 1
ATOM 2702 N N . ASP A 1 345 ? -18.463 -12.878 -0.088 1.00 95.12 345 ASP A N 1
ATOM 2703 C CA . ASP A 1 345 ? -17.625 -12.452 -1.210 1.00 95.12 345 ASP A CA 1
ATOM 2704 C C . ASP A 1 345 ? -18.176 -11.202 -1.925 1.00 95.12 345 ASP A C 1
ATOM 2706 O O . ASP A 1 345 ? -19.192 -10.625 -1.529 1.00 95.12 345 ASP A O 1
ATOM 2710 N N . GLU A 1 346 ? -17.485 -10.755 -2.976 1.00 90.50 346 GLU A N 1
ATOM 2711 C CA . GLU A 1 346 ? -17.864 -9.578 -3.769 1.00 90.50 346 GLU A CA 1
ATOM 2712 C C . GLU A 1 346 ? -19.236 -9.689 -4.455 1.00 90.50 346 GLU A C 1
ATOM 2714 O O . GLU A 1 346 ? -19.874 -8.671 -4.715 1.00 90.50 346 GLU A O 1
ATOM 2719 N N . GLU A 1 347 ? -19.727 -10.909 -4.688 1.00 93.56 347 GLU A N 1
ATOM 2720 C CA . GLU A 1 347 ? -21.057 -11.193 -5.240 1.00 93.56 347 GLU A CA 1
ATOM 2721 C C . GLU A 1 347 ? -22.117 -11.371 -4.135 1.00 93.56 347 GLU A C 1
ATOM 2723 O O . GLU A 1 347 ? -23.247 -11.778 -4.401 1.00 93.56 347 GLU A O 1
ATOM 2728 N N . SER A 1 348 ? -21.779 -11.051 -2.880 1.00 93.94 348 SER A N 1
ATOM 2729 C CA . SER A 1 348 ? -22.625 -11.253 -1.695 1.00 93.94 348 SER A CA 1
ATOM 2730 C C . SER A 1 348 ? -22.962 -12.719 -1.394 1.00 93.94 348 SER A C 1
ATOM 2732 O O . SER A 1 348 ? -23.916 -12.992 -0.653 1.00 93.94 348 SER A O 1
ATOM 2734 N N . ARG A 1 349 ? -22.181 -13.675 -1.912 1.00 95.44 349 ARG A N 1
ATOM 2735 C CA . ARG A 1 349 ? -22.331 -15.093 -1.568 1.00 95.44 349 ARG A CA 1
ATOM 2736 C C . ARG A 1 349 ? -21.743 -15.348 -0.176 1.00 95.44 349 ARG A C 1
ATOM 2738 O O . ARG A 1 349 ? -20.651 -14.859 0.121 1.00 95.44 349 ARG A O 1
ATOM 2745 N N . PRO A 1 350 ? -22.448 -16.095 0.690 1.00 96.81 350 PRO A N 1
ATOM 2746 C CA . PRO A 1 350 ? -21.976 -16.388 2.037 1.00 96.81 350 PRO A CA 1
ATOM 2747 C C . PRO A 1 350 ? -20.722 -17.260 2.024 1.00 96.81 350 PRO A C 1
ATOM 2749 O O . PRO A 1 350 ? -20.619 -18.198 1.234 1.00 96.81 350 PRO A O 1
ATOM 2752 N N . LEU A 1 351 ? -19.783 -16.966 2.926 1.00 96.06 351 LEU A N 1
ATOM 2753 C CA . LEU A 1 351 ? -18.573 -17.763 3.103 1.00 96.06 351 LEU A CA 1
ATOM 2754 C C . LEU A 1 351 ? -18.598 -18.464 4.467 1.00 96.06 351 LEU A C 1
ATOM 2756 O O . LEU A 1 351 ? -18.398 -17.836 5.507 1.00 96.06 351 LEU A O 1
ATOM 2760 N N . SER A 1 352 ? -18.847 -19.773 4.453 1.00 95.50 352 SER A N 1
ATOM 2761 C CA . SER A 1 352 ? -19.029 -20.617 5.640 1.00 95.50 352 SER A CA 1
ATOM 2762 C C . SER A 1 352 ? -17.756 -21.353 6.065 1.00 95.50 352 SER A C 1
ATOM 2764 O O . SER A 1 352 ? -16.900 -21.645 5.230 1.00 95.50 352 SER A O 1
ATOM 2766 N N . ASN A 1 353 ? -17.690 -21.764 7.334 1.00 95.19 353 ASN A N 1
ATOM 2767 C CA . ASN A 1 353 ? -16.587 -22.530 7.925 1.00 95.19 353 ASN A CA 1
ATOM 2768 C C . ASN A 1 353 ? -15.229 -21.803 7.851 1.00 95.19 353 ASN A C 1
ATOM 2770 O O . ASN A 1 353 ? -14.185 -22.413 7.619 1.00 95.19 353 ASN A O 1
ATOM 2774 N N . LEU A 1 354 ? -15.247 -20.479 8.026 1.00 96.56 354 LEU A N 1
ATOM 2775 C CA . LEU A 1 354 ? -14.056 -19.630 8.026 1.00 96.56 354 LEU A CA 1
ATOM 2776 C C . LEU A 1 354 ? -13.903 -18.914 9.365 1.00 96.56 354 LEU A C 1
ATOM 2778 O O . LEU A 1 354 ? -14.876 -18.423 9.932 1.00 96.56 354 LEU A O 1
ATOM 2782 N N . THR A 1 355 ? -12.668 -18.837 9.859 1.00 97.19 355 THR A N 1
ATOM 2783 C CA . THR A 1 355 ? -12.376 -18.266 11.178 1.00 97.19 355 THR A CA 1
ATOM 2784 C C . THR A 1 355 ? -12.312 -16.743 11.139 1.00 97.19 355 THR A C 1
ATOM 2786 O O . THR A 1 355 ? -11.306 -16.177 10.714 1.00 97.19 355 THR A O 1
ATOM 2789 N N . VAL A 1 356 ? -13.344 -16.072 11.640 1.00 97.69 356 VAL A N 1
ATOM 2790 C CA . VAL A 1 356 ? -13.371 -14.627 11.887 1.00 97.69 356 VAL A CA 1
ATOM 2791 C C . VAL A 1 356 ? -12.899 -14.337 13.311 1.00 97.69 356 VAL A C 1
ATOM 2793 O O . VAL A 1 356 ? -13.376 -14.931 14.276 1.00 97.69 356 VAL A O 1
ATOM 2796 N N . ARG A 1 357 ? -11.981 -13.383 13.451 1.00 98.38 357 ARG A N 1
ATOM 2797 C CA . ARG A 1 357 ? -11.469 -12.905 14.735 1.00 98.38 357 ARG A CA 1
ATOM 2798 C C . ARG A 1 357 ? -12.184 -11.629 15.153 1.00 98.38 357 ARG A C 1
ATOM 2800 O O . ARG A 1 357 ? -12.037 -10.595 14.502 1.00 98.38 357 ARG A O 1
ATOM 2807 N N . LEU A 1 358 ? -12.902 -11.676 16.267 1.00 98.31 358 LEU A N 1
ATOM 2808 C CA . LEU A 1 358 ? -13.419 -10.487 16.937 1.00 98.31 358 LEU A CA 1
ATOM 2809 C C . LEU A 1 358 ? -12.314 -9.833 17.762 1.00 98.31 358 LEU A C 1
ATOM 2811 O O . LEU A 1 358 ? -11.600 -10.508 18.508 1.00 98.31 358 LEU A O 1
ATOM 2815 N N . GLN A 1 359 ? -12.182 -8.517 17.638 1.00 98.38 359 GLN A N 1
ATOM 2816 C CA . GLN A 1 359 ? -11.172 -7.730 18.333 1.00 98.38 359 GLN A CA 1
ATOM 2817 C C . GLN A 1 359 ? -11.778 -6.483 18.965 1.00 98.38 359 GLN A C 1
ATOM 2819 O O . GLN A 1 359 ? -12.738 -5.921 18.435 1.00 98.38 359 GLN A O 1
ATOM 2824 N N . TYR A 1 360 ? -11.157 -6.017 20.043 1.00 98.12 360 TYR A N 1
ATOM 2825 C CA . TYR A 1 360 ? -11.455 -4.728 20.649 1.00 98.12 360 TYR A CA 1
ATOM 2826 C C . TYR A 1 360 ? -10.186 -3.899 20.863 1.00 98.12 360 TYR A C 1
ATOM 2828 O O . TYR A 1 360 ? -9.079 -4.434 20.863 1.00 98.12 360 TYR A O 1
ATOM 2836 N N . SER A 1 361 ? -10.351 -2.596 21.039 1.00 98.19 361 SER A N 1
ATOM 2837 C CA . SER A 1 361 ? -9.294 -1.640 21.347 1.00 98.19 361 SER A CA 1
ATOM 2838 C C . SER A 1 361 ? -9.772 -0.686 22.437 1.00 98.19 361 SER A C 1
ATOM 2840 O O . SER A 1 361 ? -10.895 -0.189 22.369 1.00 98.19 361 SER A O 1
ATOM 2842 N N . GLU A 1 362 ? -8.913 -0.441 23.423 1.00 96.75 362 GLU A N 1
ATOM 2843 C CA . GLU A 1 362 ? -9.135 0.503 24.533 1.00 96.75 362 GLU A CA 1
ATOM 2844 C C . GLU A 1 362 ? -8.411 1.842 24.304 1.00 96.75 362 GLU A C 1
ATOM 2846 O O . GLU A 1 362 ? -8.584 2.797 25.053 1.00 96.75 362 GLU A O 1
ATOM 2851 N N . ASP A 1 363 ? -7.586 1.929 23.258 1.00 95.38 363 ASP A N 1
ATOM 2852 C CA . ASP A 1 363 ? -6.672 3.044 22.998 1.00 95.38 363 ASP A CA 1
ATOM 2853 C C . ASP A 1 363 ? -6.984 3.772 21.684 1.00 95.38 363 ASP A C 1
ATOM 2855 O O . ASP A 1 363 ? -6.095 4.326 21.035 1.00 95.38 363 ASP A O 1
ATOM 2859 N N . GLY A 1 364 ? -8.253 3.768 21.269 1.00 92.38 364 GLY A N 1
ATOM 2860 C CA . GLY A 1 364 ? -8.700 4.472 20.066 1.00 92.38 364 GLY A CA 1
ATOM 2861 C C . GLY A 1 364 ? -8.253 3.819 18.753 1.00 92.38 364 GLY A C 1
ATOM 2862 O O . GLY A 1 364 ? -8.223 4.479 17.718 1.00 92.38 364 GLY A O 1
ATOM 2863 N N . GLY A 1 365 ? -7.931 2.524 18.772 1.00 93.00 365 GLY A N 1
ATOM 2864 C CA . GLY A 1 365 ? -7.603 1.724 17.592 1.00 93.00 365 GLY A CA 1
ATOM 2865 C C . GLY A 1 365 ? -6.107 1.554 17.333 1.00 93.00 365 GLY A C 1
ATOM 2866 O O . GLY A 1 365 ? -5.755 1.006 16.284 1.00 93.00 365 GLY A O 1
ATOM 2867 N N . ASN A 1 366 ? -5.243 1.986 18.258 1.00 93.31 366 ASN A N 1
ATOM 2868 C CA . ASN A 1 366 ? -3.792 1.839 18.135 1.00 93.31 366 ASN A CA 1
ATOM 2869 C C . ASN A 1 366 ? -3.363 0.384 18.372 1.00 93.31 366 ASN A C 1
ATOM 2871 O O . ASN A 1 366 ? -2.571 -0.165 17.603 1.00 93.31 366 ASN A O 1
ATOM 2875 N N . THR A 1 367 ? -3.935 -0.275 19.379 1.00 96.31 367 THR A N 1
ATOM 2876 C CA . THR A 1 367 ? -3.740 -1.697 19.669 1.00 96.31 367 THR A CA 1
ATOM 2877 C C . THR A 1 367 ? -5.069 -2.443 19.669 1.00 96.31 367 THR A C 1
ATOM 2879 O O . THR A 1 367 ? -6.116 -1.894 20.002 1.00 96.31 367 THR A O 1
ATOM 2882 N N . TRP A 1 368 ? -5.036 -3.708 19.238 1.00 97.56 368 TRP A N 1
ATOM 2883 C CA . TRP A 1 368 ? -6.228 -4.546 19.103 1.00 97.56 368 TRP A CA 1
ATOM 2884 C C . TRP A 1 368 ? -6.037 -5.873 19.830 1.00 97.56 368 TRP A C 1
ATOM 2886 O O . TRP A 1 368 ? -5.212 -6.699 19.431 1.00 97.56 368 TRP A O 1
ATOM 2896 N N . LEU A 1 369 ? -6.831 -6.083 20.873 1.00 97.62 369 LEU A N 1
ATOM 2897 C CA . LEU A 1 369 ? -6.900 -7.302 21.668 1.00 97.62 369 LEU A CA 1
ATOM 2898 C C . LEU A 1 369 ? -7.962 -8.245 21.097 1.00 97.62 369 LEU A C 1
ATOM 2900 O O . LEU A 1 369 ? -8.909 -7.817 20.441 1.00 97.62 369 LEU A O 1
ATOM 2904 N N . THR A 1 370 ? -7.790 -9.549 21.303 1.00 97.88 370 THR A N 1
ATOM 2905 C CA . THR A 1 370 ? -8.718 -10.557 20.765 1.00 97.88 370 THR A CA 1
ATOM 2906 C C . THR A 1 370 ? -9.849 -10.809 21.754 1.00 97.88 370 THR A C 1
ATOM 2908 O O . THR A 1 370 ? -9.584 -11.167 22.896 1.00 97.88 370 THR A O 1
ATOM 2911 N N . ILE A 1 371 ? -11.097 -10.676 21.296 1.00 97.44 371 ILE A N 1
ATOM 2912 C CA . ILE A 1 371 ? -12.281 -11.142 22.031 1.00 97.44 371 ILE A CA 1
ATOM 2913 C C . ILE A 1 371 ? -12.388 -12.659 21.860 1.00 97.44 371 ILE A C 1
ATOM 2915 O O . ILE A 1 371 ? -12.360 -13.415 22.830 1.00 97.44 371 ILE A O 1
ATOM 2919 N N . LYS A 1 372 ? -12.521 -13.113 20.606 1.00 97.75 372 LYS A N 1
ATOM 2920 C CA . LYS A 1 372 ? -12.756 -14.520 20.271 1.00 97.75 372 LYS A CA 1
ATOM 2921 C C . LYS A 1 372 ? -12.503 -14.799 18.789 1.00 97.75 372 LYS A C 1
ATOM 2923 O O . LYS A 1 372 ? -12.803 -13.959 17.946 1.00 97.75 372 LYS A O 1
ATOM 2928 N N . ASP A 1 373 ? -12.035 -16.007 18.488 1.00 97.69 373 ASP A N 1
ATOM 2929 C CA . ASP A 1 373 ? -12.049 -16.578 17.138 1.00 97.69 373 ASP A CA 1
ATOM 2930 C C . ASP A 1 373 ? -13.322 -17.424 16.954 1.00 97.69 373 ASP A C 1
ATOM 2932 O O . ASP A 1 373 ? -13.620 -18.290 17.783 1.00 97.69 373 ASP A O 1
ATOM 2936 N N . LEU A 1 374 ? -14.082 -17.151 15.892 1.00 96.75 374 LEU A N 1
ATOM 2937 C CA . LEU A 1 374 ? -15.390 -17.740 15.592 1.00 96.75 374 LEU A CA 1
ATOM 2938 C C . LEU A 1 374 ? -15.401 -18.316 14.180 1.00 96.75 374 LEU A C 1
ATOM 2940 O O . LEU A 1 374 ? -14.851 -17.710 13.268 1.00 96.75 374 LEU A O 1
ATOM 2944 N N . LEU A 1 375 ? -16.071 -19.449 13.981 1.00 97.44 375 LEU A N 1
ATOM 2945 C CA . LEU A 1 375 ? -16.349 -19.958 12.640 1.00 97.44 375 LEU A CA 1
ATOM 2946 C C . LEU A 1 375 ? -17.626 -19.321 12.098 1.00 97.44 375 LEU A C 1
ATOM 2948 O O . LEU A 1 375 ? -18.621 -19.216 12.816 1.00 97.44 375 LEU A O 1
ATOM 2952 N N . THR A 1 376 ? -17.605 -18.933 10.826 1.00 97.00 376 THR A N 1
ATOM 2953 C CA . THR A 1 376 ? -18.820 -18.557 10.105 1.00 97.00 376 THR A CA 1
ATOM 2954 C C . THR A 1 376 ? -19.705 -19.780 9.877 1.00 97.00 376 THR A C 1
ATOM 2956 O O . THR A 1 376 ? -19.211 -20.868 9.564 1.00 97.00 376 THR A O 1
ATOM 2959 N N . VAL A 1 377 ? -21.019 -19.614 10.020 1.00 97.00 377 VAL A N 1
ATOM 2960 C CA . VAL A 1 377 ? -22.005 -20.668 9.728 1.00 97.00 377 VAL A CA 1
ATOM 2961 C C . VAL A 1 377 ? -22.385 -20.666 8.237 1.00 97.00 377 VAL A C 1
ATOM 2963 O O . VAL A 1 377 ? -21.810 -19.912 7.451 1.00 97.00 377 VAL A O 1
ATOM 2966 N N . GLU A 1 378 ? -23.311 -21.533 7.814 1.00 95.94 378 GLU A N 1
ATOM 2967 C CA . GLU A 1 378 ? -23.658 -21.748 6.393 1.00 95.94 378 GLU A CA 1
ATOM 2968 C C . GLU A 1 378 ? -24.071 -20.471 5.640 1.00 95.94 378 GLU A C 1
ATOM 2970 O O . GLU A 1 378 ? -23.733 -20.299 4.471 1.00 95.94 378 GLU A O 1
ATOM 2975 N N . ASP A 1 379 ? -24.744 -19.536 6.310 1.00 95.25 379 ASP A N 1
ATOM 2976 C CA . ASP A 1 379 ? -25.171 -18.258 5.731 1.00 95.25 379 ASP A CA 1
ATOM 2977 C C . ASP A 1 379 ? -24.100 -17.148 5.814 1.00 95.25 379 ASP A C 1
ATOM 2979 O O . ASP A 1 379 ? -24.371 -15.987 5.472 1.00 95.25 379 ASP A O 1
ATOM 2983 N N . GLY A 1 380 ? -22.883 -17.500 6.244 1.00 96.00 380 GLY A N 1
ATOM 2984 C CA . GLY A 1 380 ? -21.737 -16.610 6.413 1.00 96.00 380 GLY A CA 1
ATOM 2985 C C . GLY A 1 380 ? -21.771 -15.780 7.697 1.00 96.00 380 GLY A C 1
ATOM 2986 O O . GLY A 1 380 ? -20.889 -14.940 7.887 1.00 96.00 380 GLY A O 1
ATOM 2987 N N . THR A 1 381 ? -22.771 -15.952 8.566 1.00 97.81 381 THR A N 1
ATOM 2988 C CA . THR A 1 381 ? -22.880 -15.184 9.813 1.00 97.81 381 THR A CA 1
ATOM 2989 C C . THR A 1 381 ? -22.010 -15.748 10.932 1.00 97.81 381 THR A C 1
ATOM 2991 O O . THR A 1 381 ? -21.572 -16.899 10.907 1.00 97.81 381 THR A O 1
ATOM 2994 N N . TYR A 1 382 ? -21.737 -14.907 11.923 1.00 98.00 382 TYR A N 1
ATOM 2995 C CA . TYR A 1 382 ? -21.118 -15.280 13.190 1.00 98.00 382 TYR A CA 1
ATOM 2996 C C . TYR A 1 382 ? -21.730 -14.437 14.311 1.00 98.00 382 TYR A C 1
ATOM 2998 O O . TYR A 1 382 ? -22.121 -13.289 14.087 1.00 98.00 382 TYR A O 1
ATOM 3006 N N . SER A 1 383 ? -21.801 -14.991 15.522 1.00 97.56 383 SER A N 1
ATOM 3007 C CA . SER A 1 383 ? -22.244 -14.262 16.713 1.00 97.56 383 SER A CA 1
ATOM 3008 C C . SER A 1 383 ? -21.531 -14.762 17.968 1.00 97.56 383 SER A C 1
ATOM 3010 O O . SER A 1 383 ? -21.171 -15.938 18.073 1.00 97.56 383 SER A O 1
ATOM 3012 N N . HIS A 1 384 ? -21.306 -13.858 18.917 1.00 97.88 384 HIS A N 1
ATOM 3013 C CA . HIS A 1 384 ? -20.758 -14.149 20.231 1.00 97.88 384 HIS A CA 1
ATOM 3014 C C . HIS A 1 384 ? -21.265 -13.153 21.274 1.00 97.88 384 HIS A C 1
ATOM 3016 O O . HIS A 1 384 ? -21.254 -11.944 21.055 1.00 97.88 384 HIS A O 1
ATOM 3022 N N . THR A 1 385 ? -21.655 -13.654 22.443 1.00 98.06 385 THR A N 1
ATOM 3023 C CA . THR A 1 385 ? -21.979 -12.816 23.600 1.00 98.06 385 THR A CA 1
ATOM 3024 C C . THR A 1 385 ? -20.703 -12.468 24.360 1.00 98.06 385 THR A C 1
ATOM 3026 O O . THR A 1 385 ? -20.105 -13.333 25.000 1.00 98.06 385 THR A O 1
ATOM 3029 N N . TRP A 1 386 ? -20.305 -11.202 24.296 1.00 97.25 386 TRP A N 1
ATOM 3030 C CA . TRP A 1 386 ? -19.144 -10.658 24.986 1.00 97.25 386 TRP A CA 1
ATOM 3031 C C . TRP A 1 386 ? -19.526 -10.095 26.363 1.00 97.25 386 TRP A C 1
ATOM 3033 O O . TRP A 1 386 ? -20.602 -9.519 26.538 1.00 97.25 386 TRP A O 1
ATOM 3043 N N . ASP A 1 387 ? -18.629 -10.276 27.331 1.00 95.38 387 ASP A N 1
ATOM 3044 C CA . ASP A 1 387 ? -18.739 -9.835 28.726 1.00 95.38 387 ASP A CA 1
ATOM 3045 C C . ASP A 1 387 ? -17.628 -8.800 29.010 1.00 95.38 387 ASP A C 1
ATOM 3047 O O . ASP A 1 387 ? -16.556 -9.171 29.501 1.00 95.38 387 ASP A O 1
ATOM 3051 N N . PRO A 1 388 ? -17.791 -7.542 28.551 1.00 95.50 388 PRO A N 1
ATOM 3052 C CA . PRO A 1 388 ? -16.779 -6.500 28.698 1.00 95.50 388 PRO A CA 1
ATOM 3053 C C . PRO A 1 388 ? -16.743 -5.917 30.119 1.00 95.50 388 PRO A C 1
ATOM 3055 O O . PRO A 1 388 ? -17.763 -5.827 30.803 1.00 95.50 388 PRO A O 1
ATOM 3058 N N . GLY A 1 389 ? -15.563 -5.450 30.535 1.00 94.69 389 GLY A N 1
ATOM 3059 C CA . GLY A 1 389 ? -15.416 -4.624 31.735 1.00 94.69 389 GLY A CA 1
ATOM 3060 C C . GLY A 1 389 ? -15.937 -3.197 31.527 1.00 94.69 389 GLY A C 1
ATOM 3061 O O . GLY A 1 389 ? -16.387 -2.832 30.444 1.00 94.69 389 GLY A O 1
ATOM 3062 N N . VAL A 1 390 ? -15.868 -2.373 32.575 1.00 95.88 390 VAL A N 1
ATOM 3063 C CA . VAL A 1 390 ? -16.174 -0.935 32.474 1.00 95.88 390 VAL A CA 1
ATOM 3064 C C . VAL A 1 390 ? -15.100 -0.235 31.647 1.00 95.88 390 VAL A C 1
ATOM 3066 O O . VAL A 1 390 ? -13.912 -0.362 31.942 1.00 95.88 390 VAL A O 1
ATOM 3069 N N . GLY A 1 391 ? -15.517 0.549 30.655 1.00 95.44 391 GLY A N 1
ATOM 3070 C CA . GLY A 1 391 ? -14.600 1.255 29.771 1.00 95.44 391 GLY A CA 1
ATOM 3071 C C . GLY A 1 391 ? -15.233 1.697 28.457 1.00 95.44 391 GLY A C 1
ATOM 3072 O O . GLY A 1 391 ? -16.411 1.457 28.191 1.00 95.44 391 GLY A O 1
ATOM 3073 N N . GLU A 1 392 ? -14.411 2.344 27.638 1.00 96.94 392 GLU A N 1
ATOM 3074 C CA . GLU A 1 392 ? -14.731 2.706 26.260 1.00 96.94 392 GLU A CA 1
ATOM 3075 C C . GLU A 1 392 ? -13.961 1.785 25.319 1.00 96.94 392 GLU A C 1
ATOM 3077 O O . GLU A 1 392 ? -12.742 1.639 25.435 1.00 96.94 392 GLU A O 1
ATOM 3082 N N . TYR A 1 393 ? -14.670 1.181 24.371 1.00 97.69 393 TYR A N 1
ATOM 3083 C CA . TYR A 1 393 ? -14.105 0.197 23.462 1.00 97.69 393 TYR A CA 1
ATOM 3084 C C . TYR A 1 393 ? -14.409 0.546 22.012 1.00 97.69 393 TYR A C 1
ATOM 3086 O O . TYR A 1 393 ? -15.519 0.941 21.662 1.00 97.69 393 TYR A O 1
ATOM 3094 N N . LEU A 1 394 ? -13.441 0.303 21.137 1.00 98.25 394 LEU A N 1
ATOM 3095 C CA . LEU A 1 394 ? -13.667 0.154 19.705 1.00 98.25 394 LEU A CA 1
ATOM 3096 C C . LEU A 1 394 ? -13.666 -1.330 19.361 1.00 98.25 394 LEU A C 1
ATOM 3098 O O . LEU A 1 394 ? -12.706 -2.023 19.674 1.00 98.25 394 LEU A O 1
ATOM 3102 N N . VAL A 1 395 ? -14.704 -1.822 18.694 1.00 98.19 395 VAL A N 1
ATOM 3103 C CA . VAL A 1 395 ? -14.874 -3.239 18.355 1.00 98.19 395 VAL A CA 1
ATOM 3104 C C . VAL A 1 395 ? -14.883 -3.416 16.841 1.00 98.19 395 VAL A C 1
ATOM 3106 O O . VAL A 1 395 ? -15.533 -2.656 16.120 1.00 98.19 395 VAL A O 1
ATOM 3109 N N . ARG A 1 396 ? -14.172 -4.434 16.347 1.00 98.06 396 ARG A N 1
ATOM 3110 C CA . ARG A 1 396 ? -14.159 -4.820 14.930 1.00 98.06 396 ARG A CA 1
ATOM 3111 C C . ARG A 1 396 ? -14.034 -6.329 14.760 1.00 98.06 396 ARG A C 1
ATOM 3113 O O . ARG A 1 396 ? -13.596 -7.042 15.661 1.00 98.06 396 ARG A O 1
ATOM 3120 N N . ALA A 1 397 ? -14.336 -6.800 13.563 1.00 98.25 397 ALA A N 1
ATOM 3121 C CA . ALA A 1 397 ? -14.040 -8.147 13.118 1.00 98.25 397 ALA A CA 1
ATOM 3122 C C . ALA A 1 397 ? -12.921 -8.124 12.074 1.00 98.25 397 ALA A C 1
ATOM 3124 O O . ALA A 1 397 ? -12.822 -7.199 11.263 1.00 98.25 397 ALA A O 1
ATOM 3125 N N . ARG A 1 398 ? -12.080 -9.155 12.081 1.00 97.62 398 ARG A N 1
ATOM 3126 C CA . ARG A 1 398 ? -11.004 -9.344 11.112 1.00 97.62 398 ARG A CA 1
ATOM 3127 C C . ARG A 1 398 ? -11.003 -10.771 10.592 1.00 97.62 398 ARG A C 1
ATOM 3129 O O . ARG A 1 398 ? -11.093 -11.723 11.362 1.00 97.62 398 ARG A O 1
ATOM 3136 N N . TRP A 1 399 ? -10.817 -10.911 9.290 1.00 96.88 399 TRP A N 1
ATOM 3137 C CA . TRP A 1 399 ? -10.593 -12.181 8.623 1.00 96.88 399 TRP A CA 1
ATOM 3138 C C . TRP A 1 399 ? -9.328 -12.106 7.770 1.00 96.88 399 TRP A C 1
ATOM 3140 O O . TRP A 1 399 ? -9.117 -11.140 7.039 1.00 96.88 399 TRP A O 1
ATOM 3150 N N . SER A 1 400 ? -8.472 -13.121 7.869 1.00 94.19 400 SER A N 1
ATOM 3151 C CA . SER A 1 400 ? -7.153 -13.129 7.219 1.00 94.19 400 SER A CA 1
ATOM 3152 C C . SER A 1 400 ? -7.190 -13.425 5.717 1.00 94.19 400 SER A C 1
ATOM 3154 O O . SER A 1 400 ? -6.139 -13.419 5.085 1.00 94.19 400 SER A O 1
ATOM 3156 N N . GLY A 1 401 ? -8.369 -13.683 5.147 1.00 93.19 401 GLY A N 1
ATOM 3157 C CA . GLY A 1 401 ? -8.496 -14.142 3.768 1.00 93.19 401 GLY A CA 1
ATOM 3158 C C . GLY A 1 401 ? -8.232 -15.641 3.630 1.00 93.19 401 GLY A C 1
ATOM 3159 O O . GLY A 1 401 ? -8.012 -16.358 4.611 1.00 93.19 401 GLY A O 1
ATOM 3160 N N . LEU A 1 402 ? -8.243 -16.115 2.386 1.00 91.12 402 LEU A N 1
ATOM 3161 C CA . LEU A 1 402 ? -7.868 -17.477 2.024 1.00 91.12 402 LEU A CA 1
ATOM 3162 C C . LEU A 1 402 ? -6.840 -17.417 0.898 1.00 91.12 402 LEU A C 1
ATOM 3164 O O . LEU A 1 402 ? -7.146 -16.936 -0.196 1.00 91.12 402 LEU A O 1
ATOM 3168 N N . ALA A 1 403 ? -5.638 -17.929 1.168 1.00 85.00 403 ALA A N 1
ATOM 3169 C CA . ALA A 1 403 ? -4.512 -17.873 0.243 1.00 85.00 403 ALA A CA 1
ATOM 3170 C C . ALA A 1 403 ? -4.901 -18.348 -1.168 1.00 85.00 403 ALA A C 1
ATOM 3172 O O . ALA A 1 403 ? -5.519 -19.399 -1.338 1.00 85.00 403 ALA A O 1
ATOM 3173 N N . GLY A 1 404 ? -4.564 -17.538 -2.174 1.00 84.75 404 GLY A N 1
ATOM 3174 C CA . GLY A 1 404 ? -4.830 -17.824 -3.585 1.00 84.75 404 GLY A CA 1
ATOM 3175 C C . GLY A 1 404 ? -6.294 -17.718 -4.027 1.00 84.75 404 GLY A C 1
ATOM 3176 O O . GLY A 1 404 ? -6.557 -17.866 -5.217 1.00 84.75 404 GLY A O 1
ATOM 3177 N N . LYS A 1 405 ? -7.252 -17.452 -3.124 1.00 89.94 405 LYS A N 1
ATOM 3178 C CA . LYS A 1 405 ? -8.682 -17.407 -3.473 1.00 89.94 405 LYS A CA 1
ATOM 3179 C C . LYS A 1 405 ? -9.389 -16.130 -3.037 1.00 89.94 405 LYS A C 1
ATOM 3181 O O . LYS A 1 405 ? -10.033 -15.493 -3.868 1.00 89.94 405 LYS A O 1
ATOM 3186 N N . TYR A 1 406 ? -9.288 -15.763 -1.762 1.00 93.50 406 TYR A N 1
ATOM 3187 C CA . TYR A 1 406 ? -10.040 -14.653 -1.183 1.00 93.50 406 TYR A CA 1
ATOM 3188 C C . TYR A 1 406 ? -9.127 -13.672 -0.471 1.00 93.50 406 TYR A C 1
ATOM 3190 O O . TYR A 1 406 ? -8.249 -14.078 0.292 1.00 93.50 406 TYR A O 1
ATOM 3198 N N . ALA A 1 407 ? -9.400 -12.391 -0.682 1.00 93.50 407 ALA A N 1
ATOM 3199 C CA . ALA A 1 407 ? -8.702 -11.324 -0.002 1.00 93.50 407 ALA A CA 1
ATOM 3200 C C . ALA A 1 407 ? -9.092 -11.245 1.481 1.00 93.50 407 ALA A C 1
ATOM 3202 O O . ALA A 1 407 ? -10.210 -11.614 1.863 1.00 93.50 407 ALA A O 1
ATOM 3203 N N . SER A 1 408 ? -8.177 -10.746 2.304 1.00 94.50 408 SER A N 1
ATOM 3204 C CA . SER A 1 408 ? -8.421 -10.425 3.704 1.00 94.50 408 SER A CA 1
ATOM 3205 C C . SER A 1 408 ? -9.460 -9.311 3.847 1.00 94.50 408 SER A C 1
ATOM 3207 O O . SER A 1 408 ? -9.643 -8.480 2.957 1.00 94.50 408 SER A O 1
ATOM 3209 N N . ALA A 1 409 ? -10.166 -9.288 4.977 1.00 95.06 409 ALA A N 1
ATOM 3210 C CA . ALA A 1 409 ? -11.169 -8.268 5.253 1.00 95.06 409 ALA A CA 1
ATOM 3211 C C . ALA A 1 409 ? -11.143 -7.835 6.715 1.00 95.06 409 ALA A C 1
ATOM 3213 O O . ALA A 1 409 ? -10.950 -8.631 7.634 1.00 95.06 409 ALA A O 1
ATOM 3214 N N . THR A 1 410 ? -11.365 -6.543 6.932 1.00 96.75 410 THR A N 1
ATOM 3215 C CA . THR A 1 410 ? -11.586 -5.959 8.256 1.00 96.75 410 THR A CA 1
ATOM 3216 C C . THR A 1 410 ? -12.899 -5.197 8.207 1.00 96.75 410 THR A C 1
ATOM 3218 O O . THR A 1 410 ? -13.136 -4.448 7.259 1.00 96.75 410 THR A O 1
ATOM 3221 N N . SER A 1 411 ? -13.765 -5.414 9.193 1.00 97.62 411 SER A N 1
ATOM 3222 C CA . SER A 1 411 ? -15.045 -4.719 9.257 1.00 97.62 411 SER A CA 1
ATOM 3223 C C . SER A 1 411 ? -14.870 -3.240 9.581 1.00 97.62 411 SER A C 1
ATOM 3225 O O . SER A 1 411 ? -13.814 -2.797 10.034 1.00 97.62 411 SER A O 1
ATOM 3227 N N . GLN A 1 412 ? -15.962 -2.488 9.446 1.00 96.19 412 GLN A N 1
ATOM 3228 C CA . GLN A 1 412 ? -16.080 -1.196 10.117 1.00 96.19 412 GLN A CA 1
ATOM 3229 C C . GLN A 1 412 ? -15.891 -1.355 11.631 1.00 96.19 412 GLN A C 1
ATOM 3231 O O . GLN A 1 412 ? -16.128 -2.431 12.188 1.00 96.19 412 GLN A O 1
ATOM 3236 N N . THR A 1 413 ? -15.479 -0.275 12.284 1.00 97.19 413 THR A N 1
ATOM 3237 C CA . THR A 1 413 ? -15.327 -0.218 13.739 1.00 97.19 413 THR A CA 1
ATOM 3238 C C . THR A 1 413 ? -16.596 0.344 14.374 1.00 97.19 413 THR A C 1
ATOM 3240 O O . THR A 1 413 ? -17.143 1.327 13.878 1.00 97.19 413 THR A O 1
ATOM 3243 N N . GLN A 1 414 ? -17.045 -0.241 15.484 1.00 97.56 414 GLN A N 1
ATOM 3244 C CA . GLN A 1 414 ? -18.144 0.287 16.300 1.00 97.56 414 GLN A CA 1
ATOM 3245 C C . GLN A 1 414 ? -17.668 0.621 17.709 1.00 97.56 414 GLN A C 1
ATOM 3247 O O . GLN A 1 414 ? -16.869 -0.117 18.278 1.00 97.56 414 GLN A O 1
ATOM 3252 N N . ALA A 1 415 ? -18.156 1.731 18.258 1.00 97.69 415 ALA A N 1
ATOM 3253 C CA . ALA A 1 415 ? -17.854 2.142 19.624 1.00 97.69 415 ALA A CA 1
ATOM 3254 C C . ALA A 1 415 ? -18.845 1.513 20.616 1.00 97.69 415 ALA A C 1
ATOM 3256 O O . ALA A 1 415 ? -20.044 1.458 20.338 1.00 97.69 415 ALA A O 1
ATOM 3257 N N . LEU A 1 416 ? -18.338 1.070 21.764 1.00 97.75 416 LEU A N 1
ATOM 3258 C CA . LEU A 1 416 ? -19.110 0.558 22.890 1.00 97.75 416 LEU A CA 1
ATOM 3259 C C . LEU A 1 416 ? -18.693 1.288 24.167 1.00 97.75 416 LEU A C 1
ATOM 3261 O O . LEU A 1 416 ? -17.530 1.208 24.559 1.00 97.75 416 LEU A O 1
ATOM 3265 N N . SER A 1 417 ? -19.658 1.917 24.834 1.00 97.31 417 SER A N 1
ATOM 3266 C CA . SER A 1 417 ? -19.481 2.501 26.164 1.00 97.31 417 SER A CA 1
ATOM 3267 C C . SER A 1 417 ? -20.091 1.588 27.225 1.00 97.31 417 SER A C 1
ATOM 3269 O O . SER A 1 417 ? -21.292 1.283 27.196 1.00 97.31 417 SER A O 1
ATOM 3271 N N . VAL A 1 418 ? -19.265 1.139 28.168 1.00 97.12 418 VAL A N 1
ATOM 3272 C CA . VAL A 1 418 ? -19.688 0.340 29.321 1.00 97.12 418 VAL A CA 1
ATOM 3273 C C . VAL A 1 418 ? -19.543 1.192 30.572 1.00 97.12 418 VAL A C 1
ATOM 3275 O O . VAL A 1 418 ? -18.448 1.381 31.102 1.00 97.12 418 VAL A O 1
ATOM 3278 N N . LEU A 1 419 ? -20.669 1.711 31.051 1.00 96.38 419 LEU A N 1
ATOM 3279 C CA . LEU A 1 419 ? -20.741 2.507 32.269 1.00 96.38 419 LEU A CA 1
ATOM 3280 C C . LEU A 1 419 ? -20.634 1.618 33.511 1.00 96.38 419 LEU A C 1
ATOM 3282 O O . LEU A 1 419 ? -20.962 0.428 33.485 1.00 96.38 419 LEU A O 1
ATOM 3286 N N . LYS A 1 420 ? -20.234 2.224 34.632 1.00 95.31 420 LYS A N 1
ATOM 3287 C CA . LYS A 1 420 ? -20.244 1.546 35.930 1.00 95.31 420 LYS A CA 1
ATOM 3288 C C . LYS A 1 420 ? -21.644 1.036 36.275 1.00 95.31 420 LYS A C 1
ATOM 3290 O O . LYS A 1 420 ? -22.654 1.690 36.013 1.00 95.31 420 LYS A O 1
ATOM 3295 N N . GLY A 1 421 ? -21.693 -0.139 36.887 1.00 93.81 421 GLY A N 1
ATOM 3296 C CA . GLY A 1 421 ? -22.917 -0.720 37.409 1.00 93.81 421 GLY A CA 1
ATOM 3297 C C . GLY A 1 421 ? -23.473 0.095 38.571 1.00 93.81 421 GLY A C 1
ATOM 3298 O O . GLY A 1 421 ? -22.729 0.710 39.338 1.00 93.81 421 GLY A O 1
ATOM 3299 N N . LYS A 1 422 ? -24.795 0.070 38.741 1.00 93.06 422 LYS A N 1
ATOM 3300 C CA . LYS A 1 422 ? -25.464 0.730 39.868 1.00 93.06 422 LYS A CA 1
ATOM 3301 C C . LYS A 1 422 ? -25.769 -0.288 40.964 1.00 93.06 422 LYS A C 1
ATOM 3303 O O . LYS A 1 422 ? -26.695 -1.085 40.799 1.00 93.06 422 LYS A O 1
ATOM 3308 N N . PRO A 1 423 ? -25.008 -0.297 42.071 1.00 93.69 423 PRO A N 1
ATOM 3309 C CA . PRO A 1 423 ? -25.263 -1.211 43.175 1.00 93.69 423 PRO A CA 1
ATOM 3310 C C . PRO A 1 423 ? -26.502 -0.764 43.965 1.00 93.69 423 PRO A C 1
ATOM 3312 O O . PRO A 1 423 ? -26.984 0.362 43.851 1.00 93.69 423 PRO A O 1
ATOM 3315 N N . THR A 1 424 ? -26.993 -1.630 44.845 1.00 94.25 424 THR A N 1
ATOM 3316 C CA . THR A 1 424 ? -27.989 -1.273 45.862 1.00 94.25 424 THR A CA 1
ATOM 3317 C C . THR A 1 424 ? -27.376 -1.396 47.251 1.00 94.25 424 THR A C 1
ATOM 3319 O O . THR A 1 424 ? -26.936 -2.478 47.627 1.00 94.25 424 THR A O 1
ATOM 3322 N N . VAL A 1 425 ? -27.417 -0.319 48.042 1.00 95.81 425 VAL A N 1
ATOM 3323 C CA . VAL A 1 425 ? -27.011 -0.321 49.458 1.00 95.81 425 VAL A CA 1
ATOM 3324 C C . VAL A 1 425 ? -28.259 -0.249 50.334 1.00 95.81 425 VAL A C 1
ATOM 3326 O O . VAL A 1 425 ? -29.030 0.713 50.274 1.00 95.81 425 VAL A O 1
ATOM 3329 N N . LYS A 1 426 ? -28.480 -1.276 51.154 1.00 96.00 426 LYS A N 1
ATOM 3330 C CA . LYS A 1 426 ? -29.571 -1.343 52.132 1.00 96.00 426 LYS A CA 1
ATOM 3331 C C . LYS A 1 426 ? -29.000 -1.202 53.535 1.00 96.00 426 LYS A C 1
ATOM 3333 O O . LYS A 1 426 ? -28.033 -1.874 53.869 1.00 96.00 426 LYS A O 1
ATOM 3338 N N . LEU A 1 427 ? -29.627 -0.355 54.341 1.00 96.75 427 LEU A N 1
ATOM 3339 C CA . LEU A 1 427 ? -29.308 -0.169 55.751 1.00 96.75 427 LEU A CA 1
ATOM 3340 C C . LEU A 1 427 ? -30.494 -0.649 56.587 1.00 96.75 427 LEU A C 1
ATOM 3342 O O . LEU A 1 427 ? -31.621 -0.208 56.357 1.00 96.75 427 LEU A O 1
ATOM 3346 N N . ASN A 1 428 ? -30.224 -1.510 57.562 1.00 96.44 428 ASN A N 1
ATOM 3347 C CA . ASN A 1 428 ? -31.139 -1.852 58.640 1.00 96.44 428 ASN A CA 1
ATOM 3348 C C . ASN A 1 428 ? -30.486 -1.524 59.988 1.00 96.44 428 ASN A C 1
ATOM 3350 O O . ASN A 1 428 ? -29.282 -1.710 60.163 1.00 96.44 428 ASN A O 1
ATOM 3354 N N . VAL A 1 429 ? -31.273 -1.014 60.931 1.00 94.81 429 VAL A N 1
ATOM 3355 C CA . VAL A 1 429 ? -30.791 -0.580 62.246 1.00 94.81 429 VAL A CA 1
ATOM 3356 C C . VAL A 1 429 ? -31.763 -1.075 63.305 1.00 94.81 429 VAL A C 1
ATOM 3358 O O . VAL A 1 429 ? -32.961 -0.825 63.192 1.00 94.81 429 VAL A O 1
ATOM 3361 N N . GLU A 1 430 ? -31.261 -1.769 64.326 1.00 94.12 430 GLU A N 1
ATOM 3362 C CA . GLU A 1 430 ? -32.101 -2.370 65.364 1.00 94.12 430 GLU A CA 1
ATOM 3363 C C . GLU A 1 430 ? -31.470 -2.260 66.770 1.00 94.12 430 GLU A C 1
ATOM 3365 O O . GLU A 1 430 ? -30.319 -2.675 66.962 1.00 94.12 430 GLU A O 1
ATOM 3370 N N . PRO A 1 431 ? -32.202 -1.734 67.776 1.00 92.69 431 PRO A N 1
ATOM 3371 C CA . PRO A 1 431 ? -33.544 -1.145 67.682 1.00 92.69 431 PRO A CA 1
ATOM 3372 C C . PRO A 1 431 ? -33.522 0.291 67.119 1.00 92.69 431 PRO A C 1
ATOM 3374 O O . PRO A 1 431 ? -32.540 1.015 67.266 1.00 92.69 431 PRO A O 1
ATOM 3377 N N . THR A 1 432 ? -34.630 0.735 66.516 1.00 91.12 432 THR A N 1
ATOM 3378 C CA . THR A 1 432 ? -34.813 2.133 66.069 1.00 91.12 432 THR A CA 1
ATOM 3379 C C . THR A 1 432 ? -35.237 3.078 67.197 1.00 91.12 432 THR A C 1
ATOM 3381 O O . THR A 1 432 ? -35.154 4.292 67.042 1.00 91.12 432 THR A O 1
ATOM 3384 N N . VAL A 1 433 ? -35.654 2.546 68.350 1.00 90.19 433 VAL A N 1
ATOM 3385 C CA . VAL A 1 433 ? -35.944 3.313 69.569 1.00 90.19 433 VAL A CA 1
ATOM 3386 C C . VAL A 1 433 ? -35.164 2.696 70.725 1.00 90.19 433 VAL A C 1
ATOM 3388 O O . VAL A 1 433 ? -35.275 1.498 70.976 1.00 90.19 433 VAL A O 1
ATOM 3391 N N . THR A 1 434 ? -34.358 3.494 71.421 1.00 89.81 434 THR A N 1
ATOM 3392 C CA . THR A 1 434 ? -33.504 3.021 72.521 1.00 89.81 434 THR A CA 1
ATOM 3393 C C . THR A 1 434 ? -33.295 4.096 73.587 1.00 89.81 434 THR A C 1
ATOM 3395 O O . THR A 1 434 ? -33.646 5.252 73.381 1.00 89.81 434 THR A O 1
ATOM 3398 N N . SER A 1 435 ? -32.693 3.739 74.721 1.00 88.56 435 SER A N 1
ATOM 3399 C CA . SER A 1 435 ? -32.202 4.692 75.726 1.00 88.56 435 SER A CA 1
ATOM 3400 C C . SER A 1 435 ? -30.711 4.976 75.539 1.00 88.56 435 SER A C 1
ATOM 3402 O O . SER A 1 435 ? -29.959 4.127 75.037 1.00 88.56 435 SER A O 1
ATOM 3404 N N . LEU A 1 436 ? -30.278 6.161 75.973 1.00 88.75 436 LEU A N 1
ATOM 3405 C CA . LEU A 1 436 ? -28.884 6.588 75.955 1.00 88.75 436 LEU A CA 1
ATOM 3406 C C . LEU A 1 436 ? -27.987 5.551 76.650 1.00 88.75 436 LEU A C 1
ATOM 3408 O O . LEU A 1 436 ? -28.306 5.019 77.711 1.00 88.75 436 LEU A O 1
ATOM 3412 N N . GLY A 1 437 ? -26.851 5.235 76.028 1.00 82.44 437 GLY A N 1
ATOM 3413 C CA . GLY A 1 437 ? -25.888 4.270 76.558 1.00 82.44 437 GLY A CA 1
ATOM 3414 C C . GLY A 1 437 ? -26.065 2.817 76.101 1.00 82.44 437 GLY A C 1
ATOM 3415 O O . GLY A 1 437 ? -25.182 2.003 76.376 1.00 82.44 437 GLY A O 1
ATOM 3416 N N . LYS A 1 438 ? -27.140 2.478 75.378 1.00 88.12 438 LYS A N 1
ATOM 3417 C CA . LYS A 1 438 ? -27.317 1.159 74.742 1.00 88.12 438 LYS A CA 1
ATOM 3418 C C . LYS A 1 438 ? -26.699 1.128 73.339 1.00 88.12 438 LYS A C 1
ATOM 3420 O O . LYS A 1 438 ? -26.709 2.128 72.625 1.00 88.12 438 LYS A O 1
ATOM 3425 N N . ASN A 1 439 ? -26.176 -0.035 72.950 1.00 90.69 439 ASN A N 1
ATOM 3426 C CA . ASN A 1 439 ? -25.661 -0.261 71.599 1.00 90.69 439 ASN A CA 1
ATOM 3427 C C . ASN A 1 439 ? -26.804 -0.598 70.641 1.00 90.69 439 ASN A C 1
ATOM 3429 O O . ASN A 1 439 ? -27.697 -1.371 70.982 1.00 90.69 439 ASN A O 1
ATOM 3433 N N . ILE A 1 440 ? -26.702 -0.078 69.427 1.00 93.19 440 ILE A N 1
ATOM 3434 C CA . ILE A 1 440 ? -27.600 -0.324 68.310 1.00 93.19 440 ILE A CA 1
ATOM 3435 C C . ILE A 1 440 ? -26.856 -1.178 67.284 1.00 93.19 440 ILE A C 1
ATOM 3437 O O . ILE A 1 440 ? -25.695 -0.909 66.957 1.00 93.19 440 ILE A O 1
ATOM 3441 N N . SER A 1 441 ? -27.511 -2.227 66.797 1.00 94.69 441 SER A N 1
ATOM 3442 C CA . SER A 1 441 ? -26.973 -3.076 65.737 1.00 94.69 441 SER A CA 1
ATOM 3443 C C . SER A 1 441 ? -27.236 -2.420 64.389 1.00 94.69 441 SER A C 1
ATOM 3445 O O . SER A 1 441 ? -28.369 -2.049 64.085 1.00 94.69 441 SER A O 1
ATOM 3447 N N . VAL A 1 442 ? -26.190 -2.280 63.586 1.00 96.19 442 VAL A N 1
ATOM 3448 C CA . VAL A 1 442 ? -26.259 -1.778 62.214 1.00 96.19 442 VAL A CA 1
ATOM 3449 C C . VAL A 1 442 ? -26.022 -2.971 61.290 1.00 96.19 442 VAL A C 1
ATOM 3451 O O . VAL A 1 442 ? -25.064 -3.704 61.500 1.00 96.19 442 VAL A O 1
ATOM 3454 N N . ASP A 1 443 ? -26.878 -3.186 60.292 1.00 96.31 443 ASP A N 1
ATOM 3455 C CA . ASP A 1 443 ? -26.705 -4.184 59.223 1.00 96.31 443 ASP A CA 1
ATOM 3456 C C . ASP A 1 443 ? -26.768 -3.466 57.871 1.00 96.31 443 ASP A C 1
ATOM 3458 O O . ASP A 1 443 ? -27.835 -3.039 57.419 1.00 96.31 443 ASP A O 1
ATOM 3462 N N . VAL A 1 444 ? -25.605 -3.288 57.242 1.00 96.81 444 VAL A N 1
ATOM 3463 C CA . VAL A 1 444 ? -25.488 -2.750 55.885 1.00 96.81 444 VAL A CA 1
ATOM 3464 C C . VAL A 1 444 ? -25.273 -3.900 54.913 1.00 96.81 444 VAL A C 1
ATOM 3466 O O . VAL A 1 444 ? -24.326 -4.674 55.057 1.00 96.81 444 VAL A O 1
ATOM 3469 N N . ARG A 1 445 ? -26.122 -3.972 53.882 1.00 96.88 445 ARG A N 1
ATOM 3470 C CA . ARG A 1 445 ? -26.033 -4.960 52.802 1.00 96.88 445 ARG A CA 1
ATOM 3471 C C . ARG A 1 445 ? -25.897 -4.300 51.438 1.00 96.88 445 ARG A C 1
ATOM 3473 O O . ARG A 1 445 ? -26.726 -3.467 51.068 1.00 96.88 445 ARG A O 1
ATOM 3480 N N . ILE A 1 446 ? -24.891 -4.716 50.682 1.00 96.12 446 ILE A N 1
ATOM 3481 C CA . ILE A 1 446 ? -24.584 -4.261 49.324 1.00 96.12 446 ILE A CA 1
ATOM 3482 C C . ILE A 1 446 ? -24.960 -5.371 48.341 1.00 96.12 446 ILE A C 1
ATOM 3484 O O . ILE A 1 446 ? -24.647 -6.542 48.564 1.00 96.12 446 ILE A O 1
ATOM 3488 N N . TYR A 1 447 ? -25.647 -4.993 47.264 1.00 92.94 447 TYR A N 1
ATOM 3489 C CA . TYR A 1 447 ? -26.021 -5.882 46.168 1.00 92.94 447 TYR A CA 1
ATOM 3490 C C . TYR A 1 447 ? -25.498 -5.327 44.833 1.00 92.94 447 TYR A C 1
ATOM 3492 O O . TYR A 1 447 ? -25.829 -4.182 44.511 1.00 92.94 447 TYR A O 1
ATOM 3500 N N . PRO A 1 448 ? -24.739 -6.112 44.042 1.00 93.12 448 PRO A N 1
ATOM 3501 C CA . PRO A 1 448 ? -24.292 -7.485 44.325 1.00 93.12 448 PRO A CA 1
ATOM 3502 C C . PRO A 1 448 ? -23.348 -7.572 45.539 1.00 93.12 448 PRO A C 1
ATOM 3504 O O . PRO A 1 448 ? -22.943 -6.551 46.086 1.00 93.12 448 PRO A O 1
ATOM 3507 N N . GLN A 1 449 ? -23.064 -8.790 46.011 1.00 93.19 449 GLN A N 1
ATOM 3508 C CA . GLN A 1 449 ? -22.258 -9.030 47.216 1.00 93.19 449 GLN A CA 1
ATOM 3509 C C . GLN A 1 449 ? -20.786 -8.663 46.979 1.00 93.19 449 GLN A C 1
ATOM 3511 O O . GLN A 1 449 ? -19.983 -9.499 46.570 1.00 93.19 449 GLN A O 1
ATOM 3516 N N . LEU A 1 450 ? -20.442 -7.400 47.226 1.00 91.75 450 LEU A N 1
ATOM 3517 C CA . LEU A 1 450 ? -19.117 -6.833 46.977 1.00 91.75 450 LEU A CA 1
ATOM 3518 C C . LEU A 1 450 ? -18.333 -6.683 48.286 1.00 91.75 450 LEU A C 1
ATOM 3520 O O . LEU A 1 450 ? -18.880 -6.248 49.299 1.00 91.75 450 LEU A O 1
ATOM 3524 N N . SER A 1 451 ? -17.053 -7.055 48.265 1.00 92.56 451 SER A N 1
ATOM 3525 C CA . SER A 1 451 ? -16.138 -6.892 49.413 1.00 92.56 451 SER A CA 1
ATOM 3526 C C . SER A 1 451 ? -15.151 -5.734 49.234 1.00 92.56 451 SER A C 1
ATOM 3528 O O . SER A 1 451 ? -14.477 -5.345 50.181 1.00 92.56 451 SER A O 1
ATOM 3530 N N . GLU A 1 452 ? -15.027 -5.209 48.015 1.00 92.50 452 GLU A N 1
ATOM 3531 C CA . GLU A 1 452 ? -14.223 -4.024 47.719 1.00 92.50 452 GLU A CA 1
ATOM 3532 C C . GLU A 1 452 ? -15.042 -2.753 47.999 1.00 92.50 452 GLU A C 1
ATOM 3534 O O . GLU A 1 452 ? -16.273 -2.775 47.957 1.00 92.50 452 GLU A O 1
ATOM 3539 N N . GLY A 1 453 ? -14.365 -1.641 48.277 1.00 91.69 453 GLY A N 1
ATOM 3540 C CA . GLY A 1 453 ? -14.995 -0.356 48.559 1.00 91.69 453 GLY A CA 1
ATOM 3541 C C . GLY A 1 453 ? -15.402 -0.215 50.026 1.00 91.69 453 GLY A C 1
ATOM 3542 O O . GLY A 1 453 ? -16.040 -1.074 50.626 1.00 91.69 453 GLY A O 1
ATOM 3543 N N . GLN A 1 454 ? -15.054 0.922 50.610 1.00 95.25 454 GLN A N 1
ATOM 3544 C CA . GLN A 1 454 ? -15.319 1.250 52.004 1.00 95.25 454 GLN A CA 1
ATOM 3545 C C . GLN A 1 454 ? -16.793 1.611 52.237 1.00 95.25 454 GLN A C 1
ATOM 3547 O O . GLN A 1 454 ? -17.382 2.345 51.438 1.00 95.25 454 GLN A O 1
ATOM 3552 N N . VAL A 1 455 ? -17.358 1.123 53.346 1.00 96.44 455 VAL A N 1
ATOM 3553 C CA . VAL A 1 455 ? -18.665 1.516 53.886 1.00 96.44 455 VAL A CA 1
ATOM 3554 C C . VAL A 1 455 ? -18.463 2.487 55.044 1.00 96.44 455 VAL A C 1
ATOM 3556 O O . VAL A 1 455 ? -17.721 2.205 55.988 1.00 96.44 455 VAL A O 1
ATOM 3559 N N . THR A 1 456 ? -19.185 3.597 55.000 1.00 97.06 456 THR A N 1
ATOM 3560 C CA . THR A 1 456 ? -19.244 4.613 56.047 1.00 97.06 456 THR A CA 1
ATOM 3561 C C . THR A 1 456 ? -20.671 4.670 56.577 1.00 97.06 456 THR A C 1
ATOM 3563 O O . THR A 1 456 ? -21.605 5.021 55.857 1.00 97.06 456 THR A O 1
ATOM 3566 N N . PHE A 1 457 ? -20.855 4.319 57.846 1.00 96.69 457 PHE A N 1
ATOM 3567 C CA . PHE A 1 457 ? -22.085 4.588 58.579 1.00 96.69 457 PHE A CA 1
ATOM 3568 C C . PHE A 1 457 ? -22.045 6.032 59.080 1.00 96.69 457 PHE A C 1
ATOM 3570 O O . PHE A 1 457 ? -21.170 6.401 59.866 1.00 96.69 457 PHE A O 1
ATOM 3577 N N . GLU A 1 458 ? -22.974 6.849 58.598 1.00 96.25 458 GLU A N 1
ATOM 3578 C CA . GLU A 1 458 ? -23.051 8.281 58.862 1.00 96.25 458 GLU A CA 1
ATOM 3579 C C . GLU A 1 458 ? -24.283 8.604 59.708 1.00 96.25 458 GLU A C 1
ATOM 3581 O O . GLU A 1 458 ? -25.365 8.040 59.510 1.00 96.25 458 GLU A O 1
ATOM 3586 N N . VAL A 1 459 ? -24.124 9.558 60.619 1.00 95.25 459 VAL A N 1
ATOM 3587 C CA . VAL A 1 459 ? -25.181 10.044 61.509 1.00 95.25 459 VAL A CA 1
ATOM 3588 C C . VAL A 1 459 ? -25.369 11.548 61.319 1.00 95.25 459 VAL A C 1
ATOM 3590 O O . VAL A 1 459 ? -24.440 12.272 60.971 1.00 95.25 459 VAL A O 1
ATOM 3593 N N . SER A 1 460 ? -26.587 12.028 61.532 1.00 95.69 460 SER A N 1
ATOM 3594 C CA . SER A 1 460 ? -26.952 13.439 61.436 1.00 95.69 460 SER A CA 1
ATOM 3595 C C . SER A 1 460 ? -28.050 13.757 62.447 1.00 95.69 460 SER A C 1
ATOM 3597 O O . SER A 1 460 ? -28.976 12.969 62.627 1.00 95.69 460 SER A O 1
ATOM 3599 N N . THR A 1 461 ? -27.970 14.906 63.116 1.00 93.19 461 THR A N 1
ATOM 3600 C CA . THR A 1 461 ? -29.003 15.383 64.058 1.00 93.19 461 THR A CA 1
ATOM 3601 C C . THR A 1 461 ? -29.968 16.385 63.419 1.00 93.19 461 THR A C 1
ATOM 3603 O O . THR A 1 461 ? -31.062 16.606 63.930 1.00 93.19 461 THR A O 1
ATOM 3606 N N . ASP A 1 462 ? -29.596 16.966 62.277 1.00 91.44 462 ASP A N 1
ATOM 3607 C CA . ASP A 1 462 ? -30.347 17.994 61.545 1.00 91.44 462 ASP A CA 1
ATOM 3608 C C . ASP A 1 462 ? -30.823 17.525 60.155 1.00 91.44 462 ASP A C 1
ATOM 3610 O O . ASP A 1 462 ? -31.484 18.280 59.438 1.00 91.44 462 ASP A O 1
ATOM 3614 N N . ASN A 1 463 ? -30.488 16.288 59.767 1.00 92.12 463 ASN A N 1
ATOM 3615 C CA . ASN A 1 463 ? -30.694 15.711 58.436 1.00 92.12 463 ASN A CA 1
ATOM 3616 C C . ASN A 1 463 ? -30.020 16.503 57.293 1.00 92.12 463 ASN A C 1
ATOM 3618 O O . ASN A 1 463 ? -30.433 16.422 56.133 1.00 92.12 463 ASN A O 1
ATOM 3622 N N . ARG A 1 464 ? -28.999 17.307 57.601 1.00 90.88 464 ARG A N 1
ATOM 3623 C CA . ARG A 1 464 ? -28.276 18.150 56.634 1.00 90.88 464 ARG A CA 1
ATOM 3624 C C . ARG A 1 464 ? -26.778 17.923 56.726 1.00 90.88 464 ARG A C 1
ATOM 3626 O O . ARG A 1 464 ? -26.128 17.707 55.706 1.00 90.88 464 ARG A O 1
ATOM 3633 N N . THR A 1 465 ? -26.256 17.925 57.943 1.00 93.06 465 THR A N 1
ATOM 3634 C CA . THR A 1 465 ? -24.845 17.741 58.254 1.00 93.06 465 THR A CA 1
ATOM 3635 C C . THR A 1 465 ? -24.625 16.300 58.683 1.00 93.06 465 THR A C 1
ATOM 3637 O O . THR A 1 465 ? -25.210 15.846 59.666 1.00 93.06 465 THR A O 1
ATOM 3640 N N . TRP A 1 466 ? -23.806 15.570 57.931 1.00 95.31 466 TRP A N 1
ATOM 3641 C CA . TRP A 1 466 ? -23.552 14.147 58.147 1.00 95.31 466 TRP A CA 1
ATOM 3642 C C . TRP A 1 466 ? -22.139 13.948 58.679 1.00 95.31 466 TRP A C 1
ATOM 3644 O O . TRP A 1 466 ? -21.181 14.449 58.089 1.00 95.31 466 TRP A O 1
ATOM 3654 N N . THR A 1 467 ? -22.008 13.221 59.785 1.00 93.88 467 THR A N 1
ATOM 3655 C CA . THR A 1 467 ? -20.718 12.869 60.381 1.00 93.88 467 THR A CA 1
ATOM 3656 C C . THR A 1 467 ? -20.483 11.361 60.289 1.00 93.88 467 THR A C 1
ATOM 3658 O O . THR A 1 467 ? -21.401 10.573 60.540 1.00 93.88 467 THR A O 1
ATOM 3661 N N . PRO A 1 468 ? -19.270 10.918 59.915 1.00 95.62 468 PRO A N 1
ATOM 3662 C CA . PRO A 1 468 ? -18.941 9.500 59.882 1.00 95.62 468 PRO A CA 1
ATOM 3663 C C . PRO A 1 468 ? -18.836 8.965 61.315 1.00 95.62 468 PRO A C 1
ATOM 3665 O O . PRO A 1 468 ? -18.000 9.422 62.091 1.00 95.62 468 PRO A O 1
ATOM 3668 N N . ALA A 1 469 ? -19.674 7.991 61.663 1.00 93.19 469 ALA A N 1
ATOM 3669 C CA . ALA A 1 469 ? -19.668 7.356 62.978 1.00 93.19 469 ALA A CA 1
ATOM 3670 C C . ALA A 1 469 ? -18.835 6.069 62.990 1.00 93.19 469 ALA A C 1
ATOM 3672 O O . ALA A 1 469 ? -18.105 5.813 63.943 1.00 93.19 469 ALA A O 1
ATOM 3673 N N . ILE A 1 470 ? -18.942 5.244 61.943 1.00 95.19 470 ILE A N 1
ATOM 3674 C CA . ILE A 1 470 ? -18.180 3.994 61.823 1.00 95.19 470 ILE A CA 1
ATOM 3675 C C . ILE A 1 470 ? -17.788 3.791 60.368 1.00 95.19 470 ILE A C 1
ATOM 3677 O O . ILE A 1 470 ? -18.610 3.958 59.471 1.00 95.19 470 ILE A O 1
ATOM 3681 N N . ILE A 1 471 ? -16.542 3.392 60.141 1.00 96.12 471 ILE A N 1
ATOM 3682 C CA . ILE A 1 471 ? -16.007 3.131 58.811 1.00 96.12 471 ILE A CA 1
ATOM 3683 C C . ILE A 1 471 ? -15.427 1.719 58.785 1.00 96.12 471 ILE A C 1
ATOM 3685 O O . ILE A 1 471 ? -14.721 1.320 59.711 1.00 96.12 471 ILE A O 1
ATOM 3689 N N . GLY A 1 472 ? -15.704 0.960 57.729 1.00 93.81 472 GLY A N 1
ATOM 3690 C CA . GLY A 1 472 ? -15.152 -0.378 57.563 1.00 93.81 472 GLY A CA 1
ATOM 3691 C C . GLY A 1 472 ? -15.251 -0.899 56.139 1.00 93.81 472 GLY A C 1
ATOM 3692 O O . GLY A 1 472 ? -15.743 -0.223 55.240 1.00 93.81 472 GLY A O 1
ATOM 3693 N N . GLN A 1 473 ? -14.743 -2.110 55.938 1.00 93.75 473 GLN A N 1
ATOM 3694 C CA . GLN A 1 473 ? -14.849 -2.826 54.671 1.00 93.75 473 GLN A CA 1
ATOM 3695 C C . GLN A 1 473 ? -15.969 -3.870 54.782 1.00 93.75 473 GLN A C 1
ATOM 3697 O O . GLN A 1 473 ? -16.053 -4.553 55.810 1.00 93.75 473 GLN A O 1
ATOM 3702 N N . PRO A 1 474 ? -16.838 -3.999 53.770 1.00 94.12 474 PRO A N 1
ATOM 3703 C CA . PRO A 1 474 ? -17.823 -5.064 53.724 1.00 94.12 474 PRO A CA 1
ATOM 3704 C C . PRO A 1 474 ? -17.132 -6.408 53.456 1.00 94.12 474 PRO A C 1
ATOM 3706 O O . PRO A 1 474 ? -16.138 -6.487 52.739 1.00 94.12 474 PRO A O 1
ATOM 3709 N N . VAL A 1 475 ? -17.678 -7.492 54.001 1.00 94.12 475 VAL A N 1
ATOM 3710 C CA . VAL A 1 475 ? -17.258 -8.864 53.683 1.00 94.12 475 VAL A CA 1
ATOM 3711 C C . VAL A 1 475 ? -18.432 -9.555 53.009 1.00 94.12 475 VAL A C 1
ATOM 3713 O O . VAL A 1 475 ? -19.498 -9.682 53.605 1.00 94.12 475 VAL A O 1
ATOM 3716 N N . GLN A 1 476 ? -18.261 -9.960 51.748 1.00 92.62 476 GLN A N 1
ATOM 3717 C CA . GLN A 1 476 ? -19.332 -10.523 50.912 1.00 92.62 476 GLN A CA 1
ATOM 3718 C C . GLN A 1 476 ? -20.589 -9.632 50.877 1.00 92.62 476 GLN A C 1
ATOM 3720 O O . GLN A 1 476 ? -21.722 -10.105 50.974 1.00 92.62 476 GLN A O 1
ATOM 3725 N N . GLY A 1 477 ? -20.391 -8.316 50.761 1.00 92.50 477 GLY A N 1
ATOM 3726 C CA . GLY A 1 477 ? -21.473 -7.334 50.732 1.00 92.50 477 GLY A CA 1
ATOM 3727 C C . GLY A 1 477 ? -22.123 -7.051 52.082 1.00 92.50 477 GLY A C 1
ATOM 3728 O O . GLY A 1 477 ? -23.144 -6.374 52.099 1.00 92.50 477 GLY A O 1
ATOM 3729 N N . VAL A 1 478 ? -21.582 -7.545 53.199 1.00 95.44 478 VAL A N 1
ATOM 3730 C CA . VAL A 1 478 ? -22.166 -7.360 54.536 1.00 95.44 478 VAL A CA 1
ATOM 3731 C C . VAL A 1 478 ? -21.220 -6.567 55.436 1.00 95.44 478 VAL A C 1
ATOM 3733 O O . VAL A 1 478 ? -20.036 -6.884 55.543 1.00 95.44 478 VAL A O 1
ATOM 3736 N N . PHE A 1 479 ? -21.747 -5.545 56.114 1.00 96.25 479 PHE A N 1
ATOM 3737 C CA . PHE A 1 479 ? -21.033 -4.766 57.125 1.00 96.25 479 PHE A CA 1
ATOM 3738 C C . PHE A 1 479 ? -21.935 -4.530 58.341 1.00 96.25 479 PHE A C 1
ATOM 3740 O O . PHE A 1 479 ? -22.918 -3.791 58.259 1.00 96.25 479 PHE A O 1
ATOM 3747 N N . THR A 1 480 ? -21.605 -5.171 59.469 1.00 95.88 480 THR A N 1
ATOM 3748 C CA . THR A 1 480 ? -22.476 -5.217 60.658 1.00 95.88 480 THR A CA 1
ATOM 3749 C C . THR A 1 480 ? -21.815 -4.681 61.936 1.00 95.88 480 THR A C 1
ATOM 3751 O O . THR A 1 480 ? -21.500 -5.463 62.844 1.00 95.88 480 THR A O 1
ATOM 3754 N N . PRO A 1 481 ? -21.527 -3.372 62.041 1.00 95.06 481 PRO A N 1
ATOM 3755 C CA . PRO A 1 481 ? -20.943 -2.812 63.251 1.00 95.06 481 PRO A CA 1
ATOM 3756 C C . PRO A 1 481 ? -21.995 -2.590 64.352 1.00 95.06 481 PRO A C 1
ATOM 3758 O O . PRO A 1 481 ? -23.205 -2.624 64.128 1.00 95.06 481 PRO A O 1
ATOM 3761 N N . LYS A 1 482 ? -21.521 -2.308 65.570 1.00 93.69 482 LYS A N 1
ATOM 3762 C CA . LYS A 1 482 ? -22.359 -1.808 66.668 1.00 93.69 482 LYS A CA 1
ATOM 3763 C C . LYS A 1 482 ? -22.084 -0.325 66.867 1.00 93.69 482 LYS A C 1
ATOM 3765 O O . LYS A 1 482 ? -20.930 0.056 67.041 1.00 93.69 482 LYS A O 1
ATOM 3770 N N . TRP A 1 483 ? -23.133 0.487 66.872 1.00 94.56 483 TRP A N 1
ATOM 3771 C CA . TRP A 1 483 ? -23.054 1.930 67.086 1.00 94.56 483 TRP A CA 1
ATOM 3772 C C . TRP A 1 483 ? -23.672 2.314 68.429 1.00 94.56 483 TRP A C 1
ATOM 3774 O O . TRP A 1 483 ? -24.678 1.741 68.843 1.00 94.56 483 TRP A O 1
ATOM 3784 N N . ARG A 1 484 ? -23.074 3.285 69.122 1.00 92.00 484 ARG A N 1
ATOM 3785 C CA . ARG A 1 484 ? -23.576 3.816 70.391 1.00 92.00 484 ARG A CA 1
ATOM 3786 C C . ARG A 1 484 ? -23.798 5.327 70.247 1.00 92.00 484 ARG A C 1
ATOM 3788 O O . ARG A 1 484 ? -22.819 6.030 70.012 1.00 92.00 484 ARG A O 1
ATOM 3795 N N . PRO A 1 485 ? -25.039 5.826 70.388 1.00 90.62 485 PRO A N 1
ATOM 3796 C CA . PRO A 1 485 ? -25.318 7.260 70.343 1.00 90.62 485 PRO A CA 1
ATOM 3797 C C . PRO A 1 485 ? -24.623 8.022 71.480 1.00 90.62 485 PRO A C 1
ATOM 3799 O O . PRO A 1 485 ? -24.563 7.531 72.610 1.00 90.62 485 PRO A O 1
ATOM 3802 N N . GLU A 1 486 ? -24.120 9.221 71.181 1.00 88.25 486 GLU A N 1
ATOM 3803 C CA . GLU A 1 486 ? -23.380 10.064 72.136 1.00 88.25 486 GLU A CA 1
ATOM 3804 C C . GLU A 1 486 ? -24.295 10.906 73.040 1.00 88.25 486 GLU A C 1
ATOM 3806 O O . GLU A 1 486 ? -23.918 11.230 74.164 1.00 88.25 486 GLU A O 1
ATOM 3811 N N . ALA A 1 487 ? -25.505 11.231 72.578 1.00 89.69 487 ALA A N 1
ATOM 3812 C CA . ALA A 1 487 ? -26.490 12.028 73.304 1.00 89.69 487 ALA A CA 1
ATOM 3813 C C . ALA A 1 487 ? -27.916 11.492 73.084 1.00 89.69 487 ALA A C 1
ATOM 3815 O O . ALA A 1 487 ? -28.164 10.671 72.200 1.00 89.69 487 ALA A O 1
ATOM 3816 N N . ALA A 1 488 ? -28.860 11.934 73.918 1.00 90.31 488 ALA A N 1
ATOM 3817 C CA . ALA A 1 488 ? -30.282 11.695 73.687 1.00 90.31 488 ALA A CA 1
ATOM 3818 C C . ALA A 1 488 ? -30.797 12.625 72.574 1.00 90.31 488 ALA A C 1
ATOM 3820 O O . ALA A 1 488 ? -30.316 13.748 72.421 1.00 90.31 488 ALA A O 1
ATOM 3821 N N . GLY A 1 489 ? -31.769 12.162 71.790 1.00 91.88 489 GLY A N 1
ATOM 3822 C CA . GLY A 1 489 ? -32.327 12.916 70.670 1.00 91.88 489 GLY A CA 1
ATOM 3823 C C . GLY A 1 489 ? -32.741 12.047 69.485 1.00 91.88 489 GLY A C 1
ATOM 3824 O O . GLY A 1 489 ? -32.776 10.817 69.555 1.00 91.88 489 GLY A O 1
ATOM 3825 N N . VAL A 1 490 ? -33.078 12.709 68.380 1.00 93.19 490 VAL A N 1
ATOM 3826 C CA . VAL A 1 490 ? -33.426 12.060 67.110 1.00 93.19 490 VAL A CA 1
ATOM 3827 C C . VAL A 1 490 ? -32.200 12.083 66.201 1.00 93.19 490 VAL A C 1
ATOM 3829 O O . VAL A 1 490 ? -31.643 13.145 65.932 1.00 93.19 490 VAL A O 1
ATOM 3832 N N . TYR A 1 491 ? -31.807 10.911 65.713 1.00 94.25 491 TYR A N 1
ATOM 3833 C CA . TYR A 1 491 ? -30.719 10.729 64.763 1.00 94.25 491 TYR A CA 1
ATOM 3834 C C . TYR A 1 491 ? -31.268 10.259 63.417 1.00 94.25 491 TYR A C 1
ATOM 3836 O O . TYR A 1 491 ? -32.034 9.298 63.337 1.00 94.25 491 TYR A O 1
ATOM 3844 N N . TYR A 1 492 ? -30.828 10.908 62.350 1.00 96.38 492 TYR A N 1
ATOM 3845 C CA . TYR A 1 492 ? -30.949 10.433 60.980 1.00 96.38 492 TYR A CA 1
ATOM 3846 C C . TYR A 1 492 ? -29.679 9.659 60.655 1.00 96.38 492 TYR A C 1
ATOM 3848 O O . TYR A 1 492 ? -28.577 10.184 60.809 1.00 96.38 492 TYR A O 1
ATOM 3856 N N . VAL A 1 493 ? -29.816 8.409 60.229 1.00 96.50 493 VAL A N 1
ATOM 3857 C CA . VAL A 1 493 ? -28.675 7.538 59.938 1.00 96.50 493 VAL A CA 1
ATOM 3858 C C . VAL A 1 493 ? -28.753 6.999 58.520 1.00 96.50 493 VAL A C 1
ATOM 3860 O O . VAL A 1 493 ? -29.835 6.712 58.003 1.00 96.50 493 VAL A O 1
ATOM 3863 N N . ARG A 1 494 ? -27.598 6.875 57.870 1.00 96.88 494 ARG A N 1
ATOM 3864 C CA . ARG A 1 494 ? -27.464 6.305 56.525 1.00 96.88 494 ARG A CA 1
ATOM 3865 C C . ARG A 1 494 ? -26.127 5.583 56.395 1.00 96.88 494 ARG A C 1
ATOM 3867 O O . ARG A 1 494 ? -25.217 5.800 57.188 1.00 96.88 494 ARG A O 1
ATOM 3874 N N . ALA A 1 495 ? -26.005 4.740 55.381 1.00 96.62 495 ALA A N 1
ATOM 3875 C CA . ALA A 1 495 ? -24.743 4.122 55.008 1.00 96.62 495 ALA A CA 1
ATOM 3876 C C . ALA A 1 495 ? -24.355 4.572 53.600 1.00 96.62 495 ALA A C 1
ATOM 3878 O O . ALA A 1 495 ? -25.159 4.446 52.676 1.00 96.62 495 ALA A O 1
ATOM 3879 N N . SER A 1 496 ? -23.139 5.076 53.428 1.00 95.81 496 SER A N 1
ATOM 3880 C CA . SER A 1 496 ? -22.541 5.357 52.123 1.00 95.81 496 SER A CA 1
ATOM 3881 C C . SER A 1 496 ? -21.467 4.324 51.801 1.00 95.81 496 SER A C 1
ATOM 3883 O O . SER A 1 496 ? -20.709 3.898 52.668 1.00 95.81 496 SER A O 1
ATOM 3885 N N . TRP A 1 497 ? -21.421 3.889 50.547 1.00 96.69 497 TRP A N 1
ATOM 3886 C CA . TRP A 1 497 ? -20.409 2.986 50.016 1.00 96.69 497 TRP A CA 1
ATOM 3887 C C . TRP A 1 497 ? -19.672 3.665 48.866 1.00 96.69 497 TRP A C 1
ATOM 3889 O O . TRP A 1 497 ? -20.288 4.277 47.993 1.00 96.69 497 TRP A O 1
ATOM 3899 N N . THR A 1 498 ? -18.347 3.566 48.881 1.00 95.38 498 THR A N 1
ATOM 3900 C CA . THR A 1 498 ? -17.449 4.353 48.015 1.00 95.38 498 THR A CA 1
ATOM 3901 C C . THR A 1 498 ? -17.401 3.916 46.548 1.00 95.38 498 THR A C 1
ATOM 3903 O O . THR A 1 498 ? -16.871 4.664 45.729 1.00 95.38 498 THR A O 1
ATOM 3906 N N . GLY A 1 499 ? -17.986 2.770 46.184 1.00 93.62 499 GLY A N 1
ATOM 3907 C CA . GLY A 1 499 ? -17.894 2.232 44.824 1.00 93.62 499 GLY A CA 1
ATOM 3908 C C . GLY A 1 499 ? -16.664 1.349 44.604 1.00 93.62 499 GLY A C 1
ATOM 3909 O O . GLY A 1 499 ? -15.841 1.163 45.500 1.00 93.62 499 GLY A O 1
ATOM 3910 N N . THR A 1 500 ? -16.528 0.836 43.381 1.00 93.69 500 THR A N 1
ATOM 3911 C CA . THR A 1 500 ? -15.326 0.136 42.886 1.00 93.69 500 THR A CA 1
ATOM 3912 C C . THR A 1 500 ? -14.933 0.675 41.509 1.00 93.69 500 THR A C 1
ATOM 3914 O O . THR A 1 500 ? -15.509 1.653 41.013 1.00 93.69 500 THR A O 1
ATOM 3917 N N . ALA A 1 501 ? -13.954 0.050 40.850 1.00 91.00 501 ALA A N 1
ATOM 3918 C CA . ALA A 1 501 ? -13.702 0.283 39.428 1.00 91.00 501 ALA A CA 1
ATOM 3919 C C . ALA A 1 501 ? -14.946 -0.006 38.561 1.00 91.00 501 ALA A C 1
ATOM 3921 O O . ALA A 1 501 ? -15.191 0.702 37.587 1.00 91.00 501 ALA A O 1
ATOM 3922 N N . GLU A 1 502 ? -15.768 -0.976 38.963 1.00 93.62 502 GLU A N 1
ATOM 3923 C CA . GLU A 1 502 ? -16.877 -1.518 38.170 1.00 93.62 502 GLU A CA 1
ATOM 3924 C C . GLU A 1 502 ? -18.253 -0.977 38.579 1.00 93.62 502 GLU A C 1
ATOM 3926 O O . GLU A 1 502 ? -19.174 -0.970 37.767 1.00 93.62 502 GLU A O 1
ATOM 3931 N N . TYR A 1 503 ? -18.404 -0.502 39.820 1.00 94.56 503 TYR A N 1
ATOM 3932 C CA . TYR A 1 503 ? -19.677 -0.027 40.372 1.00 94.56 503 TYR A CA 1
ATOM 3933 C C . TYR A 1 503 ? -19.587 1.412 40.887 1.00 94.56 503 TYR A C 1
ATOM 3935 O O . TYR A 1 503 ? -18.579 1.829 41.464 1.00 94.56 503 TYR A O 1
ATOM 3943 N N . GLU A 1 504 ? -20.656 2.182 40.691 1.00 95.31 504 GLU A N 1
ATOM 3944 C CA . GLU A 1 504 ? -20.786 3.552 41.197 1.00 95.31 504 GLU A CA 1
ATOM 3945 C C . GLU A 1 504 ? -20.868 3.587 42.733 1.00 95.31 504 GLU A C 1
ATOM 3947 O O . GLU A 1 504 ? -21.354 2.653 43.373 1.00 95.31 504 GLU A O 1
ATOM 3952 N N . ALA A 1 505 ? -20.422 4.695 43.333 1.00 94.94 505 ALA A N 1
ATOM 3953 C CA . ALA A 1 505 ? -20.645 4.963 44.751 1.00 94.94 505 ALA A CA 1
ATOM 3954 C C . ALA A 1 505 ? -22.145 5.136 45.033 1.00 94.94 505 ALA A C 1
ATOM 3956 O O . ALA A 1 505 ? -22.871 5.718 44.225 1.00 94.94 505 ALA A O 1
ATOM 3957 N N . MET A 1 506 ? -22.618 4.665 46.190 1.00 95.56 506 MET A N 1
ATOM 3958 C CA . MET A 1 506 ? -24.045 4.709 46.508 1.00 95.56 506 MET A CA 1
ATOM 3959 C C . MET A 1 506 ? -24.323 4.889 47.997 1.00 95.56 506 MET A C 1
ATOM 3961 O O . MET A 1 506 ? -23.604 4.378 48.851 1.00 95.56 506 MET A O 1
ATOM 3965 N N . THR A 1 507 ? -25.420 5.579 48.301 1.00 95.38 507 THR A N 1
ATOM 3966 C CA . THR A 1 507 ? -25.889 5.834 49.666 1.00 95.38 507 THR A CA 1
ATOM 3967 C C . THR A 1 507 ? -27.244 5.173 49.890 1.00 95.38 507 THR A C 1
ATOM 3969 O O . THR A 1 507 ? -28.118 5.206 49.022 1.00 95.38 507 THR A O 1
ATOM 3972 N N . SER A 1 508 ? -27.427 4.562 51.059 1.00 96.50 508 SER A N 1
ATOM 3973 C CA . SER A 1 508 ? -28.685 3.948 51.468 1.00 96.50 508 SER A CA 1
ATOM 3974 C C . SER A 1 508 ? -29.792 4.986 51.650 1.00 96.50 508 SER A C 1
ATOM 3976 O O . SER A 1 508 ? -29.557 6.189 51.780 1.00 96.50 508 SER A O 1
ATOM 3978 N N . ARG A 1 509 ? -31.031 4.501 51.771 1.00 94.75 509 ARG A N 1
ATOM 3979 C CA . ARG A 1 509 ? -32.113 5.313 52.344 1.00 94.75 509 ARG A CA 1
ATOM 3980 C C . ARG A 1 509 ? -31.784 5.682 53.795 1.00 94.75 509 ARG A C 1
ATOM 3982 O O . ARG A 1 509 ? -31.057 4.951 54.471 1.00 94.75 509 ARG A O 1
ATOM 3989 N N . ILE A 1 510 ? -32.333 6.807 54.243 1.00 96.38 510 ILE A N 1
ATOM 3990 C CA . ILE A 1 510 ? -32.178 7.305 55.612 1.00 96.38 510 ILE A CA 1
ATOM 3991 C C . ILE A 1 510 ? -33.121 6.530 56.536 1.00 96.38 510 ILE A C 1
ATOM 3993 O O . ILE A 1 510 ? -34.291 6.333 56.206 1.00 96.38 510 ILE A O 1
ATOM 3997 N N . VAL A 1 511 ? -32.611 6.119 57.692 1.00 95.62 511 VAL A N 1
ATOM 3998 C CA . VAL A 1 511 ? -33.374 5.521 58.792 1.00 95.62 511 VAL A CA 1
ATOM 3999 C C . VAL A 1 511 ? -33.384 6.510 59.956 1.00 95.62 511 VAL A C 1
ATOM 4001 O O . VAL A 1 511 ? -32.394 7.199 60.193 1.00 95.62 511 VAL A O 1
ATOM 4004 N N . VAL A 1 512 ? -34.504 6.615 60.669 1.00 95.38 512 VAL A N 1
ATOM 4005 C CA . VAL A 1 512 ? -34.630 7.491 61.842 1.00 95.38 512 VAL A CA 1
ATOM 4006 C C . VAL A 1 512 ? -34.511 6.648 63.104 1.00 95.38 512 VAL A C 1
ATOM 4008 O O . VAL A 1 512 ? -35.178 5.621 63.229 1.00 95.38 512 VAL A O 1
ATOM 4011 N N . VAL A 1 513 ? -33.665 7.091 64.030 1.00 93.50 513 VAL A N 1
ATOM 4012 C CA . VAL A 1 513 ? -33.421 6.452 65.323 1.00 93.50 513 VAL A CA 1
ATOM 4013 C C . VAL A 1 513 ? -33.730 7.448 66.437 1.00 93.50 513 VAL A C 1
ATOM 4015 O O . VAL A 1 513 ? -33.238 8.575 66.420 1.00 93.50 513 VAL A O 1
ATOM 4018 N N . THR A 1 514 ? -34.528 7.046 67.423 1.00 92.56 514 THR A N 1
ATOM 4019 C CA . THR A 1 514 ? -34.879 7.876 68.584 1.00 92.56 514 THR A CA 1
ATOM 4020 C C . THR A 1 514 ? -34.194 7.352 69.840 1.00 92.56 514 THR A C 1
ATOM 4022 O O . THR A 1 514 ? -34.345 6.186 70.204 1.00 92.56 514 THR A O 1
ATOM 4025 N N . VAL A 1 515 ? -33.450 8.224 70.517 1.00 90.81 515 VAL A N 1
ATOM 4026 C CA . VAL A 1 515 ? -32.687 7.908 71.727 1.00 90.81 515 VAL A CA 1
ATOM 4027 C C . VAL A 1 515 ? -33.265 8.699 72.898 1.00 90.81 515 VAL A C 1
ATOM 4029 O O . VAL A 1 515 ? -33.142 9.921 72.938 1.00 90.81 515 VAL A O 1
ATOM 4032 N N . GLY A 1 516 ? -33.912 8.013 73.837 1.00 85.69 516 GLY A N 1
ATOM 4033 C CA . GLY A 1 516 ? -34.407 8.598 75.086 1.00 85.69 516 GLY A CA 1
ATOM 4034 C C . GLY A 1 516 ? -33.290 8.822 76.108 1.00 85.69 516 GLY A C 1
ATOM 4035 O O . GLY A 1 516 ? -32.221 8.215 76.014 1.00 85.69 516 GLY A O 1
ATOM 4036 N N . GLU A 1 517 ? -33.533 9.683 77.096 1.00 80.62 517 GLU A N 1
ATOM 4037 C CA . GLU A 1 517 ? -32.590 9.923 78.196 1.00 80.62 517 GLU A CA 1
ATOM 4038 C C . GLU A 1 517 ? -32.326 8.648 79.022 1.00 80.62 517 GLU A C 1
ATOM 4040 O O . GLU A 1 517 ? -33.095 7.682 78.983 1.00 80.62 517 GLU A O 1
ATOM 4045 N N . LEU A 1 518 ? -31.189 8.625 79.727 1.00 69.19 518 LEU A N 1
ATOM 4046 C CA . LEU A 1 518 ? -30.829 7.552 80.659 1.00 69.19 518 LEU A CA 1
ATOM 4047 C C . LEU A 1 518 ? -31.916 7.450 81.740 1.00 69.19 518 LEU A C 1
ATOM 4049 O O . LEU A 1 518 ? -32.110 8.405 82.488 1.00 69.19 518 LEU A O 1
ATOM 4053 N N . GLN A 1 519 ? -32.612 6.311 81.802 1.00 55.38 519 GLN A N 1
ATOM 4054 C CA . GLN A 1 519 ? -33.396 5.934 82.981 1.00 55.38 519 GLN A CA 1
ATOM 4055 C C . GLN A 1 519 ? -32.504 5.270 84.019 1.00 55.38 519 GLN A C 1
ATOM 4057 O O . GLN A 1 519 ? -31.676 4.417 83.613 1.00 55.38 519 GLN A O 1
#